Protein AF-A0A5P9PYM4-F1 (afdb_monomer_lite)

Radius of gyration: 35.48 Å; chains: 1; bounding box: 61×79×83 Å

Structure (mmCIF, N/CA/C/O backbone):
data_AF-A0A5P9PYM4-F1
#
_entry.id   AF-A0A5P9PYM4-F1
#
loop_
_atom_site.group_PDB
_atom_site.id
_atom_site.type_symbol
_atom_site.label_atom_id
_atom_site.label_alt_id
_atom_site.label_comp_id
_atom_site.label_asym_id
_atom_site.label_entity_id
_atom_site.label_seq_id
_atom_site.pdbx_PDB_ins_code
_atom_site.Cartn_x
_atom_site.Cartn_y
_atom_site.Cartn_z
_atom_site.occupancy
_atom_site.B_iso_or_equiv
_atom_site.auth_seq_id
_atom_site.auth_comp_id
_atom_site.auth_asym_id
_atom_site.auth_atom_id
_atom_site.pdbx_PDB_model_num
ATOM 1 N N . MET A 1 1 ? 16.014 20.005 2.680 1.00 53.12 1 MET A N 1
ATOM 2 C CA . MET A 1 1 ? 15.404 21.346 2.829 1.00 53.12 1 MET A CA 1
ATOM 3 C C . MET A 1 1 ? 14.861 21.767 1.469 1.00 53.12 1 MET A C 1
ATOM 5 O O . MET A 1 1 ? 15.559 22.440 0.728 1.00 53.12 1 MET A O 1
ATOM 9 N N . GLY A 1 2 ? 13.733 21.177 1.047 1.00 61.56 2 GLY A N 1
ATOM 10 C CA . GLY A 1 2 ? 13.501 20.915 -0.387 1.00 61.56 2 GLY A CA 1
ATOM 11 C C . GLY A 1 2 ? 12.188 21.398 -1.007 1.00 61.56 2 GLY A C 1
ATOM 12 O O . GLY A 1 2 ? 12.152 21.537 -2.220 1.00 61.56 2 GLY A O 1
ATOM 13 N N . SER A 1 3 ? 11.139 21.684 -0.229 1.00 69.69 3 SER A N 1
ATOM 14 C CA . SER A 1 3 ? 9.827 22.086 -0.777 1.00 69.69 3 SER A CA 1
ATOM 15 C C . SER A 1 3 ? 9.152 23.161 0.070 1.00 69.69 3 SER A C 1
ATOM 17 O O . SER A 1 3 ? 8.670 24.153 -0.468 1.00 69.69 3 SER A O 1
ATOM 19 N N . ASP A 1 4 ? 9.176 23.021 1.396 1.00 78.69 4 ASP A N 1
ATOM 20 C CA . ASP A 1 4 ? 8.507 23.970 2.298 1.00 78.69 4 ASP A CA 1
ATOM 21 C C . ASP A 1 4 ? 9.156 25.359 2.262 1.00 78.69 4 ASP A C 1
ATOM 23 O O . ASP A 1 4 ? 8.462 26.367 2.174 1.00 78.69 4 ASP A O 1
ATOM 27 N N . ASP A 1 5 ? 10.488 25.418 2.160 1.00 86.38 5 ASP A N 1
ATOM 28 C CA . ASP A 1 5 ? 11.211 26.684 2.005 1.00 86.38 5 ASP A CA 1
ATOM 29 C C . ASP A 1 5 ? 10.875 27.407 0.693 1.00 86.38 5 ASP A C 1
ATOM 31 O O . ASP A 1 5 ? 11.044 28.621 0.608 1.00 86.38 5 ASP A O 1
ATOM 35 N N . VAL A 1 6 ? 10.477 26.677 -0.356 1.00 88.88 6 VAL A N 1
ATOM 36 C CA . VAL A 1 6 ? 10.094 27.242 -1.662 1.00 88.88 6 VAL A CA 1
ATOM 37 C C . VAL A 1 6 ? 8.647 27.729 -1.612 1.00 88.88 6 VAL A C 1
ATOM 39 O O . VAL A 1 6 ? 8.364 28.842 -2.054 1.00 88.88 6 VAL A O 1
ATOM 42 N N . ARG A 1 7 ? 7.756 26.956 -0.980 1.00 90.88 7 ARG A N 1
ATOM 43 C CA . ARG A 1 7 ? 6.370 27.356 -0.699 1.00 90.88 7 ARG A CA 1
ATOM 44 C C . ARG A 1 7 ? 6.303 28.651 0.110 1.00 90.88 7 ARG A C 1
ATOM 46 O O . ARG A 1 7 ? 5.524 29.537 -0.228 1.00 90.88 7 ARG A O 1
ATOM 53 N N . GLU A 1 8 ? 7.173 28.816 1.104 1.00 91.94 8 GLU A N 1
ATOM 54 C CA . GLU A 1 8 ? 7.271 30.057 1.885 1.00 91.94 8 GLU A CA 1
ATOM 55 C C . GLU A 1 8 ? 7.691 31.275 1.043 1.00 91.94 8 GLU A C 1
ATOM 57 O O . GLU A 1 8 ? 7.260 32.399 1.311 1.00 91.94 8 GLU A O 1
ATOM 62 N N . LEU A 1 9 ? 8.470 31.091 -0.031 1.00 92.50 9 LEU A N 1
ATOM 63 C CA . LEU A 1 9 ? 8.785 32.193 -0.951 1.00 92.50 9 LEU A CA 1
ATOM 64 C C . LEU A 1 9 ? 7.558 32.649 -1.747 1.00 92.50 9 LEU A C 1
ATOM 66 O O . LEU A 1 9 ? 7.424 33.843 -1.997 1.00 92.50 9 LEU A O 1
ATOM 70 N N . ILE A 1 10 ? 6.651 31.734 -2.101 1.00 91.75 10 ILE A N 1
ATOM 71 C CA . ILE A 1 10 ? 5.363 32.085 -2.718 1.00 91.75 10 ILE A CA 1
ATOM 72 C C . ILE A 1 10 ? 4.458 32.786 -1.702 1.00 91.75 10 ILE A C 1
ATOM 74 O O . ILE A 1 10 ? 3.890 33.833 -2.007 1.00 91.75 10 ILE A O 1
ATOM 78 N N . ILE A 1 11 ? 4.369 32.251 -0.479 1.00 91.56 11 ILE A N 1
ATOM 79 C CA . ILE A 1 11 ? 3.531 32.812 0.593 1.00 91.56 11 ILE A CA 1
ATOM 80 C C . ILE A 1 11 ? 3.954 34.242 0.945 1.00 91.56 11 ILE A C 1
ATOM 82 O O . ILE A 1 11 ? 3.105 35.104 1.154 1.00 91.56 11 ILE A O 1
ATOM 86 N N . SER A 1 12 ? 5.259 34.500 0.979 1.00 90.56 12 SER A N 1
ATOM 87 C CA . SER A 1 12 ? 5.824 35.825 1.256 1.00 90.56 12 SER A CA 1
ATOM 88 C C . SER A 1 12 ? 5.925 36.742 0.029 1.00 90.56 12 SER A C 1
ATOM 90 O O . SER A 1 12 ? 6.477 37.832 0.147 1.00 90.56 12 SER A O 1
ATOM 92 N N . GLY A 1 13 ? 5.479 36.302 -1.157 1.00 88.88 13 GLY A N 1
ATOM 93 C CA . GLY A 1 13 ? 5.597 37.072 -2.403 1.00 88.88 13 GLY A CA 1
ATOM 94 C C . GLY A 1 13 ? 7.039 37.326 -2.867 1.00 88.88 13 GLY A C 1
ATOM 95 O O . GLY A 1 13 ? 7.287 38.184 -3.714 1.00 88.88 13 GLY A O 1
ATOM 96 N N . SER A 1 14 ? 8.018 36.589 -2.339 1.00 94.12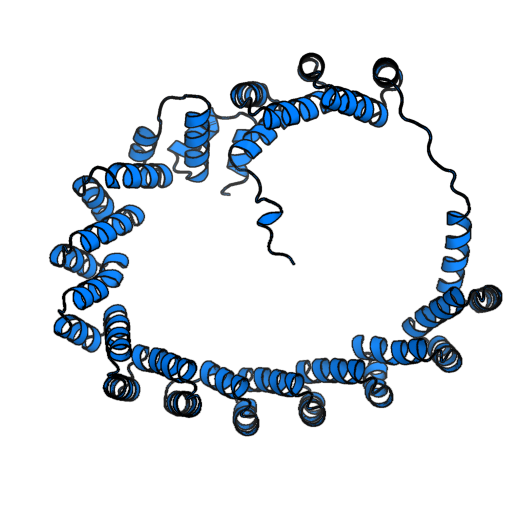 14 SER A N 1
ATOM 97 C CA . SER A 1 14 ? 9.451 36.770 -2.601 1.00 94.12 14 SER A CA 1
ATOM 98 C C . SER A 1 14 ? 9.896 36.144 -3.934 1.00 94.12 14 SER A C 1
ATOM 100 O O . SER A 1 14 ? 10.817 35.325 -3.977 1.00 94.12 14 SER A O 1
ATOM 102 N N . PHE A 1 15 ? 9.273 36.534 -5.051 1.00 92.12 15 PHE A N 1
ATOM 103 C CA . PHE A 1 15 ? 9.521 35.914 -6.365 1.00 92.12 15 PHE A CA 1
ATOM 104 C C . PHE A 1 15 ? 10.947 36.131 -6.898 1.00 92.12 15 PHE A C 1
ATOM 106 O O . PHE A 1 15 ? 11.462 35.292 -7.630 1.00 92.12 15 PHE A O 1
ATOM 113 N N . ALA A 1 16 ? 11.634 37.203 -6.490 1.00 91.31 16 ALA A N 1
ATOM 114 C CA . ALA A 1 16 ? 13.049 37.396 -6.824 1.00 91.31 16 ALA A CA 1
ATOM 115 C C . ALA A 1 16 ? 13.937 36.292 -6.218 1.00 91.31 16 ALA A C 1
ATOM 117 O O . ALA A 1 16 ? 14.751 35.692 -6.913 1.00 91.31 16 ALA A O 1
ATOM 118 N N . ARG A 1 17 ? 13.708 35.943 -4.945 1.00 92.38 17 ARG A N 1
ATOM 119 C CA . ARG A 1 17 ? 14.410 34.833 -4.280 1.00 92.38 17 ARG A CA 1
ATOM 120 C C . ARG A 1 17 ? 14.006 33.471 -4.843 1.00 92.38 17 ARG A C 1
ATOM 122 O O . ARG A 1 17 ? 14.815 32.546 -4.848 1.00 92.38 17 ARG A O 1
ATOM 129 N N . LEU A 1 18 ? 12.763 33.339 -5.316 1.00 92.12 18 LEU A N 1
ATOM 130 C CA . LEU A 1 18 ? 12.307 32.139 -6.022 1.00 92.12 18 LEU A CA 1
ATOM 131 C C . LEU A 1 18 ? 13.119 31.932 -7.307 1.00 92.12 18 LEU A C 1
ATOM 133 O O . LEU A 1 18 ? 13.650 30.842 -7.513 1.00 92.12 18 LEU A O 1
ATOM 137 N N . ARG A 1 19 ? 13.292 32.994 -8.109 1.00 93.25 19 ARG A N 1
ATOM 138 C CA . ARG A 1 19 ? 14.158 32.988 -9.297 1.00 93.25 19 ARG A CA 1
ATOM 139 C C . ARG A 1 19 ? 15.591 32.620 -8.950 1.00 93.25 19 ARG A C 1
ATOM 141 O O . ARG A 1 19 ? 16.116 31.679 -9.526 1.00 93.25 19 ARG A O 1
ATOM 148 N N . GLU A 1 20 ? 16.207 33.292 -7.978 1.00 92.31 20 GLU A N 1
ATOM 149 C CA . GLU A 1 20 ? 17.583 32.988 -7.552 1.00 92.31 20 GLU A CA 1
ATOM 150 C C . GLU A 1 20 ? 17.768 31.501 -7.221 1.00 92.31 20 GLU A C 1
ATOM 152 O O . GLU A 1 20 ? 18.739 30.881 -7.653 1.00 92.31 20 GLU A O 1
ATOM 157 N N . ARG A 1 21 ? 16.807 30.892 -6.516 1.00 91.81 21 ARG A N 1
ATOM 158 C CA . ARG A 1 21 ? 16.843 29.455 -6.216 1.00 91.81 21 ARG A CA 1
ATOM 159 C C . ARG A 1 21 ? 16.656 28.579 -7.448 1.00 91.81 21 ARG A C 1
ATOM 161 O O . ARG A 1 21 ? 17.323 27.549 -7.545 1.00 91.81 21 ARG A O 1
ATOM 168 N N . ALA A 1 22 ? 15.775 28.961 -8.368 1.00 91.62 22 ALA A N 1
ATOM 169 C CA . ALA A 1 22 ? 15.606 28.257 -9.633 1.00 91.62 22 ALA A CA 1
ATOM 170 C C . ALA A 1 22 ? 16.920 28.265 -10.442 1.00 91.62 22 ALA A C 1
ATOM 172 O O . ALA A 1 22 ? 17.386 27.203 -10.856 1.00 91.62 22 ALA A O 1
ATOM 173 N N . TYR A 1 23 ? 17.585 29.418 -10.569 1.00 90.75 23 TYR A N 1
ATOM 174 C CA . TYR A 1 23 ? 18.890 29.534 -11.239 1.00 90.75 23 TYR A CA 1
ATOM 175 C C . TYR A 1 23 ? 20.030 28.837 -10.482 1.00 90.75 23 TYR A C 1
ATOM 177 O O . TYR A 1 23 ? 20.986 28.387 -11.103 1.00 90.75 23 TYR A O 1
ATOM 185 N N . ALA A 1 24 ? 19.913 28.669 -9.162 1.00 88.75 24 ALA A N 1
ATOM 186 C CA . ALA A 1 24 ? 20.828 27.850 -8.364 1.00 88.75 24 ALA A CA 1
ATOM 187 C C . ALA A 1 24 ? 20.576 26.329 -8.488 1.00 88.75 24 ALA A C 1
ATOM 189 O O . ALA A 1 24 ? 21.242 25.542 -7.817 1.00 88.75 24 ALA A O 1
ATOM 190 N N . GLY A 1 25 ? 19.616 25.901 -9.319 1.00 84.38 25 GLY A N 1
ATOM 191 C CA . GLY A 1 25 ? 19.345 24.491 -9.615 1.00 84.38 25 GLY A CA 1
ATOM 192 C C . GLY A 1 25 ? 18.231 23.843 -8.786 1.00 84.38 25 GLY A C 1
ATOM 193 O O . GLY A 1 25 ? 18.051 22.628 -8.862 1.00 84.38 25 GLY A O 1
ATOM 194 N N . ASN A 1 26 ? 17.458 24.607 -8.004 1.00 90.62 26 ASN A N 1
ATOM 195 C CA . ASN A 1 26 ? 16.302 24.059 -7.290 1.00 90.62 26 ASN A CA 1
ATOM 196 C C . ASN A 1 26 ? 15.151 23.770 -8.272 1.00 90.62 26 ASN A C 1
ATOM 198 O O . ASN A 1 26 ? 14.633 24.676 -8.927 1.00 90.62 26 ASN A O 1
ATOM 202 N N . THR A 1 27 ? 14.748 22.504 -8.372 1.00 88.62 27 THR A N 1
ATOM 203 C CA . THR A 1 27 ? 13.741 22.044 -9.341 1.00 88.62 27 THR A CA 1
ATOM 204 C C . THR A 1 27 ? 12.328 22.492 -8.989 1.00 88.62 27 THR A C 1
ATOM 206 O O . THR A 1 27 ? 11.607 22.927 -9.876 1.00 88.62 27 THR A O 1
ATOM 209 N N . VAL A 1 28 ? 11.955 22.457 -7.706 1.00 88.88 28 VAL A N 1
ATOM 210 C CA . VAL A 1 28 ? 10.629 22.893 -7.227 1.00 88.88 28 VAL A CA 1
ATOM 211 C C . VAL A 1 28 ? 10.452 24.398 -7.435 1.00 88.88 28 VAL A C 1
ATOM 213 O O . VAL A 1 28 ? 9.391 24.860 -7.838 1.00 88.88 28 VAL A O 1
ATOM 216 N N . ALA A 1 29 ? 11.512 25.179 -7.206 1.00 91.38 29 ALA A N 1
ATOM 217 C CA . ALA A 1 29 ? 11.491 26.616 -7.461 1.00 91.38 29 ALA A CA 1
ATOM 218 C C . ALA A 1 29 ? 11.343 26.934 -8.956 1.00 91.38 29 ALA A C 1
ATOM 220 O O . ALA A 1 29 ? 10.616 27.859 -9.303 1.00 91.38 29 ALA A O 1
ATOM 221 N N . ALA A 1 30 ? 12.010 26.171 -9.827 1.00 91.12 30 ALA A N 1
ATOM 222 C CA . ALA A 1 30 ? 11.885 26.330 -11.274 1.00 91.12 30 ALA A CA 1
ATOM 223 C C . ALA A 1 30 ? 10.490 25.950 -11.787 1.00 91.12 30 ALA A C 1
ATOM 225 O O . ALA A 1 30 ? 9.955 26.659 -12.629 1.00 91.12 30 ALA A O 1
ATOM 226 N N . GLU A 1 31 ? 9.890 24.892 -11.240 1.00 91.12 31 GLU A N 1
ATOM 227 C CA . GLU A 1 31 ? 8.513 24.490 -11.544 1.00 91.12 31 GLU A CA 1
ATOM 228 C C . GLU A 1 31 ? 7.500 25.570 -11.163 1.00 91.12 31 GLU A C 1
ATOM 230 O O . GLU A 1 31 ? 6.769 26.063 -12.018 1.00 91.12 31 GLU A O 1
ATOM 235 N N . MET A 1 32 ? 7.529 26.026 -9.907 1.00 89.75 32 MET A N 1
ATOM 236 C CA . MET A 1 32 ? 6.623 27.081 -9.446 1.00 89.75 32 MET A CA 1
ATOM 237 C C . MET A 1 32 ? 6.818 28.397 -10.203 1.00 89.75 32 MET A C 1
ATOM 239 O O . MET A 1 32 ? 5.853 29.123 -10.424 1.00 89.75 32 MET A O 1
ATOM 243 N N . LEU A 1 33 ? 8.055 28.726 -10.587 1.00 91.75 33 LEU A N 1
ATOM 244 C CA . LEU A 1 33 ? 8.355 29.927 -11.364 1.00 91.75 33 LEU A CA 1
ATOM 245 C C . LEU A 1 33 ? 7.779 29.851 -12.782 1.00 91.75 33 LEU A C 1
ATOM 247 O O . LEU A 1 33 ? 7.264 30.848 -13.279 1.00 91.75 33 LEU A O 1
ATOM 251 N N . ASP A 1 34 ? 7.861 28.689 -13.418 1.00 91.88 34 ASP A N 1
ATOM 252 C CA . ASP A 1 34 ? 7.328 28.452 -14.756 1.00 91.88 34 ASP A CA 1
ATOM 253 C C . ASP A 1 34 ? 5.794 28.498 -14.768 1.00 91.88 34 ASP A C 1
ATOM 255 O O . ASP A 1 34 ? 5.199 29.214 -15.573 1.00 91.88 34 ASP A O 1
ATOM 259 N N . ASP A 1 35 ? 5.142 27.847 -13.803 1.00 89.75 35 ASP A N 1
ATOM 260 C CA . ASP A 1 35 ? 3.679 27.870 -13.683 1.00 89.75 35 ASP A CA 1
ATOM 261 C C . ASP A 1 35 ? 3.154 29.272 -13.344 1.00 89.75 35 ASP A C 1
ATOM 263 O O . ASP A 1 35 ? 2.167 29.745 -13.916 1.00 89.75 35 ASP A O 1
ATOM 267 N N . LEU A 1 36 ? 3.851 29.986 -12.458 1.00 88.94 36 LEU A N 1
ATOM 268 C CA . LEU A 1 36 ? 3.528 31.370 -12.137 1.00 88.94 36 LEU A CA 1
ATOM 269 C C . LEU A 1 36 ? 3.776 32.295 -13.339 1.00 88.94 36 LEU A C 1
ATOM 271 O O . LEU A 1 36 ? 2.955 33.173 -13.610 1.00 88.94 36 LEU A O 1
ATOM 275 N N . GLY A 1 37 ? 4.845 32.067 -14.104 1.00 88.94 37 GLY A N 1
ATOM 276 C CA . GLY A 1 37 ? 5.116 32.779 -15.349 1.00 88.94 37 GLY A CA 1
ATOM 277 C C . GLY A 1 37 ? 4.030 32.552 -16.402 1.00 88.94 37 GLY A C 1
ATOM 278 O O . GLY A 1 37 ? 3.560 33.516 -17.006 1.00 88.94 37 GLY A O 1
ATOM 279 N N . ALA A 1 38 ? 3.551 31.316 -16.552 1.00 87.69 38 ALA A N 1
ATOM 280 C CA . ALA A 1 38 ? 2.456 30.972 -17.455 1.00 87.69 38 ALA A CA 1
ATOM 281 C C . ALA A 1 38 ? 1.130 31.650 -17.061 1.00 87.69 38 ALA A C 1
ATOM 283 O O . ALA A 1 38 ? 0.410 32.145 -17.928 1.00 87.69 38 ALA A O 1
ATOM 284 N N . LEU A 1 39 ? 0.814 31.718 -15.762 1.00 86.62 39 LEU A N 1
ATOM 285 C CA . LEU A 1 39 ? -0.417 32.345 -15.265 1.00 86.62 39 LEU A CA 1
ATOM 286 C C . LEU A 1 39 ? -0.376 33.878 -15.282 1.00 86.62 39 LEU A C 1
ATOM 288 O O . LEU A 1 39 ? -1.410 34.518 -15.482 1.00 86.62 39 LEU A O 1
ATOM 292 N N . LEU A 1 40 ? 0.794 34.477 -15.052 1.00 87.31 40 LEU A N 1
ATOM 293 C CA . LEU A 1 40 ? 0.964 35.933 -15.006 1.00 87.31 40 LEU A CA 1
ATOM 294 C C . LEU A 1 40 ? 1.388 36.540 -16.351 1.00 87.31 40 LEU A C 1
ATOM 296 O O . LEU A 1 40 ? 1.415 37.767 -16.477 1.00 87.31 40 LEU A O 1
ATOM 300 N N . GLY A 1 41 ? 1.689 35.705 -17.350 1.00 85.00 41 GLY A N 1
ATOM 301 C CA . GLY A 1 41 ? 2.153 36.133 -18.670 1.00 85.00 41 GLY A CA 1
ATOM 302 C C . GLY A 1 41 ? 3.569 36.711 -18.644 1.00 85.00 41 GLY A C 1
ATOM 303 O O . GLY A 1 41 ? 3.840 37.701 -19.322 1.00 85.00 41 GLY A O 1
ATOM 304 N N . TRP A 1 42 ? 4.451 36.150 -17.816 1.00 87.06 42 TRP A N 1
ATOM 305 C CA . TRP A 1 42 ? 5.866 36.525 -17.793 1.00 87.06 42 TRP A CA 1
ATOM 306 C C . TRP A 1 42 ? 6.615 35.942 -18.996 1.00 87.06 42 TRP A C 1
ATOM 308 O O . TRP A 1 42 ? 6.140 35.022 -19.663 1.00 87.06 42 TRP A O 1
ATOM 318 N N . GLU A 1 43 ? 7.796 36.491 -19.280 1.00 86.56 43 GLU A N 1
ATOM 319 C CA . GLU A 1 43 ? 8.689 35.941 -20.300 1.00 86.56 43 GLU A CA 1
ATOM 320 C C . GLU A 1 43 ? 9.116 34.511 -19.932 1.00 86.56 43 GLU A C 1
ATOM 322 O O . GLU A 1 43 ? 9.300 34.189 -18.758 1.00 86.56 43 GLU A O 1
ATOM 327 N N . ASN A 1 44 ? 9.251 33.639 -20.935 1.00 85.25 44 ASN A N 1
ATOM 328 C CA . ASN A 1 44 ? 9.604 32.241 -20.715 1.00 85.25 44 ASN A CA 1
ATOM 329 C C . ASN A 1 44 ? 11.067 32.114 -20.259 1.00 85.25 44 ASN A C 1
ATOM 331 O O . ASN A 1 44 ? 11.989 32.217 -21.067 1.00 85.25 44 ASN A O 1
ATOM 335 N N . GLU A 1 45 ? 11.271 31.844 -18.971 1.00 88.56 45 GLU A N 1
ATOM 336 C CA . GLU A 1 45 ? 12.600 31.712 -18.360 1.00 88.56 45 GLU A CA 1
ATOM 337 C C . GLU A 1 45 ? 13.214 30.306 -18.519 1.00 88.56 45 GLU A C 1
ATOM 339 O O . GLU A 1 45 ? 14.381 30.100 -18.173 1.00 88.56 45 GLU A O 1
ATOM 344 N N . LEU A 1 46 ? 12.481 29.333 -19.082 1.00 88.19 46 LEU A N 1
ATOM 345 C CA . LEU A 1 46 ? 12.964 27.956 -19.253 1.00 88.19 46 LEU A CA 1
ATOM 346 C C . LEU A 1 46 ? 14.302 27.840 -20.007 1.00 88.19 46 LEU A C 1
ATOM 348 O O . LEU A 1 46 ? 15.159 27.101 -19.520 1.00 88.19 46 LEU A O 1
ATOM 352 N N . PRO A 1 47 ? 14.557 28.564 -21.120 1.00 87.62 47 PRO A N 1
ATOM 353 C CA . PRO A 1 47 ? 15.840 28.477 -21.824 1.00 87.62 47 PRO A CA 1
ATOM 354 C C . PRO A 1 47 ? 17.028 28.942 -20.978 1.00 87.62 47 PRO A C 1
ATOM 356 O O . PRO A 1 47 ? 18.105 28.349 -21.027 1.00 87.62 47 PRO A O 1
ATOM 359 N N . ALA A 1 48 ? 16.836 29.990 -20.176 1.00 87.44 48 ALA A N 1
ATOM 360 C CA . ALA A 1 48 ? 17.880 30.512 -19.302 1.00 87.44 48 ALA A CA 1
ATOM 361 C C . ALA A 1 48 ? 18.145 29.562 -18.122 1.00 87.44 48 ALA A C 1
ATOM 363 O O . ALA A 1 48 ? 19.300 29.316 -17.771 1.00 87.44 48 ALA A O 1
ATOM 364 N N . LEU A 1 49 ? 17.090 28.970 -17.552 1.00 88.81 49 LEU A N 1
ATOM 365 C CA . LEU A 1 49 ? 17.201 27.954 -16.502 1.00 88.81 49 LEU A CA 1
ATOM 366 C C . LEU A 1 49 ? 17.849 26.659 -17.010 1.00 88.81 49 LEU A C 1
ATOM 368 O O . LEU A 1 49 ? 18.630 26.039 -16.287 1.00 88.81 49 LEU A O 1
ATOM 372 N N . GLU A 1 50 ? 17.570 26.259 -18.252 1.00 84.75 50 GLU A N 1
ATOM 373 C CA . GLU A 1 50 ? 18.229 25.123 -18.896 1.00 84.75 50 GLU A CA 1
ATOM 374 C C . GLU A 1 50 ? 19.728 25.385 -19.080 1.00 84.75 50 GLU A C 1
ATOM 376 O O . GLU A 1 50 ? 20.548 24.539 -18.718 1.00 84.75 50 GLU A O 1
ATOM 381 N N . ALA A 1 51 ? 20.098 26.569 -19.580 1.00 82.75 51 ALA A N 1
ATOM 382 C CA . ALA A 1 51 ? 21.497 26.971 -19.725 1.00 82.75 51 ALA A CA 1
ATOM 383 C C . ALA A 1 51 ? 22.238 27.016 -18.376 1.00 82.75 51 ALA A C 1
ATOM 385 O O . ALA A 1 51 ? 23.429 26.711 -18.316 1.00 82.75 51 ALA A O 1
ATOM 386 N N . ALA A 1 52 ? 21.527 27.339 -17.292 1.00 82.31 52 ALA A N 1
ATOM 387 C CA . ALA A 1 52 ? 22.037 27.290 -15.923 1.00 82.31 52 ALA A CA 1
ATOM 388 C C . ALA A 1 52 ? 22.115 25.864 -15.333 1.00 82.31 52 ALA A C 1
ATOM 390 O O . ALA A 1 52 ? 22.610 25.686 -14.222 1.00 82.31 52 ALA A O 1
ATOM 391 N N . GLY A 1 53 ? 21.655 24.836 -16.055 1.00 79.38 53 GLY A N 1
ATOM 392 C CA . GLY A 1 53 ? 21.735 23.441 -15.624 1.00 79.38 53 GLY A CA 1
ATOM 393 C C . GLY A 1 53 ? 20.580 22.976 -14.730 1.00 79.38 53 GLY A C 1
ATOM 394 O O . GLY A 1 53 ? 20.704 21.944 -14.068 1.00 79.38 53 GLY A O 1
ATOM 395 N N . ASN A 1 54 ?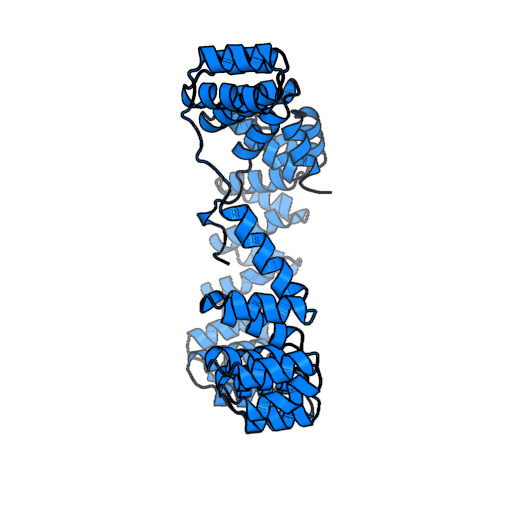 19.458 23.702 -14.675 1.00 87.44 54 ASN A N 1
ATOM 396 C CA . ASN A 1 54 ? 18.325 23.305 -13.841 1.00 87.44 54 ASN A CA 1
ATOM 397 C C . ASN A 1 54 ? 17.621 22.057 -14.411 1.00 87.44 54 ASN A C 1
ATOM 399 O O . ASN A 1 54 ? 17.074 22.084 -15.512 1.00 87.44 54 ASN A O 1
ATOM 403 N N . ALA A 1 55 ? 17.580 20.971 -13.633 1.00 80.44 55 ALA A N 1
ATOM 404 C CA . ALA A 1 55 ? 17.052 19.680 -14.081 1.00 80.44 55 ALA A CA 1
ATOM 405 C C . ALA A 1 55 ? 15.560 19.705 -14.470 1.00 80.44 55 ALA A C 1
ATOM 407 O O . ALA A 1 55 ? 15.155 18.955 -15.361 1.00 80.44 55 ALA A O 1
ATOM 408 N N . TYR A 1 56 ? 14.746 20.560 -13.839 1.00 86.44 56 TYR A N 1
ATOM 409 C CA . TYR A 1 56 ? 13.343 20.740 -14.222 1.00 86.44 56 TYR A CA 1
ATOM 410 C C . TYR A 1 56 ? 13.247 21.383 -15.605 1.00 86.44 56 TYR A C 1
ATOM 412 O O . TYR A 1 56 ? 12.592 20.834 -16.491 1.00 86.44 56 TYR A O 1
ATOM 420 N N . ALA A 1 57 ? 13.956 22.497 -15.807 1.00 87.12 57 ALA A N 1
ATOM 421 C CA . ALA A 1 57 ? 13.940 23.217 -17.074 1.00 87.12 57 ALA A CA 1
ATOM 422 C C . ALA A 1 57 ? 14.493 22.357 -18.213 1.00 87.12 57 ALA A C 1
ATOM 424 O O . ALA A 1 57 ? 13.865 22.263 -19.264 1.00 87.12 57 ALA A O 1
ATOM 425 N N . ILE A 1 58 ? 15.591 21.632 -17.970 1.00 78.94 58 ILE A N 1
ATOM 426 C CA . ILE A 1 58 ? 16.138 20.668 -18.931 1.00 78.94 58 ILE A CA 1
ATOM 427 C C . ILE A 1 58 ? 15.103 19.595 -19.272 1.00 78.94 58 ILE A C 1
ATOM 429 O O . ILE A 1 58 ? 14.903 19.307 -20.447 1.00 78.94 58 ILE A O 1
ATOM 433 N N . ARG A 1 59 ? 14.411 19.003 -18.287 1.00 79.00 59 ARG A N 1
ATOM 434 C CA . ARG A 1 59 ? 13.381 17.985 -18.556 1.00 79.00 59 ARG A CA 1
ATOM 435 C C . ARG A 1 59 ? 12.219 18.567 -19.361 1.00 79.00 59 ARG A C 1
ATOM 437 O O . ARG A 1 59 ? 11.827 17.974 -20.364 1.00 79.00 59 ARG A O 1
ATOM 444 N N . ARG A 1 60 ? 11.678 19.715 -18.949 1.00 83.56 60 ARG A N 1
ATOM 445 C CA . ARG A 1 60 ? 10.542 20.368 -19.619 1.00 83.56 60 ARG A CA 1
ATOM 446 C C . ARG A 1 60 ? 10.903 20.777 -21.050 1.00 83.56 60 ARG A C 1
ATOM 448 O O . ARG A 1 60 ? 10.123 20.531 -21.968 1.00 83.56 60 ARG A O 1
ATOM 455 N N . MET A 1 61 ? 12.120 21.274 -21.270 1.00 83.69 61 MET A N 1
ATOM 456 C CA . MET A 1 61 ? 12.636 21.588 -22.603 1.00 83.69 61 MET A CA 1
ATOM 457 C C . MET A 1 61 ? 12.976 20.351 -23.436 1.00 83.69 61 MET A C 1
ATOM 459 O O . MET A 1 61 ? 12.717 20.341 -24.635 1.00 83.69 61 MET A O 1
ATOM 463 N N . ALA A 1 62 ? 13.500 19.283 -22.836 1.00 72.12 62 ALA A N 1
ATOM 464 C CA . ALA A 1 62 ? 13.728 18.011 -23.518 1.00 72.12 62 ALA A CA 1
ATOM 465 C C . ALA A 1 62 ? 12.408 17.406 -24.013 1.00 72.12 62 ALA A C 1
ATOM 467 O O . ALA A 1 62 ? 12.342 16.937 -25.147 1.00 72.12 62 ALA A O 1
ATOM 468 N N . VAL A 1 63 ? 11.341 17.483 -23.211 1.00 72.81 63 VAL A N 1
ATOM 469 C CA . VAL A 1 63 ? 9.988 17.098 -23.631 1.00 72.81 63 VAL A CA 1
ATOM 470 C C . VAL A 1 63 ? 9.523 17.963 -24.804 1.00 72.81 63 VAL A C 1
ATOM 472 O O . VAL A 1 63 ? 9.111 17.402 -25.817 1.00 72.81 63 VAL A O 1
ATOM 475 N N . GLN A 1 64 ? 9.669 19.292 -24.738 1.00 75.62 64 GLN A N 1
ATOM 476 C CA . GLN A 1 64 ? 9.342 20.188 -25.860 1.00 75.62 64 GLN A CA 1
ATOM 477 C C . GLN A 1 64 ? 10.128 19.843 -27.137 1.00 75.62 64 GLN A C 1
ATOM 479 O O . GLN A 1 64 ? 9.533 19.679 -28.199 1.00 75.62 64 GLN A O 1
ATOM 484 N N . ARG A 1 65 ? 11.449 19.643 -27.041 1.00 73.19 65 ARG A N 1
ATOM 485 C CA . ARG A 1 65 ? 12.298 19.222 -28.172 1.00 73.19 65 ARG A CA 1
ATOM 486 C C . ARG A 1 65 ? 11.925 17.845 -28.704 1.00 73.19 65 ARG A C 1
ATOM 488 O O . ARG A 1 65 ? 12.026 17.609 -29.903 1.00 73.19 65 ARG A O 1
ATOM 495 N N . SER A 1 66 ? 11.453 16.941 -27.844 1.00 64.75 66 SER A N 1
ATOM 496 C CA . SER A 1 66 ? 11.008 15.610 -28.260 1.00 64.75 66 SER A CA 1
ATOM 497 C C . SER A 1 66 ? 9.788 15.655 -29.184 1.00 64.75 66 SER A C 1
ATOM 499 O O . SER A 1 66 ? 9.587 14.707 -29.939 1.00 64.75 66 SER A O 1
ATOM 501 N N . PHE A 1 67 ? 8.995 16.732 -29.158 1.00 63.50 67 PHE A N 1
ATOM 502 C CA . PHE A 1 67 ? 7.915 16.958 -30.123 1.00 63.50 67 PHE A CA 1
ATOM 503 C C . PHE A 1 67 ? 8.422 17.486 -31.476 1.00 63.50 67 PHE A C 1
ATOM 505 O O . PHE A 1 67 ? 7.686 17.416 -32.456 1.00 63.50 67 PHE A O 1
ATOM 512 N N . HIS A 1 68 ? 9.671 17.959 -31.554 1.00 61.28 68 HIS A N 1
ATOM 513 C CA . HIS A 1 68 ? 10.278 18.559 -32.750 1.00 61.28 68 HIS A CA 1
ATOM 514 C C . HIS A 1 68 ? 11.345 17.681 -33.440 1.00 61.28 68 HIS A C 1
ATOM 516 O O . HIS A 1 68 ? 12.054 18.157 -34.317 1.00 61.28 68 HIS A O 1
ATOM 522 N N . ASP A 1 69 ? 11.438 16.392 -33.090 1.00 63.56 69 ASP A N 1
ATOM 523 C CA . ASP A 1 69 ? 12.274 15.368 -33.756 1.00 63.56 69 ASP A CA 1
ATOM 524 C C . ASP A 1 69 ? 13.806 15.642 -33.784 1.00 63.56 69 ASP A C 1
ATOM 526 O O . ASP A 1 69 ? 14.577 14.942 -34.447 1.00 63.56 69 ASP A O 1
ATOM 530 N N . GLU A 1 70 ? 14.292 16.608 -32.997 1.00 68.69 70 GLU A N 1
ATOM 531 C CA . GLU A 1 70 ? 15.716 16.951 -32.871 1.00 68.69 70 GLU A CA 1
ATOM 532 C C . GLU A 1 70 ? 16.445 16.051 -31.855 1.00 68.69 70 GLU A C 1
ATOM 534 O O . GLU A 1 70 ? 16.766 16.442 -30.729 1.00 68.69 70 GLU A O 1
ATOM 539 N N . LEU A 1 71 ? 16.765 14.817 -32.258 1.00 77.44 71 LEU A N 1
ATOM 540 C CA . LEU A 1 71 ? 17.528 13.874 -31.418 1.00 77.44 71 LEU A CA 1
ATOM 541 C C . LEU A 1 71 ? 18.950 14.358 -31.089 1.00 77.44 71 LEU A C 1
ATOM 543 O O . LEU A 1 71 ? 19.526 13.935 -30.090 1.00 77.44 71 LEU A O 1
ATOM 547 N N . SER A 1 72 ? 19.522 15.259 -31.892 1.00 80.25 72 SER A N 1
ATOM 548 C CA . SER A 1 72 ? 20.880 15.788 -31.701 1.00 80.25 72 SER A CA 1
ATOM 549 C C . SER A 1 72 ? 21.062 16.498 -30.356 1.00 80.25 72 SER A C 1
ATOM 551 O O . SER A 1 72 ? 22.090 16.319 -29.705 1.00 80.25 72 SER A O 1
ATOM 553 N N . GLY A 1 73 ? 20.054 17.254 -29.906 1.00 74.56 73 GLY A N 1
ATOM 554 C CA . GLY A 1 73 ? 20.092 17.918 -28.600 1.00 74.56 73 GLY A CA 1
ATOM 555 C C . GLY A 1 73 ? 20.010 16.925 -27.440 1.00 74.56 73 GLY A C 1
ATOM 556 O O . GLY A 1 73 ? 20.725 17.066 -26.449 1.00 74.56 73 GLY A O 1
ATOM 557 N N . LEU A 1 74 ? 19.188 15.880 -27.586 1.00 80.19 74 LEU A N 1
ATOM 558 C CA . LEU A 1 74 ? 19.082 14.812 -26.592 1.00 80.19 74 LEU A CA 1
ATOM 559 C C . LEU A 1 74 ? 20.383 14.011 -26.484 1.00 80.19 74 LEU A C 1
ATOM 561 O O . LEU A 1 74 ? 20.837 13.789 -25.367 1.00 80.19 74 LEU A O 1
ATOM 565 N N . ARG A 1 75 ? 21.023 13.668 -27.613 1.00 87.06 75 ARG A N 1
ATOM 566 C CA . ARG A 1 75 ? 22.339 13.002 -27.645 1.00 87.06 75 ARG A CA 1
ATOM 567 C C . ARG A 1 75 ? 23.388 13.806 -26.893 1.00 87.06 75 ARG A C 1
ATOM 569 O O . ARG A 1 75 ? 23.979 13.300 -25.952 1.00 87.06 75 ARG A O 1
ATOM 576 N N . ALA A 1 76 ? 23.535 15.089 -27.222 1.00 82.12 76 ALA A N 1
ATOM 577 C CA . ALA A 1 76 ? 24.536 15.940 -26.585 1.00 82.12 76 ALA A CA 1
ATOM 578 C C . ALA A 1 76 ? 24.358 16.058 -25.059 1.00 82.12 76 ALA A C 1
ATOM 580 O O . ALA A 1 76 ? 25.344 16.183 -24.336 1.00 82.12 76 ALA A O 1
ATOM 581 N N . LEU A 1 77 ? 23.118 16.038 -24.560 1.00 79.12 77 LEU A N 1
ATOM 582 C CA . LEU A 1 77 ? 22.835 16.044 -23.121 1.00 79.12 77 LEU A CA 1
ATOM 583 C C . LEU A 1 77 ? 23.077 14.672 -22.483 1.00 79.12 77 LEU A C 1
ATOM 585 O O . LEU A 1 77 ? 23.661 14.585 -21.404 1.00 79.12 77 LEU A O 1
ATOM 589 N N . ALA A 1 78 ? 22.641 13.611 -23.153 1.00 85.31 78 ALA A N 1
ATOM 590 C CA . ALA A 1 78 ? 22.806 12.234 -22.720 1.00 85.31 78 ALA A CA 1
ATOM 591 C C . ALA A 1 78 ? 24.294 11.851 -22.602 1.00 85.31 78 ALA A C 1
ATOM 593 O O . ALA A 1 78 ? 24.722 11.338 -21.572 1.00 85.31 78 ALA A O 1
ATOM 594 N N . ASP A 1 79 ? 25.109 12.246 -23.582 1.00 86.25 79 ASP A N 1
ATOM 595 C CA . ASP A 1 79 ? 26.558 12.011 -23.615 1.00 86.25 79 ASP A CA 1
ATOM 596 C C . ASP A 1 79 ? 27.306 12.771 -22.499 1.00 86.25 79 ASP A C 1
ATOM 598 O O . ASP A 1 79 ? 28.412 12.400 -22.111 1.00 86.25 79 ASP A O 1
ATOM 602 N N . ARG A 1 80 ? 26.692 13.817 -21.924 1.00 83.81 80 ARG A N 1
ATOM 603 C CA . ARG A 1 80 ? 27.183 14.512 -20.717 1.00 83.81 80 ARG A CA 1
ATOM 604 C C . ARG A 1 80 ? 26.734 13.843 -19.409 1.00 83.81 80 ARG A C 1
ATOM 606 O O . ARG A 1 80 ? 26.987 14.384 -18.336 1.00 83.81 80 ARG A O 1
ATOM 613 N N . GLY A 1 81 ? 26.056 12.696 -19.480 1.00 81.69 81 GLY A N 1
ATOM 614 C CA . GLY A 1 81 ? 25.567 11.935 -18.328 1.00 81.69 81 GLY A CA 1
ATOM 615 C C . GLY A 1 81 ? 24.195 12.372 -17.804 1.00 81.69 81 GLY A C 1
ATOM 616 O O . GLY A 1 81 ? 23.827 12.027 -16.678 1.00 81.69 81 GLY A O 1
ATOM 617 N N . HIS A 1 82 ? 23.418 13.139 -18.577 1.00 79.25 82 HIS A N 1
ATOM 618 C CA . HIS A 1 82 ? 22.104 13.601 -18.133 1.00 79.25 82 HIS A CA 1
ATOM 619 C C . HIS A 1 82 ? 21.040 12.494 -18.244 1.00 79.25 82 HIS A C 1
ATOM 621 O O . HIS A 1 82 ? 20.431 12.305 -19.299 1.00 79.25 82 HIS A O 1
ATOM 627 N N . ARG A 1 83 ? 20.774 11.794 -17.130 1.00 81.25 83 ARG A N 1
ATOM 628 C CA . ARG A 1 83 ? 19.852 10.636 -17.073 1.00 81.25 83 ARG A CA 1
ATOM 629 C C . ARG A 1 83 ? 18.462 10.872 -17.691 1.00 81.25 83 ARG A C 1
ATOM 631 O O . ARG A 1 83 ? 18.053 10.039 -18.486 1.00 81.25 83 ARG A O 1
ATOM 638 N N . PRO A 1 84 ? 17.735 11.976 -17.419 1.00 78.75 84 PRO A N 1
ATOM 639 C CA . PRO A 1 84 ? 16.427 12.182 -18.051 1.00 78.75 84 PRO A CA 1
ATOM 640 C C . PRO A 1 84 ? 16.498 12.327 -19.578 1.00 78.75 84 PRO A C 1
ATOM 642 O O . PRO A 1 84 ? 15.574 11.927 -20.278 1.00 78.75 84 PRO A O 1
ATOM 645 N N . SER A 1 85 ? 17.584 12.904 -20.107 1.00 82.00 85 SER A N 1
ATOM 646 C CA . SER A 1 85 ? 17.765 13.011 -21.561 1.00 82.00 85 SER A CA 1
ATOM 647 C C . SER A 1 85 ? 18.140 11.667 -22.174 1.00 82.00 85 SER A C 1
ATOM 649 O O . SER A 1 85 ? 17.666 11.371 -23.265 1.00 82.00 85 SER A O 1
ATOM 651 N N . GLU A 1 86 ? 18.945 10.862 -21.471 1.00 88.25 86 GLU A N 1
ATOM 652 C CA . GLU A 1 86 ? 19.242 9.472 -21.843 1.00 88.25 86 GLU A CA 1
ATOM 653 C C . GLU A 1 86 ? 17.952 8.651 -21.956 1.00 88.25 86 GLU A C 1
ATOM 655 O O . GLU A 1 86 ? 17.713 8.044 -22.993 1.00 88.25 86 GLU A O 1
ATOM 660 N N . GLU A 1 87 ? 17.080 8.700 -20.948 1.00 88.44 87 GLU A N 1
ATOM 661 C CA . GLU A 1 87 ? 15.807 7.968 -20.935 1.00 88.44 87 GLU A CA 1
ATOM 662 C C . GLU A 1 87 ? 14.910 8.343 -22.131 1.00 88.44 87 GLU A C 1
ATOM 664 O O . GLU A 1 87 ? 14.424 7.475 -22.864 1.00 88.44 87 GLU A O 1
ATOM 669 N N . ILE A 1 88 ? 14.721 9.647 -22.375 1.00 85.56 88 ILE A N 1
ATOM 670 C CA . ILE A 1 88 ? 13.910 10.140 -23.502 1.00 85.56 88 ILE A CA 1
ATOM 671 C C . ILE A 1 88 ? 14.546 9.736 -24.837 1.00 85.56 88 ILE A C 1
ATOM 673 O O . ILE A 1 88 ? 13.836 9.336 -25.763 1.00 85.56 88 ILE A O 1
ATOM 677 N N . LEU A 1 89 ? 15.872 9.831 -24.949 1.00 89.31 89 LEU A N 1
ATOM 678 C CA . LEU A 1 89 ? 16.597 9.440 -26.150 1.00 89.31 89 LEU A CA 1
ATOM 679 C C . LEU A 1 89 ? 16.443 7.946 -26.429 1.00 89.31 89 LEU A C 1
ATOM 681 O O . LEU A 1 89 ? 16.051 7.593 -27.536 1.00 89.31 89 LEU A O 1
ATOM 685 N N . VAL A 1 90 ? 16.680 7.086 -25.437 1.00 93.38 90 VAL A N 1
ATOM 686 C CA . VAL A 1 90 ? 16.519 5.630 -25.544 1.00 93.38 90 VAL A CA 1
ATOM 687 C C . VAL A 1 90 ? 15.119 5.286 -26.041 1.00 93.38 90 VAL A C 1
ATOM 689 O O . VAL A 1 90 ? 14.988 4.549 -27.017 1.00 93.38 90 VAL A O 1
ATOM 692 N N . ARG A 1 91 ? 14.070 5.891 -25.469 1.00 90.44 91 ARG A N 1
ATOM 693 C CA . ARG A 1 91 ? 12.690 5.677 -25.929 1.00 90.44 91 ARG A CA 1
ATOM 694 C C . ARG A 1 91 ? 12.506 6.030 -27.408 1.00 90.44 91 ARG A C 1
ATOM 696 O O . ARG A 1 91 ? 11.897 5.267 -28.151 1.00 90.44 91 ARG A O 1
ATOM 703 N N . ARG A 1 92 ? 13.070 7.151 -27.867 1.00 89.19 92 ARG A N 1
ATOM 704 C CA . ARG A 1 92 ? 13.010 7.540 -29.286 1.00 89.19 92 ARG A CA 1
ATOM 705 C C . ARG A 1 92 ? 13.829 6.626 -30.190 1.00 89.19 92 ARG A C 1
ATOM 707 O O . ARG A 1 92 ? 13.423 6.381 -31.321 1.00 89.19 92 ARG A O 1
ATOM 714 N N . LEU A 1 93 ? 14.965 6.122 -29.717 1.00 92.38 93 LEU A N 1
ATOM 715 C CA . LEU A 1 93 ? 15.759 5.146 -30.459 1.00 92.38 93 LEU A CA 1
ATOM 716 C C . LEU A 1 93 ? 15.011 3.814 -30.598 1.00 92.38 93 LEU A C 1
ATOM 718 O O . LEU A 1 93 ? 15.080 3.204 -31.660 1.00 92.38 93 LEU A O 1
ATOM 722 N N . VAL A 1 94 ? 14.242 3.403 -29.584 1.00 93.81 94 VAL A N 1
ATOM 723 C CA . VAL A 1 94 ? 13.341 2.239 -29.661 1.00 93.81 94 VAL A CA 1
ATOM 724 C C . VAL A 1 94 ? 12.218 2.470 -30.674 1.00 93.81 94 VAL A C 1
ATOM 726 O O . VAL A 1 94 ? 11.922 1.572 -31.463 1.00 93.81 94 VAL A O 1
ATOM 729 N N . ASP A 1 95 ? 11.615 3.662 -30.692 1.00 90.69 95 ASP A N 1
ATOM 730 C CA . ASP A 1 95 ? 10.579 4.022 -31.673 1.00 90.69 95 ASP A CA 1
ATOM 731 C C . ASP A 1 95 ? 11.126 4.010 -33.112 1.00 90.69 95 ASP A C 1
ATOM 733 O O . ASP A 1 95 ? 10.431 3.591 -34.035 1.00 90.69 95 ASP A O 1
ATOM 737 N N . LYS A 1 96 ? 12.378 4.450 -33.306 1.00 90.94 96 LYS A N 1
ATOM 738 C CA . LYS A 1 96 ? 13.068 4.461 -34.610 1.00 90.94 96 LYS A CA 1
ATOM 739 C C . LYS A 1 96 ? 13.791 3.152 -34.944 1.00 90.94 96 LYS A C 1
ATOM 741 O O . LYS A 1 96 ? 14.459 3.090 -35.971 1.00 90.94 96 LYS A O 1
ATOM 746 N N . GLU A 1 97 ? 13.695 2.140 -34.082 1.00 94.38 97 GLU A N 1
ATOM 747 C CA . GLU A 1 97 ? 14.370 0.841 -34.225 1.00 94.38 97 GLU A CA 1
ATOM 748 C C . GLU A 1 97 ? 15.891 0.956 -34.451 1.00 94.38 97 GLU A C 1
ATOM 750 O O . GLU A 1 97 ? 16.515 0.144 -35.135 1.00 94.38 97 GLU A O 1
ATOM 755 N N . ALA A 1 98 ? 16.514 1.971 -33.846 1.00 94.19 98 ALA A N 1
ATOM 756 C CA . ALA A 1 98 ? 17.938 2.273 -33.968 1.00 94.19 98 ALA A CA 1
ATOM 757 C C . ALA A 1 98 ? 18.787 1.351 -33.071 1.00 94.19 98 ALA A C 1
ATOM 759 O O . ALA A 1 98 ? 19.398 1.787 -32.092 1.00 94.19 98 ALA A O 1
ATOM 760 N N . VAL A 1 99 ? 18.812 0.057 -33.409 1.00 95.75 99 VAL A N 1
ATOM 761 C CA . VAL A 1 99 ? 19.457 -1.008 -32.618 1.00 95.75 99 VAL A CA 1
ATOM 762 C C . VAL A 1 99 ? 20.935 -0.728 -32.357 1.00 95.75 99 VAL A C 1
ATOM 764 O O . VAL A 1 99 ? 21.399 -0.920 -31.238 1.00 95.75 99 VAL A O 1
ATOM 767 N N . ASP A 1 100 ? 21.679 -0.265 -33.361 1.00 95.62 100 ASP A N 1
ATOM 768 C CA . ASP A 1 100 ? 23.128 -0.087 -33.223 1.00 95.62 100 ASP A CA 1
ATOM 769 C C . ASP A 1 100 ? 23.483 1.066 -32.276 1.00 95.62 100 ASP A C 1
ATOM 771 O O . ASP A 1 100 ? 24.427 0.952 -31.495 1.00 95.62 100 ASP A O 1
ATOM 775 N N . GLU A 1 101 ? 22.691 2.146 -32.274 1.00 94.62 101 GLU A N 1
ATOM 776 C CA . GLU A 1 101 ? 22.875 3.251 -31.326 1.00 94.62 101 GLU A CA 1
ATOM 777 C C . GLU A 1 101 ? 22.483 2.828 -29.902 1.00 94.62 101 GLU A C 1
ATOM 779 O O . GLU A 1 101 ? 23.198 3.144 -28.951 1.00 94.62 101 GLU A O 1
ATOM 784 N N . LEU A 1 102 ? 21.397 2.062 -29.743 1.00 95.31 102 LEU A N 1
ATOM 785 C CA . LEU A 1 102 ? 21.015 1.487 -28.448 1.00 95.31 102 LEU A CA 1
ATOM 786 C C . LEU A 1 102 ? 22.082 0.533 -27.907 1.00 95.31 102 LEU A C 1
ATOM 788 O O . LEU A 1 102 ? 22.402 0.596 -26.723 1.00 95.31 102 LEU A O 1
ATOM 792 N N . ARG A 1 103 ? 22.670 -0.307 -28.766 1.00 95.19 103 ARG A N 1
ATOM 793 C CA . ARG A 1 103 ? 23.761 -1.216 -28.393 1.00 95.19 103 ARG A CA 1
ATOM 794 C C . ARG A 1 103 ? 24.989 -0.445 -27.930 1.00 95.19 103 ARG A C 1
ATOM 796 O O . ARG A 1 103 ? 25.454 -0.680 -26.823 1.00 95.19 103 ARG A O 1
ATOM 803 N N . ALA A 1 104 ? 25.440 0.537 -28.709 1.00 94.69 104 ALA A N 1
ATOM 804 C CA . ALA A 1 104 ? 26.578 1.369 -28.325 1.00 94.69 104 ALA A CA 1
ATOM 805 C C . ALA A 1 104 ? 26.357 2.075 -26.974 1.00 94.69 104 ALA A C 1
ATOM 807 O O . ALA A 1 104 ? 27.277 2.170 -26.163 1.00 94.69 104 ALA A O 1
ATOM 808 N N . ARG A 1 105 ? 25.129 2.538 -26.704 1.00 94.62 105 ARG A N 1
ATOM 809 C CA . ARG A 1 105 ? 24.769 3.153 -25.417 1.00 94.62 105 ARG A CA 1
ATOM 810 C C . ARG A 1 105 ? 24.736 2.145 -24.269 1.00 94.62 105 ARG A C 1
ATOM 812 O O . ARG A 1 105 ? 25.230 2.459 -23.187 1.00 94.62 105 ARG A O 1
ATOM 819 N N . ALA A 1 106 ? 24.192 0.949 -24.485 1.00 93.81 106 ALA A N 1
ATOM 820 C CA . ALA A 1 106 ? 24.188 -0.123 -23.489 1.00 93.81 106 ALA A CA 1
ATOM 821 C C . ALA A 1 106 ? 25.620 -0.556 -23.129 1.00 93.81 106 ALA A C 1
ATOM 823 O O . ALA A 1 106 ? 25.958 -0.624 -21.948 1.00 93.81 106 ALA A O 1
ATOM 824 N N . ASP A 1 107 ? 26.482 -0.731 -24.135 1.00 92.19 107 ASP A N 1
ATOM 825 C CA . ASP A 1 107 ? 27.901 -1.069 -23.966 1.00 92.19 107 ASP A CA 1
ATOM 826 C C . ASP A 1 107 ? 28.677 0.046 -23.240 1.00 92.19 107 ASP A C 1
ATOM 828 O O . ASP A 1 107 ? 29.608 -0.223 -22.482 1.00 92.19 107 ASP A O 1
ATOM 832 N N . ALA A 1 108 ? 28.260 1.306 -23.412 1.00 91.25 108 ALA A N 1
ATOM 833 C CA . ALA A 1 108 ? 28.778 2.454 -22.666 1.00 91.25 108 ALA A CA 1
ATOM 834 C C . ALA A 1 108 ? 28.234 2.562 -21.222 1.00 91.25 108 ALA A C 1
ATOM 836 O O . ALA A 1 108 ? 28.610 3.481 -20.492 1.00 91.25 108 ALA A O 1
ATOM 837 N N . GLY A 1 109 ? 27.370 1.636 -20.788 1.00 90.38 109 GLY A N 1
ATOM 838 C CA . GLY A 1 109 ? 26.837 1.561 -19.425 1.00 90.38 109 GLY A CA 1
ATOM 839 C C . GLY A 1 109 ? 25.487 2.253 -19.209 1.00 90.38 109 GLY A C 1
ATOM 840 O O . GLY A 1 109 ? 25.089 2.455 -18.059 1.00 90.38 109 GLY A O 1
ATOM 841 N N . SER A 1 110 ? 24.764 2.621 -20.272 1.00 92.50 110 SER A N 1
ATOM 842 C CA . SER A 1 110 ? 23.397 3.144 -20.148 1.00 92.50 110 SER A CA 1
ATOM 843 C C . SER A 1 110 ? 22.449 2.056 -19.641 1.00 92.50 110 SER A C 1
ATOM 845 O O . SER A 1 110 ? 22.162 1.077 -20.332 1.00 92.50 110 SER A O 1
ATOM 847 N N . HIS A 1 111 ? 21.940 2.239 -18.419 1.00 90.94 111 HIS A N 1
ATOM 848 C CA . HIS A 1 111 ? 20.994 1.309 -17.804 1.00 90.94 111 HIS A CA 1
ATOM 849 C C . HIS A 1 111 ? 19.684 1.211 -18.596 1.00 90.94 111 HIS A C 1
ATOM 851 O O . HIS A 1 111 ? 19.162 0.113 -18.775 1.00 90.94 111 HIS A O 1
ATOM 857 N N . ASP A 1 112 ? 19.173 2.341 -19.093 1.00 92.00 112 ASP A N 1
ATOM 858 C CA . ASP A 1 112 ? 17.942 2.369 -19.883 1.00 92.00 112 ASP A CA 1
ATOM 859 C C . ASP A 1 112 ? 18.146 1.690 -21.241 1.00 92.00 112 ASP A C 1
ATOM 861 O O . ASP A 1 112 ? 17.326 0.864 -21.633 1.00 92.00 112 ASP A O 1
ATOM 865 N N . ALA A 1 113 ? 19.266 1.943 -21.930 1.00 94.81 113 ALA A N 1
ATOM 866 C CA . ALA A 1 113 ? 19.548 1.270 -23.197 1.00 94.81 113 ALA A CA 1
ATOM 867 C C . ALA A 1 113 ? 19.728 -0.246 -23.013 1.00 94.81 113 ALA A C 1
ATOM 869 O O . ALA A 1 113 ? 19.170 -1.025 -23.785 1.00 94.81 113 ALA A O 1
ATOM 870 N N . GLY A 1 114 ? 20.443 -0.672 -21.964 1.00 94.31 114 GLY A N 1
ATOM 871 C CA . GLY A 1 114 ? 20.603 -2.089 -21.625 1.00 94.31 114 GLY A CA 1
ATOM 872 C C . GLY A 1 114 ? 19.284 -2.773 -21.254 1.00 94.31 114 GLY A C 1
ATOM 873 O O . GLY A 1 114 ? 19.094 -3.945 -21.566 1.00 94.31 114 GLY A O 1
ATOM 874 N N . ARG A 1 115 ? 18.342 -2.041 -20.644 1.00 94.38 115 ARG A N 1
ATOM 875 C CA . ARG A 1 115 ? 16.995 -2.545 -20.353 1.00 94.38 115 ARG A CA 1
ATOM 876 C C . ARG A 1 115 ? 16.150 -2.693 -21.618 1.00 94.38 115 ARG A C 1
ATOM 878 O O . ARG A 1 115 ? 15.486 -3.712 -21.762 1.00 94.38 115 ARG A O 1
ATOM 885 N N . GLU A 1 116 ? 16.140 -1.698 -22.505 1.00 95.19 116 GLU A N 1
ATOM 886 C CA . GLU A 1 116 ? 15.232 -1.655 -23.664 1.00 95.19 116 GLU A CA 1
ATOM 887 C C . GLU A 1 116 ? 15.724 -2.466 -24.876 1.00 95.19 116 GLU A C 1
ATOM 889 O O . GLU A 1 116 ? 14.913 -2.994 -25.642 1.00 95.19 116 GLU A O 1
ATOM 894 N N . LEU A 1 117 ? 17.043 -2.597 -25.063 1.00 96.31 117 LEU A N 1
ATOM 895 C CA . LEU A 1 117 ? 17.624 -3.281 -26.222 1.00 96.31 117 LEU A CA 1
ATOM 896 C C . LEU A 1 117 ? 17.141 -4.739 -26.378 1.00 96.31 117 LEU A C 1
ATOM 898 O O . LEU A 1 117 ? 16.710 -5.080 -27.484 1.00 96.31 117 LEU A O 1
ATOM 902 N N . PRO A 1 118 ? 17.133 -5.598 -25.336 1.00 96.44 118 PRO A N 1
ATOM 903 C CA . PRO A 1 118 ? 16.645 -6.973 -25.470 1.00 96.44 118 PRO A CA 1
ATOM 904 C C . PRO A 1 118 ? 15.185 -7.050 -25.936 1.00 96.44 118 PRO A C 1
ATOM 906 O O . PRO A 1 118 ? 14.856 -7.856 -26.807 1.00 96.44 118 PRO A O 1
ATOM 909 N N . TRP A 1 119 ? 14.317 -6.166 -25.430 1.00 94.94 119 TRP A N 1
ATOM 910 C CA . TRP A 1 119 ? 12.906 -6.108 -25.832 1.00 94.94 119 TRP A CA 1
ATOM 911 C C . TRP A 1 119 ? 12.736 -5.718 -27.296 1.00 94.94 119 TRP A C 1
ATOM 913 O O . TRP A 1 119 ? 11.928 -6.323 -28.007 1.00 94.94 119 TRP A O 1
ATOM 923 N N . LEU A 1 120 ? 13.514 -4.738 -27.764 1.00 96.06 120 LEU A N 1
ATOM 924 C CA . LEU A 1 120 ? 13.523 -4.353 -29.171 1.00 96.06 120 LEU A CA 1
ATOM 925 C C . LEU A 1 120 ? 14.003 -5.509 -30.058 1.00 96.06 120 LEU A C 1
ATOM 927 O O . LEU A 1 120 ? 13.382 -5.786 -31.081 1.00 96.06 120 LEU A O 1
ATOM 931 N N . LEU A 1 121 ? 15.066 -6.217 -29.663 1.00 96.25 121 LEU A N 1
ATOM 932 C CA . LEU A 1 121 ? 15.584 -7.362 -30.417 1.00 96.25 121 LEU A CA 1
ATOM 933 C C . LEU A 1 121 ? 14.545 -8.485 -30.544 1.00 96.25 121 LEU A C 1
ATOM 935 O O . LEU A 1 121 ? 14.368 -9.015 -31.641 1.00 96.25 121 LEU A O 1
ATOM 939 N N . VAL A 1 122 ? 13.800 -8.796 -29.475 1.00 95.12 122 VAL A N 1
ATOM 940 C CA . VAL A 1 122 ? 12.672 -9.744 -29.543 1.00 95.12 122 VAL A CA 1
ATOM 941 C C . VAL A 1 122 ? 11.595 -9.255 -30.512 1.00 95.12 122 VAL A C 1
ATOM 943 O O . VAL A 1 122 ? 11.130 -10.036 -31.342 1.00 95.12 122 VAL A O 1
ATOM 946 N N . ARG A 1 123 ? 11.221 -7.968 -30.461 1.00 93.81 123 ARG A N 1
ATOM 947 C CA . ARG A 1 123 ? 10.222 -7.384 -31.377 1.00 93.81 123 ARG A CA 1
ATOM 948 C C . ARG A 1 123 ? 10.645 -7.488 -32.845 1.00 93.81 123 ARG A C 1
ATOM 950 O O . ARG A 1 123 ? 9.799 -7.706 -33.704 1.00 93.81 123 ARG A O 1
ATOM 957 N N . LEU A 1 124 ? 11.944 -7.372 -33.115 1.00 94.88 124 LEU A N 1
ATOM 958 C CA . LEU A 1 124 ? 12.537 -7.508 -34.447 1.00 94.88 124 LEU A CA 1
ATOM 959 C C . LEU A 1 124 ? 12.790 -8.969 -34.868 1.00 94.88 124 LEU A C 1
ATOM 961 O O . LEU A 1 124 ? 13.339 -9.202 -35.943 1.00 94.88 124 LEU A O 1
ATOM 965 N N . GLY A 1 125 ? 12.439 -9.956 -34.037 1.00 93.12 125 GLY A N 1
ATOM 966 C CA . GLY A 1 125 ? 12.662 -11.378 -34.321 1.00 93.12 125 GLY A CA 1
ATOM 967 C C . GLY A 1 125 ? 14.122 -11.833 -34.198 1.00 93.12 125 GLY A C 1
ATOM 968 O O . GLY A 1 125 ? 14.461 -12.932 -34.628 1.00 93.12 125 GLY A O 1
ATOM 969 N N . ARG A 1 126 ? 15.001 -11.023 -33.598 1.00 95.50 126 ARG A N 1
ATOM 970 C CA . ARG A 1 126 ? 16.436 -11.310 -33.408 1.00 95.50 126 ARG A CA 1
ATOM 971 C C . ARG A 1 126 ? 16.675 -12.092 -32.111 1.00 95.50 126 ARG A C 1
ATOM 973 O O . ARG A 1 126 ? 17.470 -11.688 -31.264 1.00 95.50 126 ARG A O 1
ATOM 980 N N . LEU A 1 127 ? 15.950 -13.198 -31.933 1.00 94.12 127 LEU A N 1
ATOM 981 C CA . LEU A 1 127 ? 15.923 -13.950 -30.674 1.00 94.12 127 LEU A CA 1
ATOM 982 C C . LEU A 1 127 ? 17.270 -14.612 -30.341 1.00 94.12 127 LEU A C 1
ATOM 984 O O . LEU A 1 127 ? 17.639 -14.669 -29.171 1.00 94.12 127 LEU A O 1
ATOM 988 N N . ASP A 1 128 ? 18.027 -15.042 -31.353 1.00 94.12 128 ASP A N 1
ATOM 989 C CA . ASP A 1 128 ? 19.346 -15.663 -31.164 1.00 94.12 128 ASP A CA 1
ATOM 990 C C . ASP A 1 128 ? 20.340 -14.724 -30.466 1.00 94.12 128 ASP A C 1
ATOM 992 O O . ASP A 1 128 ? 21.134 -15.163 -29.635 1.00 94.12 128 ASP A O 1
ATOM 996 N N . GLU A 1 129 ? 20.264 -13.417 -30.740 1.00 93.81 129 GLU A N 1
ATOM 997 C CA . GLU A 1 129 ? 21.103 -12.415 -30.072 1.00 93.81 129 GLU A CA 1
ATOM 998 C C . GLU A 1 129 ? 20.716 -12.240 -28.603 1.00 93.81 129 GLU A C 1
ATOM 1000 O O . GLU A 1 129 ? 21.587 -12.163 -27.735 1.00 93.81 129 GLU A O 1
ATOM 1005 N N . VAL A 1 130 ? 19.413 -12.224 -28.313 1.00 95.12 130 VAL A N 1
ATOM 1006 C CA . VAL A 1 130 ? 18.903 -12.129 -26.938 1.00 95.12 130 VAL A CA 1
ATOM 1007 C C . VAL A 1 130 ? 19.281 -13.380 -26.151 1.00 95.12 130 VAL A C 1
ATOM 1009 O O . VAL A 1 130 ? 19.745 -13.273 -25.019 1.00 95.12 130 VAL A O 1
ATOM 1012 N N . ARG A 1 131 ? 19.163 -14.564 -26.763 1.00 93.75 131 ARG A N 1
ATOM 1013 C CA . ARG A 1 131 ? 19.593 -15.832 -26.167 1.00 93.75 131 ARG A CA 1
ATOM 1014 C C . ARG A 1 131 ? 21.089 -15.826 -25.862 1.00 93.75 131 ARG A C 1
ATOM 1016 O O . ARG A 1 131 ? 21.471 -16.127 -24.737 1.00 93.75 131 ARG A O 1
ATOM 1023 N N . ALA A 1 132 ? 21.928 -15.452 -26.828 1.00 94.06 132 ALA A N 1
ATOM 1024 C CA . ALA A 1 132 ? 23.374 -15.398 -26.627 1.00 94.06 132 ALA A CA 1
ATOM 1025 C C . ALA A 1 132 ? 23.757 -14.432 -25.492 1.00 94.06 132 ALA A C 1
ATOM 1027 O O . ALA A 1 132 ? 24.609 -14.755 -24.666 1.00 94.06 132 ALA A O 1
ATOM 1028 N N . SER A 1 133 ? 23.093 -13.275 -25.410 1.00 92.44 133 SER A N 1
ATOM 1029 C CA . SER A 1 133 ? 23.304 -12.308 -24.327 1.00 92.44 133 SER A CA 1
ATOM 1030 C C . SER A 1 133 ? 22.829 -12.837 -22.962 1.00 92.44 133 SER A C 1
ATOM 1032 O O . SER A 1 133 ? 23.535 -12.715 -21.958 1.00 92.44 133 SER A O 1
ATOM 1034 N N . ALA A 1 134 ? 21.678 -13.514 -22.922 1.00 92.81 134 ALA A N 1
ATOM 1035 C CA . ALA A 1 134 ? 21.155 -14.164 -21.721 1.00 92.81 134 ALA A CA 1
ATOM 1036 C C . ALA A 1 134 ? 22.092 -15.271 -21.201 1.00 92.81 134 ALA A C 1
ATOM 1038 O O . ALA A 1 134 ? 22.355 -15.362 -19.997 1.00 92.81 134 ALA A O 1
ATOM 1039 N N . ASP A 1 135 ? 22.624 -16.089 -22.112 1.00 90.88 135 ASP A N 1
ATOM 1040 C CA . ASP A 1 135 ? 23.587 -17.151 -21.814 1.00 90.88 135 ASP A CA 1
ATOM 1041 C C . ASP A 1 135 ? 24.929 -16.573 -21.332 1.00 90.88 135 ASP A C 1
ATOM 1043 O O . ASP A 1 135 ? 25.578 -17.153 -20.461 1.00 90.88 135 ASP A O 1
ATOM 1047 N N . ALA A 1 136 ? 25.309 -15.388 -21.821 1.00 90.94 136 ALA A N 1
ATOM 1048 C CA . ALA A 1 136 ? 26.516 -14.679 -21.401 1.00 90.94 136 ALA A CA 1
ATOM 1049 C C . ALA A 1 136 ? 26.417 -14.021 -20.015 1.00 90.94 136 ALA A C 1
ATOM 1051 O O . ALA A 1 136 ? 27.448 -13.644 -19.456 1.00 90.94 136 ALA A O 1
ATOM 1052 N N . GLY A 1 137 ? 25.221 -13.871 -19.437 1.00 88.62 137 GLY A N 1
ATOM 1053 C CA . GLY A 1 137 ? 25.085 -13.248 -18.119 1.00 88.62 137 GLY A CA 1
ATOM 1054 C C . GLY A 1 137 ? 24.096 -12.104 -18.011 1.00 88.62 137 GLY A C 1
ATOM 1055 O O . GLY A 1 137 ? 23.799 -11.699 -16.885 1.00 88.62 137 GLY A O 1
ATOM 1056 N N . ASP A 1 138 ? 23.607 -11.569 -19.128 1.00 90.56 138 ASP A N 1
ATOM 1057 C CA . ASP A 1 138 ? 22.846 -10.327 -19.104 1.00 90.56 138 ASP A CA 1
ATOM 1058 C C . ASP A 1 138 ? 21.464 -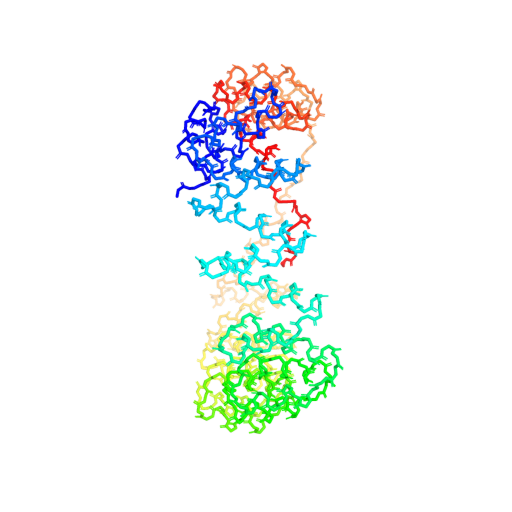10.523 -18.466 1.00 90.56 138 ASP A C 1
ATOM 1060 O O . ASP A 1 138 ? 20.638 -11.318 -18.920 1.00 90.56 138 ASP A O 1
ATOM 1064 N N . HIS A 1 139 ? 21.214 -9.791 -17.378 1.00 90.19 139 HIS A N 1
ATOM 1065 C CA . HIS A 1 139 ? 19.992 -9.919 -16.584 1.00 90.19 139 HIS A CA 1
ATOM 1066 C C . HIS A 1 139 ? 18.741 -9.574 -17.402 1.00 90.19 139 HIS A C 1
ATOM 1068 O O . HIS A 1 139 ? 17.745 -10.300 -17.349 1.00 90.19 139 HIS A O 1
ATOM 1074 N N . TRP A 1 140 ? 18.787 -8.480 -18.168 1.00 92.44 140 TRP A N 1
ATOM 1075 C CA . TRP A 1 140 ? 17.638 -8.014 -18.944 1.00 92.44 140 TRP A CA 1
ATOM 1076 C C . TRP A 1 140 ? 17.322 -8.954 -20.105 1.00 92.44 140 TRP A C 1
ATOM 1078 O O . TRP A 1 140 ? 16.153 -9.260 -20.343 1.00 92.44 140 TRP A O 1
ATOM 1088 N N . SER A 1 141 ? 18.348 -9.494 -20.760 1.00 94.44 141 SER A N 1
ATOM 1089 C CA . SER A 1 141 ? 18.202 -10.500 -21.809 1.00 94.44 141 SER A CA 1
ATOM 1090 C C . SER A 1 141 ? 17.658 -11.816 -21.270 1.00 94.44 141 SER A C 1
ATOM 1092 O O . SER A 1 141 ? 16.751 -12.369 -21.886 1.00 94.44 141 SER A O 1
ATOM 1094 N N . ARG A 1 142 ? 18.109 -12.293 -20.098 1.00 94.06 142 ARG A N 1
ATOM 1095 C CA . ARG A 1 142 ? 17.505 -13.474 -19.446 1.00 94.06 142 ARG A CA 1
ATOM 1096 C C . ARG A 1 142 ? 16.022 -13.273 -19.185 1.00 94.06 142 ARG A C 1
ATOM 1098 O O . ARG A 1 142 ? 15.212 -14.124 -19.545 1.00 94.06 142 ARG A O 1
ATOM 1105 N N . GLN A 1 143 ? 15.662 -12.132 -18.598 1.00 92.44 143 GLN A N 1
ATOM 1106 C CA . GLN A 1 143 ? 14.271 -11.811 -18.304 1.00 92.44 143 GLN A CA 1
ATOM 1107 C C . GLN A 1 143 ? 13.421 -11.756 -19.582 1.00 92.44 143 GLN A C 1
ATOM 1109 O O . GLN A 1 143 ? 12.354 -12.367 -19.634 1.00 92.44 143 GLN A O 1
ATOM 1114 N N . CYS A 1 144 ? 13.901 -11.059 -20.612 1.00 92.62 144 CYS A N 1
ATOM 1115 C CA . CYS A 1 144 ? 13.196 -10.904 -21.880 1.00 92.62 144 CYS A CA 1
ATOM 1116 C C . CYS A 1 144 ? 13.042 -12.241 -22.625 1.00 92.62 144 CYS A C 1
ATOM 1118 O O . CYS A 1 144 ? 11.952 -12.565 -23.097 1.00 92.62 144 CYS A O 1
ATOM 1120 N N . TYR A 1 145 ? 14.109 -13.045 -22.672 1.00 94.69 145 TYR A N 1
ATOM 1121 C CA . TYR A 1 145 ? 14.120 -14.352 -23.325 1.00 94.69 145 TYR A CA 1
ATOM 1122 C C . TYR A 1 145 ? 13.136 -15.324 -22.668 1.00 94.69 145 TYR A C 1
ATOM 1124 O O . TYR A 1 145 ? 12.289 -15.900 -23.346 1.00 94.69 145 TYR A O 1
ATOM 1132 N N . VAL A 1 146 ? 13.179 -15.452 -21.338 1.00 95.06 146 VAL A N 1
ATOM 1133 C CA . VAL A 1 146 ? 12.249 -16.307 -20.584 1.00 95.06 146 VAL A CA 1
ATOM 1134 C C . VAL A 1 146 ? 10.799 -15.865 -20.783 1.00 95.06 146 VAL A C 1
ATOM 1136 O O . VAL A 1 146 ? 9.914 -16.699 -20.971 1.00 95.06 146 VAL A O 1
ATOM 1139 N N . GLU A 1 147 ? 10.534 -14.558 -20.763 1.00 93.00 147 GLU A N 1
ATOM 1140 C CA . GLU A 1 147 ? 9.183 -14.045 -20.979 1.00 93.00 147 GLU A CA 1
ATOM 1141 C C . GLU A 1 147 ? 8.675 -14.324 -22.400 1.00 93.00 147 GLU A C 1
ATOM 1143 O O . GLU A 1 147 ? 7.507 -14.680 -22.571 1.00 93.00 147 GLU A O 1
ATOM 1148 N N . HIS A 1 148 ? 9.543 -14.226 -23.410 1.00 93.94 148 HIS A N 1
ATOM 1149 C CA . HIS A 1 148 ? 9.216 -14.617 -24.779 1.00 93.94 148 HIS A CA 1
ATOM 1150 C C . HIS A 1 148 ? 8.861 -16.109 -24.878 1.00 93.94 148 HIS A C 1
ATOM 1152 O O . HIS A 1 148 ? 7.798 -16.442 -25.401 1.00 93.94 148 HIS A O 1
ATOM 1158 N N . LEU A 1 149 ? 9.690 -16.991 -24.307 1.00 94.44 149 LEU A N 1
ATOM 1159 C CA . LEU A 1 149 ? 9.451 -18.439 -24.305 1.00 94.44 149 LEU A CA 1
ATOM 1160 C C . LEU A 1 149 ? 8.106 -18.799 -23.659 1.00 94.44 149 LEU A C 1
ATOM 1162 O O . LEU A 1 149 ? 7.321 -19.554 -24.231 1.00 94.44 149 LEU A O 1
ATOM 1166 N N . LEU A 1 150 ? 7.791 -18.214 -22.497 1.00 93.06 150 LEU A N 1
ATOM 1167 C CA . LEU A 1 150 ? 6.511 -18.455 -21.820 1.00 93.06 150 LEU A CA 1
ATOM 1168 C C . LEU A 1 150 ? 5.314 -17.974 -22.648 1.00 93.06 150 LEU A C 1
ATOM 1170 O O . LEU A 1 150 ? 4.291 -18.655 -22.686 1.00 93.06 150 LEU A O 1
ATOM 1174 N N . ARG A 1 151 ? 5.426 -16.822 -23.323 1.00 91.31 151 ARG A N 1
ATOM 1175 C CA . ARG A 1 151 ? 4.360 -16.298 -24.195 1.00 91.31 151 ARG A CA 1
ATOM 1176 C C . ARG A 1 151 ? 4.106 -17.192 -25.412 1.00 91.31 151 ARG A C 1
ATOM 1178 O O . ARG A 1 151 ? 2.962 -17.273 -25.851 1.00 91.31 151 ARG A O 1
ATOM 1185 N N . ASN A 1 152 ? 5.131 -17.881 -25.912 1.00 91.81 152 ASN A N 1
ATOM 1186 C CA . ASN A 1 152 ? 5.012 -18.825 -27.028 1.00 91.81 152 ASN A CA 1
ATOM 1187 C C . ASN A 1 152 ? 4.660 -20.260 -26.596 1.00 91.81 152 ASN A C 1
ATOM 1189 O O . ASN A 1 152 ? 4.486 -21.127 -27.450 1.00 91.81 152 ASN A O 1
ATOM 1193 N N . GLY A 1 153 ? 4.545 -20.531 -25.291 1.00 90.94 153 GLY A N 1
ATOM 1194 C CA . GLY A 1 153 ? 4.245 -21.867 -24.766 1.00 90.94 153 GLY A CA 1
ATOM 1195 C C . GLY A 1 153 ? 5.449 -22.813 -24.698 1.00 90.94 153 GLY A C 1
ATOM 1196 O O . GLY A 1 153 ? 5.276 -24.009 -24.473 1.00 90.94 153 GLY A O 1
ATOM 1197 N N . GLU A 1 154 ? 6.674 -22.303 -24.830 1.00 94.06 154 GLU A N 1
ATOM 1198 C CA . GLU A 1 154 ? 7.924 -23.072 -24.754 1.00 94.06 154 GLU A CA 1
ATOM 1199 C C . GLU A 1 154 ? 8.351 -23.322 -23.292 1.00 94.06 154 GLU A C 1
ATOM 1201 O O . GLU A 1 154 ? 9.490 -23.086 -22.889 1.00 94.06 154 GLU A O 1
ATOM 1206 N N . VAL A 1 155 ? 7.414 -23.802 -22.466 1.00 93.31 155 VAL A N 1
ATOM 1207 C CA . VAL A 1 155 ? 7.598 -23.971 -21.012 1.00 93.31 155 VAL A CA 1
ATOM 1208 C C . VAL A 1 155 ? 8.729 -24.952 -20.690 1.00 93.31 155 VAL A C 1
ATOM 1210 O O . VAL A 1 155 ? 9.489 -24.709 -19.758 1.00 93.31 155 VAL A O 1
ATOM 1213 N N . ALA A 1 156 ? 8.905 -26.003 -21.497 1.00 92.69 156 ALA A N 1
ATOM 1214 C CA . ALA A 1 156 ? 9.951 -27.010 -21.298 1.00 92.69 156 ALA A CA 1
ATOM 1215 C C . ALA A 1 156 ? 11.376 -26.427 -21.366 1.00 92.69 156 ALA A C 1
ATOM 1217 O O . ALA A 1 156 ? 12.270 -26.861 -20.640 1.00 92.69 156 ALA A O 1
ATOM 1218 N N . GLU A 1 157 ? 11.598 -25.417 -22.212 1.00 91.50 157 GLU A N 1
ATOM 1219 C CA . GLU A 1 157 ? 12.891 -24.731 -22.281 1.00 91.50 157 GLU A CA 1
ATOM 1220 C C . GLU A 1 157 ? 13.114 -23.861 -21.037 1.00 91.50 157 GLU A C 1
ATOM 1222 O O . GLU A 1 157 ? 14.210 -23.835 -20.478 1.00 91.50 157 GLU A O 1
ATOM 1227 N N . VAL A 1 158 ? 12.064 -23.195 -20.550 1.00 94.19 158 VAL A N 1
ATOM 1228 C CA . VAL A 1 158 ? 12.128 -22.407 -19.311 1.00 94.19 158 VAL A CA 1
ATOM 1229 C C . VAL A 1 158 ? 12.380 -23.309 -18.102 1.00 94.19 158 VAL A C 1
ATOM 1231 O O . VAL A 1 158 ? 13.205 -22.970 -17.255 1.00 94.19 158 VAL A O 1
ATOM 1234 N N . GLU A 1 159 ? 11.735 -24.478 -18.041 1.00 91.94 159 GLU A N 1
ATOM 1235 C CA . GLU A 1 159 ? 12.024 -25.514 -17.048 1.00 91.94 159 GLU A CA 1
ATOM 1236 C C . GLU A 1 159 ? 13.495 -25.906 -17.090 1.00 91.94 159 GLU A C 1
ATOM 1238 O O . GLU A 1 159 ? 14.165 -25.842 -16.060 1.00 91.94 159 GLU A O 1
ATOM 1243 N N . ARG A 1 160 ? 14.025 -26.270 -18.262 1.00 91.31 160 ARG A N 1
ATOM 1244 C CA . ARG A 1 160 ? 15.433 -26.654 -18.411 1.00 91.31 160 ARG A CA 1
ATOM 1245 C C . ARG A 1 160 ? 16.370 -25.574 -17.869 1.00 91.31 160 ARG A C 1
ATOM 1247 O O . ARG A 1 160 ? 17.233 -25.878 -17.050 1.00 91.31 160 ARG A O 1
ATOM 1254 N N . ARG A 1 161 ? 16.155 -24.311 -18.249 1.00 91.12 161 ARG A N 1
ATOM 1255 C CA . ARG A 1 161 ? 16.974 -23.183 -17.776 1.00 91.12 161 ARG A CA 1
ATOM 1256 C C . ARG A 1 161 ? 16.882 -22.968 -16.267 1.00 91.12 161 ARG A C 1
ATOM 1258 O O . ARG A 1 161 ? 17.900 -22.718 -15.628 1.00 91.12 161 ARG A O 1
ATOM 1265 N N . ALA A 1 162 ? 15.691 -23.097 -15.682 1.00 90.81 162 ALA A N 1
ATOM 1266 C CA . ALA A 1 162 ? 15.524 -22.999 -14.234 1.00 90.81 162 ALA A CA 1
ATOM 1267 C C . ALA A 1 162 ? 16.316 -24.100 -13.503 1.00 90.81 162 ALA A C 1
ATOM 1269 O O . ALA A 1 162 ? 16.993 -23.816 -12.516 1.00 90.81 162 ALA A O 1
ATOM 1270 N N . HIS A 1 163 ? 16.313 -25.334 -14.024 1.00 87.12 163 HIS A N 1
ATOM 1271 C CA . HIS A 1 163 ? 17.118 -26.437 -13.482 1.00 87.12 163 HIS A CA 1
ATOM 1272 C C . HIS A 1 163 ? 18.632 -26.226 -13.660 1.00 87.12 163 HIS A C 1
ATOM 1274 O O . HIS A 1 163 ? 19.417 -26.721 -12.854 1.00 87.12 163 HIS A O 1
ATOM 1280 N N . GLU A 1 164 ? 19.048 -25.475 -14.681 1.00 87.62 164 GLU A N 1
ATOM 1281 C CA . GLU A 1 164 ? 20.442 -25.068 -14.911 1.00 87.62 164 GLU A CA 1
ATOM 1282 C C . GLU A 1 164 ? 20.885 -23.890 -14.014 1.00 87.62 164 GLU A C 1
ATOM 1284 O O . GLU A 1 164 ? 22.053 -23.502 -14.042 1.00 87.62 164 GLU A O 1
ATOM 1289 N N . GLY A 1 165 ? 19.987 -23.343 -13.182 1.00 85.38 165 GLY A N 1
ATOM 1290 C CA . GLY A 1 165 ? 20.283 -22.271 -12.225 1.00 85.38 165 GLY A CA 1
ATOM 1291 C C . GLY A 1 165 ? 20.001 -20.854 -12.735 1.00 85.38 165 GLY A C 1
ATOM 1292 O O . GLY A 1 165 ? 20.448 -19.882 -12.123 1.00 85.38 165 GLY A O 1
ATOM 1293 N N . ASP A 1 166 ? 19.265 -20.704 -13.841 1.00 88.06 166 ASP A N 1
ATOM 1294 C CA . ASP A 1 166 ? 18.790 -19.400 -14.308 1.00 88.06 166 ASP A CA 1
ATOM 1295 C C . ASP A 1 166 ? 17.681 -18.876 -13.372 1.00 88.06 166 ASP A C 1
ATOM 1297 O O . ASP A 1 166 ? 16.526 -19.306 -13.421 1.00 88.06 166 ASP A O 1
ATOM 1301 N N . SER A 1 167 ? 18.032 -17.929 -12.499 1.00 86.88 167 SER A N 1
ATOM 1302 C CA . SER A 1 167 ? 17.117 -17.369 -11.494 1.00 86.88 167 SER A CA 1
ATOM 1303 C C . SER A 1 167 ? 15.949 -16.582 -12.098 1.00 86.88 167 SER A C 1
ATOM 1305 O O . SER A 1 167 ? 14.873 -16.501 -11.490 1.00 86.88 167 SER A O 1
ATOM 1307 N N . ALA A 1 168 ? 16.123 -16.019 -13.300 1.00 88.44 168 ALA A N 1
ATOM 1308 C CA . ALA A 1 168 ? 15.037 -15.366 -14.022 1.00 88.44 168 ALA A CA 1
ATOM 1309 C C . ALA A 1 168 ? 14.030 -16.413 -14.519 1.00 88.44 168 ALA A C 1
ATOM 1311 O O . ALA A 1 168 ? 12.820 -16.209 -14.376 1.00 88.44 168 ALA A O 1
ATOM 1312 N N . ALA A 1 169 ? 14.525 -17.551 -15.020 1.00 92.25 169 ALA A N 1
ATOM 1313 C CA . ALA A 1 169 ? 13.696 -18.691 -15.399 1.00 92.25 169 ALA A CA 1
ATOM 1314 C C . ALA A 1 169 ? 12.936 -19.265 -14.194 1.00 92.25 169 ALA A C 1
ATOM 1316 O O . ALA A 1 169 ? 11.714 -19.375 -14.265 1.00 92.25 169 ALA A O 1
ATOM 1317 N N . GLU A 1 170 ? 13.612 -19.524 -13.066 1.00 91.44 170 GLU A N 1
ATOM 1318 C CA . GLU A 1 170 ? 12.972 -19.993 -11.823 1.00 91.44 170 GLU A CA 1
ATOM 1319 C C . GLU A 1 170 ? 11.845 -19.035 -11.394 1.00 91.44 170 GLU A C 1
ATOM 1321 O O . GLU A 1 170 ? 10.692 -19.437 -11.226 1.00 91.44 170 GLU A O 1
ATOM 1326 N N . THR A 1 171 ? 12.143 -17.735 -11.306 1.00 89.69 171 THR A N 1
ATOM 1327 C CA . THR A 1 171 ? 11.190 -16.712 -10.847 1.00 89.69 171 THR A CA 1
ATOM 1328 C C . THR A 1 171 ? 9.940 -16.627 -11.721 1.00 89.69 171 THR A C 1
ATOM 1330 O O . THR A 1 171 ? 8.828 -16.503 -11.187 1.00 89.69 171 THR A O 1
ATOM 1333 N N . GLN A 1 172 ? 10.106 -16.640 -13.046 1.00 91.00 172 GLN A N 1
ATOM 1334 C CA . GLN A 1 172 ? 8.995 -16.517 -13.991 1.00 91.00 172 GLN A CA 1
ATOM 1335 C C . GLN A 1 172 ? 8.207 -17.817 -14.126 1.00 91.00 172 GLN A C 1
ATOM 1337 O O . GLN A 1 172 ? 6.984 -17.765 -14.258 1.00 91.00 172 GLN A O 1
ATOM 1342 N N . LEU A 1 173 ? 8.871 -18.969 -14.026 1.00 92.75 173 LEU A N 1
ATOM 1343 C CA . LEU A 1 173 ? 8.219 -20.270 -14.070 1.00 92.75 173 LEU A CA 1
ATOM 1344 C C . LEU A 1 173 ? 7.324 -20.492 -12.844 1.00 92.75 173 LEU A C 1
ATOM 1346 O O . LEU A 1 173 ? 6.187 -20.931 -12.998 1.00 92.75 173 LEU A O 1
ATOM 1350 N N . VAL A 1 174 ? 7.753 -20.060 -11.651 1.00 92.00 174 VAL A N 1
ATOM 1351 C CA . VAL A 1 174 ? 6.875 -20.020 -10.466 1.00 92.00 174 VAL A CA 1
ATOM 1352 C C . VAL A 1 174 ? 5.624 -19.178 -10.745 1.00 92.00 174 VAL A C 1
ATOM 1354 O O . VAL A 1 174 ? 4.510 -19.652 -10.542 1.00 92.00 174 VAL A O 1
ATOM 1357 N N . ARG A 1 175 ? 5.777 -17.961 -11.296 1.00 91.12 175 ARG A N 1
ATOM 1358 C CA . ARG A 1 175 ? 4.627 -17.093 -11.641 1.00 91.12 175 ARG A CA 1
ATOM 1359 C C . ARG A 1 175 ? 3.726 -17.694 -12.718 1.00 91.12 175 ARG A C 1
ATOM 1361 O O . ARG A 1 175 ? 2.547 -17.348 -12.790 1.00 91.12 175 ARG A O 1
ATOM 1368 N N . HIS A 1 176 ? 4.287 -18.489 -13.624 1.00 92.94 176 HIS A N 1
ATOM 1369 C CA . HIS A 1 176 ? 3.529 -19.200 -14.644 1.00 92.94 176 HIS A CA 1
ATOM 1370 C C . HIS A 1 176 ? 2.663 -20.278 -13.985 1.00 92.94 176 HIS A C 1
ATOM 1372 O O . HIS A 1 176 ? 1.444 -20.250 -14.137 1.00 92.94 176 HIS A O 1
ATOM 1378 N N . TYR A 1 177 ? 3.254 -21.134 -13.151 1.00 93.25 177 TYR A N 1
ATOM 1379 C CA . TYR A 1 177 ? 2.525 -22.167 -12.416 1.00 93.25 177 TYR A CA 1
ATOM 1380 C C . TYR A 1 177 ? 1.445 -21.614 -11.482 1.00 93.25 177 TYR A C 1
ATOM 1382 O O . TYR A 1 177 ? 0.332 -22.136 -11.474 1.00 93.25 177 TYR A O 1
ATOM 1390 N N . GLU A 1 178 ? 1.711 -20.516 -10.770 1.00 89.81 178 GLU A N 1
ATOM 1391 C CA . GLU A 1 178 ? 0.700 -19.831 -9.951 1.00 89.81 178 GLU A CA 1
ATOM 1392 C C . GLU A 1 178 ? -0.507 -19.377 -10.792 1.00 89.81 178 GLU A C 1
ATOM 1394 O O . GLU A 1 178 ? -1.656 -19.624 -10.424 1.00 89.81 178 GLU A O 1
ATOM 1399 N N . ARG A 1 179 ? -0.261 -18.756 -11.956 1.00 91.00 179 ARG A N 1
ATOM 1400 C CA . ARG A 1 179 ? -1.322 -18.257 -12.852 1.00 91.00 179 ARG A CA 1
ATOM 1401 C C . ARG A 1 179 ? -2.139 -19.367 -13.507 1.00 91.00 179 ARG A C 1
ATOM 1403 O O . ARG A 1 179 ? -3.317 -19.157 -13.782 1.00 91.00 179 ARG A O 1
ATOM 1410 N N . HIS A 1 180 ? -1.530 -20.522 -13.750 1.00 90.31 180 HIS A N 1
ATOM 1411 C CA . HIS A 1 180 ? -2.193 -21.675 -14.357 1.00 90.31 180 HIS A CA 1
ATOM 1412 C C . HIS A 1 180 ? -2.782 -22.657 -13.332 1.00 90.31 180 HIS A C 1
ATOM 1414 O O . HIS A 1 180 ? -3.349 -23.672 -13.723 1.00 90.31 180 HIS A O 1
ATOM 1420 N N . GLY A 1 181 ? -2.711 -22.345 -12.032 1.00 90.69 181 GLY A N 1
ATOM 1421 C CA . GLY A 1 181 ? -3.285 -23.191 -10.986 1.00 90.69 181 GLY A CA 1
ATOM 1422 C C . GLY A 1 181 ? -2.522 -24.501 -10.776 1.00 90.69 181 GLY A C 1
ATOM 1423 O O . GLY A 1 181 ? -3.119 -25.492 -10.364 1.00 90.69 181 GLY A O 1
ATOM 1424 N N . GLU A 1 182 ? -1.210 -24.502 -11.021 1.00 92.75 182 GLU A N 1
ATOM 1425 C CA . GLU A 1 182 ? -0.309 -25.651 -10.851 1.00 92.75 182 GLU A CA 1
ATOM 1426 C C . GLU A 1 182 ? 0.667 -25.454 -9.668 1.00 92.75 182 GLU A C 1
ATOM 1428 O O . GLU A 1 182 ? 1.888 -25.530 -9.834 1.00 92.75 182 GLU A O 1
ATOM 1433 N N . PRO A 1 183 ? 0.178 -25.191 -8.442 1.00 90.56 183 PRO A N 1
ATOM 1434 C CA . PRO A 1 183 ? 1.033 -24.800 -7.323 1.00 90.56 183 PRO A CA 1
ATOM 1435 C C . PRO A 1 183 ? 2.001 -25.893 -6.878 1.00 90.56 183 PRO A C 1
ATOM 1437 O O . PRO A 1 183 ? 3.074 -25.581 -6.373 1.00 90.56 183 PRO A O 1
ATOM 1440 N N . ASP A 1 184 ? 1.662 -27.165 -7.094 1.00 91.94 184 ASP A N 1
ATOM 1441 C CA . ASP A 1 184 ? 2.536 -28.279 -6.728 1.00 91.94 184 ASP A CA 1
ATOM 1442 C C . ASP A 1 184 ? 3.846 -28.246 -7.530 1.00 91.94 184 ASP A C 1
ATOM 1444 O O . ASP A 1 184 ? 4.911 -28.462 -6.954 1.00 91.94 184 ASP A O 1
ATOM 1448 N N . LYS A 1 185 ? 3.803 -27.860 -8.815 1.00 91.19 185 LYS A N 1
ATOM 1449 C CA . LYS A 1 185 ? 5.016 -27.683 -9.630 1.00 91.19 185 LYS A CA 1
ATOM 1450 C C . LYS A 1 185 ? 5.847 -26.487 -9.168 1.00 91.19 185 LYS A C 1
ATOM 1452 O O . LYS A 1 185 ? 7.071 -26.575 -9.109 1.00 91.19 185 LYS A O 1
ATOM 1457 N N . ALA A 1 186 ? 5.197 -25.380 -8.802 1.00 92.00 186 ALA A N 1
ATOM 1458 C CA . ALA A 1 186 ? 5.875 -24.206 -8.248 1.00 92.00 186 ALA A CA 1
ATOM 1459 C C . ALA A 1 186 ? 6.592 -24.528 -6.928 1.00 92.00 186 ALA A C 1
ATOM 1461 O O . ALA A 1 186 ? 7.748 -24.156 -6.733 1.00 92.00 186 ALA A O 1
ATOM 1462 N N . ILE A 1 187 ? 5.913 -25.257 -6.043 1.00 91.75 187 ILE A N 1
ATOM 1463 C CA . ILE A 1 187 ? 6.452 -25.728 -4.767 1.00 91.75 187 ILE A CA 1
ATOM 1464 C C . ILE A 1 187 ? 7.640 -26.665 -5.006 1.00 91.75 187 ILE A C 1
ATOM 1466 O O . ILE A 1 187 ? 8.690 -26.498 -4.390 1.00 91.75 187 ILE A O 1
ATOM 1470 N N . GLU A 1 188 ? 7.503 -27.636 -5.909 1.00 90.38 188 GLU A N 1
ATOM 1471 C CA . GLU A 1 188 ? 8.562 -28.597 -6.220 1.00 90.38 188 GLU A CA 1
ATOM 1472 C C . GLU A 1 188 ? 9.816 -27.917 -6.786 1.00 90.38 188 GLU A C 1
ATOM 1474 O O . GLU A 1 188 ? 10.934 -28.247 -6.383 1.00 90.38 188 GLU A O 1
ATOM 1479 N N . LEU A 1 189 ? 9.628 -26.929 -7.664 1.00 89.69 189 LEU A N 1
ATOM 1480 C CA . LEU A 1 189 ? 10.704 -26.111 -8.214 1.00 89.69 189 LEU A CA 1
ATOM 1481 C C . LEU A 1 189 ? 11.449 -25.351 -7.107 1.00 89.69 189 LEU A C 1
ATOM 1483 O O . LEU A 1 189 ? 12.666 -25.479 -6.978 1.00 89.69 189 LEU A O 1
ATOM 1487 N N . LEU A 1 190 ? 10.716 -24.628 -6.257 1.00 89.69 190 LEU A N 1
ATOM 1488 C CA . LEU A 1 190 ? 11.299 -23.838 -5.170 1.00 89.69 190 LEU A CA 1
ATOM 1489 C C . LEU A 1 190 ? 12.005 -24.700 -4.116 1.00 89.69 190 LEU A C 1
ATOM 1491 O O . LEU A 1 190 ? 13.032 -24.283 -3.586 1.00 89.69 190 LEU A O 1
ATOM 1495 N N . ARG A 1 191 ? 11.507 -25.913 -3.837 1.00 87.19 191 ARG A N 1
ATOM 1496 C CA . ARG A 1 191 ? 12.173 -26.860 -2.922 1.00 87.19 191 ARG A CA 1
ATOM 1497 C C . ARG A 1 191 ? 13.563 -27.282 -3.405 1.00 87.19 191 ARG A C 1
ATOM 1499 O O . ARG A 1 191 ? 14.409 -27.604 -2.576 1.00 87.19 191 ARG A O 1
ATOM 1506 N N . ARG A 1 192 ? 13.782 -27.351 -4.722 1.00 82.31 192 ARG A N 1
ATOM 1507 C CA . ARG A 1 192 ? 15.072 -27.746 -5.319 1.00 82.31 192 ARG A CA 1
ATOM 1508 C C . ARG A 1 192 ? 16.035 -26.577 -5.485 1.00 82.31 192 ARG A C 1
ATOM 1510 O O . ARG A 1 192 ? 17.242 -26.798 -5.519 1.00 82.31 192 ARG A O 1
ATOM 1517 N N . GLY A 1 193 ? 15.489 -25.377 -5.650 1.00 75.94 193 GLY A N 1
ATOM 1518 C CA . GLY A 1 193 ? 16.235 -24.159 -5.925 1.00 75.94 193 GLY A CA 1
ATOM 1519 C C . GLY A 1 193 ? 16.469 -23.298 -4.689 1.00 75.94 193 GLY A C 1
ATOM 1520 O O . GLY A 1 193 ? 16.814 -23.770 -3.606 1.00 75.94 193 GLY A O 1
ATOM 1521 N N . SER A 1 194 ? 16.288 -21.994 -4.874 1.00 66.81 194 SER A N 1
ATOM 1522 C CA . SER A 1 194 ? 16.579 -20.954 -3.880 1.00 66.81 194 SER A CA 1
ATOM 1523 C C . SER A 1 194 ? 15.367 -20.597 -3.006 1.00 66.81 194 SER A C 1
ATOM 1525 O O . SER A 1 194 ? 15.331 -19.536 -2.376 1.00 66.81 194 SER A O 1
ATOM 1527 N N . GLY A 1 195 ? 14.358 -21.475 -2.972 1.00 65.56 195 GLY A N 1
ATOM 1528 C CA . GLY A 1 195 ? 13.016 -21.223 -2.455 1.00 65.56 195 GLY A CA 1
ATOM 1529 C C . GLY A 1 195 ? 12.911 -21.076 -0.943 1.00 65.56 195 GLY A C 1
ATOM 1530 O O . GLY A 1 195 ? 12.309 -21.914 -0.286 1.00 65.56 195 GLY A O 1
ATOM 1531 N N . GLY A 1 196 ? 13.454 -19.986 -0.400 1.00 79.75 196 GLY A N 1
ATOM 1532 C CA . GLY A 1 196 ? 13.244 -19.547 0.979 1.00 79.75 196 GLY A CA 1
ATOM 1533 C C . GLY A 1 196 ? 11.805 -19.071 1.210 1.00 79.75 196 GLY A C 1
ATOM 1534 O O . GLY A 1 196 ? 10.853 -19.836 1.093 1.00 79.75 196 GLY A O 1
ATOM 1535 N N . HIS A 1 197 ? 11.613 -17.782 1.497 1.00 85.25 197 HIS A N 1
ATOM 1536 C CA . HIS A 1 197 ? 10.294 -17.247 1.880 1.00 85.25 197 HIS A CA 1
ATOM 1537 C C . HIS A 1 197 ? 9.195 -17.463 0.839 1.00 85.25 197 HIS A C 1
ATOM 1539 O O . HIS A 1 197 ? 8.052 -17.708 1.199 1.00 85.25 197 HIS A O 1
ATOM 1545 N N . ARG A 1 198 ? 9.541 -17.481 -0.451 1.00 87.62 198 ARG A N 1
ATOM 1546 C CA . ARG A 1 198 ? 8.547 -17.708 -1.504 1.00 87.62 198 ARG A CA 1
ATOM 1547 C C . ARG A 1 198 ? 7.925 -19.108 -1.458 1.00 87.62 198 ARG A C 1
ATOM 1549 O O . ARG A 1 198 ? 6.759 -19.261 -1.807 1.00 87.62 198 ARG A O 1
ATOM 1556 N N . LEU A 1 199 ? 8.679 -20.122 -1.025 1.00 92.25 199 LEU A N 1
ATOM 1557 C CA . LEU A 1 199 ? 8.129 -21.459 -0.799 1.00 92.25 199 LEU A CA 1
ATOM 1558 C C . LEU A 1 199 ? 7.139 -21.425 0.366 1.00 92.25 199 LEU A C 1
ATOM 1560 O O . LEU A 1 199 ? 6.042 -21.959 0.253 1.00 92.25 199 LEU A O 1
ATOM 1564 N N . GLU A 1 200 ? 7.513 -20.767 1.463 1.00 94.00 200 GLU A N 1
ATOM 1565 C CA . GLU A 1 200 ? 6.684 -20.625 2.666 1.00 94.00 200 GLU A CA 1
ATOM 1566 C C . GLU A 1 200 ? 5.354 -19.926 2.343 1.00 94.00 200 GLU A C 1
ATOM 1568 O O . GLU A 1 200 ? 4.294 -20.418 2.733 1.00 94.00 200 GLU A O 1
ATOM 1573 N N . ASP A 1 201 ? 5.403 -18.853 1.547 1.00 91.50 201 ASP A N 1
ATOM 1574 C CA . ASP A 1 201 ? 4.228 -18.114 1.077 1.00 91.50 201 ASP A CA 1
ATOM 1575 C C . ASP A 1 201 ? 3.295 -19.001 0.234 1.00 91.50 201 ASP A C 1
ATOM 1577 O O . ASP A 1 201 ? 2.079 -19.010 0.449 1.00 91.50 201 ASP A O 1
ATOM 1581 N N . LEU A 1 202 ? 3.845 -19.796 -0.694 1.00 91.56 202 LEU A N 1
ATOM 1582 C CA . LEU A 1 202 ? 3.053 -20.723 -1.512 1.00 91.56 202 LEU A CA 1
ATOM 1583 C C . LEU A 1 202 ? 2.427 -21.842 -0.682 1.00 91.56 202 LEU A C 1
ATOM 1585 O O . LEU A 1 202 ? 1.250 -22.166 -0.861 1.00 91.56 202 LEU A O 1
ATOM 1589 N N . LEU A 1 203 ? 3.182 -22.427 0.248 1.00 93.50 203 LEU A N 1
ATOM 1590 C CA . LEU A 1 203 ? 2.658 -23.450 1.150 1.00 93.50 203 LEU A CA 1
ATOM 1591 C C . LEU A 1 203 ? 1.505 -22.895 1.992 1.00 93.50 203 LEU A C 1
ATOM 1593 O O . LEU A 1 203 ? 0.488 -23.574 2.160 1.00 93.50 203 LEU A O 1
ATOM 1597 N N . ALA A 1 204 ? 1.624 -21.652 2.462 1.00 93.31 204 ALA A N 1
ATOM 1598 C CA . ALA A 1 204 ? 0.568 -20.970 3.196 1.00 93.31 204 ALA A CA 1
ATOM 1599 C C . ALA A 1 204 ? -0.665 -20.699 2.318 1.00 93.31 204 ALA A C 1
ATOM 1601 O O . ALA A 1 204 ? -1.783 -21.055 2.700 1.00 93.31 204 ALA A O 1
ATOM 1602 N N . ALA A 1 205 ? -0.472 -20.137 1.120 1.00 92.12 205 ALA A N 1
ATOM 1603 C CA . ALA A 1 205 ? -1.545 -19.826 0.175 1.00 92.12 205 ALA A CA 1
ATOM 1604 C C . ALA A 1 205 ? -2.336 -21.073 -0.257 1.00 92.12 205 ALA A C 1
ATOM 1606 O O . ALA A 1 205 ? -3.562 -21.026 -0.369 1.00 92.12 205 ALA A O 1
ATOM 1607 N N . HIS A 1 206 ? -1.653 -22.208 -0.424 1.00 91.44 206 HIS A N 1
ATOM 1608 C CA . HIS A 1 206 ? -2.261 -23.487 -0.806 1.00 91.44 206 HIS A CA 1
ATOM 1609 C C . HIS A 1 206 ? -2.575 -24.403 0.382 1.00 91.44 206 HIS A C 1
ATOM 1611 O O . HIS A 1 206 ? -2.970 -25.562 0.203 1.00 91.44 206 HIS A O 1
ATOM 1617 N N . GLY A 1 207 ? -2.443 -23.891 1.607 1.00 91.25 207 GLY A N 1
ATOM 1618 C CA . GLY A 1 207 ? -2.924 -24.558 2.804 1.00 91.25 207 GLY A CA 1
ATOM 1619 C C . GLY A 1 207 ? -2.203 -25.864 3.156 1.00 91.25 207 GLY A C 1
ATOM 1620 O O . GLY A 1 207 ? -2.821 -26.751 3.758 1.00 91.25 207 GLY A O 1
ATOM 1621 N N . ARG A 1 208 ? -0.929 -25.989 2.769 1.00 92.94 208 ARG A N 1
ATOM 1622 C CA . ARG A 1 208 ? -0.040 -27.135 3.017 1.00 92.94 208 ARG A CA 1
ATOM 1623 C C . ARG A 1 208 ? 0.526 -27.075 4.443 1.00 92.94 208 ARG A C 1
ATOM 1625 O O . ARG A 1 208 ? 1.709 -26.827 4.657 1.00 92.94 208 ARG A O 1
ATOM 1632 N N . VAL A 1 209 ? -0.355 -27.266 5.429 1.00 92.56 209 VAL A N 1
ATOM 1633 C CA . VAL A 1 209 ? -0.050 -27.092 6.864 1.00 92.56 209 VAL A CA 1
ATOM 1634 C C . VAL A 1 209 ? 1.095 -27.982 7.333 1.00 92.56 209 VAL A C 1
ATOM 1636 O O . VAL A 1 209 ? 1.989 -27.479 8.001 1.00 92.56 209 VAL A O 1
ATOM 1639 N N . ASP A 1 210 ? 1.095 -29.269 6.985 1.00 92.06 210 ASP A N 1
ATOM 1640 C CA . ASP A 1 210 ? 2.098 -30.214 7.497 1.00 92.06 210 ASP A CA 1
ATOM 1641 C C . ASP A 1 210 ? 3.510 -29.879 7.008 1.00 92.06 210 ASP A C 1
ATOM 1643 O O . ASP A 1 210 ? 4.479 -29.937 7.765 1.00 92.06 210 ASP A O 1
ATOM 1647 N N . GLU A 1 211 ? 3.622 -29.450 5.755 1.00 91.94 211 GLU A N 1
ATOM 1648 C CA . GLU A 1 211 ? 4.893 -29.028 5.176 1.00 91.94 211 GLU A CA 1
ATOM 1649 C C . GLU A 1 211 ? 5.384 -27.710 5.772 1.00 91.94 211 GLU A C 1
ATOM 1651 O O . GLU A 1 211 ? 6.551 -27.578 6.139 1.00 91.94 211 GLU A O 1
ATOM 1656 N N . LEU A 1 212 ? 4.480 -26.739 5.922 1.00 93.25 212 LEU A N 1
ATOM 1657 C CA . LEU A 1 212 ? 4.803 -25.461 6.544 1.00 93.25 212 LEU A CA 1
ATOM 1658 C C . LEU A 1 212 ? 5.169 -25.642 8.026 1.00 93.25 212 LEU A C 1
ATOM 1660 O O . LEU A 1 212 ? 6.060 -24.961 8.527 1.00 93.25 212 LEU A O 1
ATOM 1664 N N . ARG A 1 213 ? 4.548 -26.613 8.710 1.00 93.06 213 ARG A N 1
ATOM 1665 C CA . ARG A 1 213 ? 4.888 -27.026 10.080 1.00 93.06 213 ARG A CA 1
ATOM 1666 C C . ARG A 1 213 ? 6.282 -27.629 10.162 1.00 93.06 213 ARG A C 1
ATOM 1668 O O . ARG A 1 213 ? 7.013 -27.287 11.087 1.00 93.06 213 ARG A O 1
ATOM 1675 N N . ALA A 1 214 ? 6.686 -28.451 9.195 1.00 92.00 214 ALA A N 1
ATOM 1676 C CA . ALA A 1 214 ? 8.058 -28.947 9.141 1.00 92.00 214 ALA A CA 1
ATOM 1677 C C . ALA A 1 214 ? 9.068 -27.788 9.009 1.00 92.00 214 ALA A C 1
ATOM 1679 O O . ALA A 1 214 ? 10.039 -27.732 9.766 1.00 92.00 214 ALA A O 1
ATOM 1680 N N . LEU A 1 215 ? 8.802 -26.818 8.125 1.00 91.38 215 LEU A N 1
ATOM 1681 C CA . LEU A 1 215 ? 9.672 -25.650 7.919 1.00 91.38 215 LEU A CA 1
ATOM 1682 C C . LEU A 1 215 ? 9.681 -24.672 9.103 1.00 91.38 215 LEU A C 1
ATOM 1684 O O . LEU A 1 215 ? 10.704 -24.039 9.369 1.00 91.38 215 LEU A O 1
ATOM 1688 N N . ALA A 1 216 ? 8.576 -24.564 9.846 1.00 91.88 216 ALA A N 1
ATOM 1689 C CA . ALA A 1 216 ? 8.460 -23.695 11.018 1.00 91.88 216 ALA A CA 1
ATOM 1690 C C . ALA A 1 216 ? 9.460 -24.043 12.13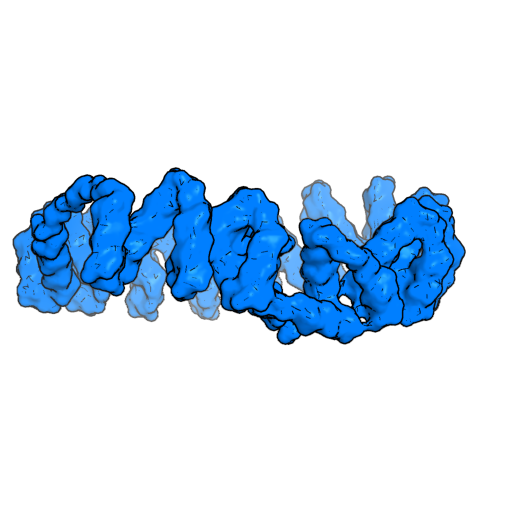4 1.00 91.88 216 ALA A C 1
ATOM 1692 O O . ALA A 1 216 ? 9.788 -23.184 12.948 1.00 91.88 216 ALA A O 1
ATOM 1693 N N . THR A 1 217 ? 9.994 -25.270 12.151 1.00 90.12 217 THR A N 1
ATOM 1694 C CA . THR A 1 217 ? 11.030 -25.680 13.114 1.00 90.12 217 THR A CA 1
ATOM 1695 C C . THR A 1 217 ? 12.376 -24.982 12.887 1.00 90.12 217 THR A C 1
ATOM 1697 O O . THR A 1 217 ? 13.145 -24.802 13.830 1.00 90.12 217 THR A O 1
ATOM 1700 N N . THR A 1 218 ? 12.658 -24.560 11.650 1.00 90.00 218 THR A N 1
ATOM 1701 C CA . THR A 1 218 ? 13.930 -23.934 11.254 1.00 90.00 218 THR A CA 1
ATOM 1702 C C . THR A 1 218 ? 13.777 -22.496 10.767 1.00 90.00 218 THR A C 1
ATOM 1704 O O . THR A 1 218 ? 14.754 -21.748 10.763 1.00 90.00 218 THR A O 1
ATOM 1707 N N . SER A 1 219 ? 12.572 -22.084 10.358 1.00 91.19 219 SER A N 1
ATOM 1708 C CA . SER A 1 219 ? 12.301 -20.762 9.792 1.00 91.19 219 SER A CA 1
ATOM 1709 C C . SER A 1 219 ? 11.233 -20.003 10.574 1.00 91.19 219 SER A C 1
ATOM 1711 O O . SER A 1 219 ? 10.074 -20.410 10.662 1.00 91.19 219 SER A O 1
ATOM 1713 N N . ARG A 1 220 ? 11.609 -18.813 11.063 1.00 90.81 220 ARG A N 1
ATOM 1714 C CA . ARG A 1 220 ? 10.670 -17.877 11.706 1.00 90.81 220 ARG A CA 1
ATOM 1715 C C . ARG A 1 220 ? 9.589 -17.382 10.747 1.00 90.81 220 ARG A C 1
ATOM 1717 O O . ARG A 1 220 ? 8.496 -17.046 11.193 1.00 90.81 220 ARG A O 1
ATOM 1724 N N . ASN A 1 221 ? 9.883 -17.314 9.449 1.00 90.69 221 ASN A N 1
ATOM 1725 C CA . ASN A 1 221 ? 8.898 -16.884 8.464 1.00 90.69 221 ASN A CA 1
ATOM 1726 C C . ASN A 1 221 ? 7.880 -17.992 8.190 1.00 90.69 221 ASN A C 1
ATOM 1728 O O . ASN A 1 221 ? 6.686 -17.708 8.253 1.00 90.69 221 ASN A O 1
ATOM 1732 N N . ALA A 1 222 ? 8.313 -19.249 8.065 1.00 93.00 222 ALA A N 1
ATOM 1733 C CA . ALA A 1 222 ? 7.397 -20.388 8.013 1.00 93.00 222 ALA A CA 1
ATOM 1734 C C . ALA A 1 222 ? 6.505 -20.473 9.264 1.00 93.00 222 ALA A C 1
ATOM 1736 O O . ALA A 1 222 ? 5.297 -20.660 9.144 1.00 93.00 222 ALA A O 1
ATOM 1737 N N . GLN A 1 223 ? 7.067 -20.255 10.459 1.00 94.06 223 GLN A N 1
ATOM 1738 C CA . GLN A 1 223 ? 6.293 -20.178 11.705 1.00 94.06 223 GLN A CA 1
ATOM 1739 C C . GLN A 1 223 ? 5.243 -19.058 11.655 1.00 94.06 223 GLN A C 1
ATOM 1741 O O . GLN A 1 223 ? 4.073 -19.281 11.965 1.00 94.06 223 GLN A O 1
ATOM 1746 N N . ARG A 1 224 ? 5.640 -17.855 11.220 1.00 93.88 224 ARG A N 1
ATOM 1747 C CA . ARG A 1 224 ? 4.744 -16.698 11.089 1.00 93.88 224 ARG A CA 1
ATOM 1748 C C . ARG A 1 224 ? 3.588 -16.977 10.128 1.00 93.88 224 ARG A C 1
ATOM 1750 O O . ARG A 1 224 ? 2.454 -16.630 10.459 1.00 93.88 224 ARG A O 1
ATOM 1757 N N . GLU A 1 225 ? 3.873 -17.563 8.969 1.00 94.50 225 GLU A N 1
ATOM 1758 C CA . GLU A 1 225 ? 2.860 -17.903 7.966 1.00 94.50 225 GLU A CA 1
ATOM 1759 C C . GLU A 1 225 ? 1.956 -19.051 8.434 1.00 94.50 225 GLU A C 1
ATOM 1761 O O . GLU A 1 225 ? 0.744 -19.010 8.218 1.00 94.50 225 GLU A O 1
ATOM 1766 N N . LEU A 1 226 ? 2.498 -20.032 9.162 1.00 96.06 226 LEU A N 1
ATOM 1767 C CA . LEU A 1 226 ? 1.710 -21.115 9.743 1.00 96.06 226 LEU A CA 1
ATOM 1768 C C . LEU A 1 226 ? 0.705 -20.594 10.769 1.00 96.06 226 LEU A C 1
ATOM 1770 O O . LEU A 1 226 ? -0.469 -20.942 10.694 1.00 96.06 226 LEU A O 1
ATOM 1774 N N . VAL A 1 227 ? 1.127 -19.721 11.686 1.00 96.50 227 VAL A N 1
ATOM 1775 C CA . VAL A 1 227 ? 0.225 -19.103 12.672 1.00 96.50 227 VAL A CA 1
ATOM 1776 C C . VAL A 1 227 ? -0.904 -18.329 11.985 1.00 96.50 227 VAL A C 1
ATOM 1778 O O . VAL A 1 227 ? -2.061 -18.423 12.395 1.00 96.50 227 VAL A O 1
ATOM 1781 N N . GLU A 1 228 ? -0.599 -17.593 10.914 1.00 95.31 228 GLU A N 1
ATOM 1782 C CA . GLU A 1 228 ? -1.620 -16.885 10.132 1.00 95.31 228 GLU A CA 1
ATOM 1783 C C . GLU A 1 228 ? -2.575 -17.844 9.415 1.00 95.31 228 GLU A C 1
ATOM 1785 O O . GLU A 1 228 ? -3.789 -17.626 9.417 1.00 95.31 228 GLU A O 1
ATOM 1790 N N . LEU A 1 229 ? -2.060 -18.927 8.833 1.00 95.50 229 LEU A N 1
ATOM 1791 C CA . LEU A 1 229 ? -2.876 -19.945 8.179 1.00 95.50 229 LEU A CA 1
ATOM 1792 C C . LEU A 1 229 ? -3.801 -20.663 9.174 1.00 95.50 229 LEU A C 1
ATOM 1794 O O . LEU A 1 229 ? -4.985 -20.841 8.883 1.00 95.50 229 LEU A O 1
ATOM 1798 N N . LEU A 1 230 ? -3.290 -21.036 10.351 1.00 96.19 230 LEU A N 1
ATOM 1799 C CA . LEU A 1 230 ? -4.076 -21.644 11.429 1.00 96.19 230 LEU A CA 1
ATOM 1800 C C . LEU A 1 230 ? -5.175 -20.688 11.909 1.00 96.19 230 LEU A C 1
ATOM 1802 O O . LEU A 1 230 ? -6.323 -21.102 12.061 1.00 96.19 230 LEU A O 1
ATOM 1806 N N . ALA A 1 231 ? -4.864 -19.395 12.051 1.00 94.75 231 ALA A N 1
ATOM 1807 C CA . ALA A 1 231 ? -5.852 -18.380 12.406 1.00 94.75 231 ALA A CA 1
ATOM 1808 C C . ALA A 1 231 ? -6.944 -18.217 11.339 1.00 94.75 231 ALA A C 1
ATOM 1810 O O . ALA A 1 231 ? -8.124 -18.168 11.680 1.00 94.75 231 ALA A O 1
ATOM 1811 N N . LYS A 1 232 ? -6.576 -18.190 10.051 1.00 94.25 232 LYS A N 1
ATOM 1812 C CA . LYS A 1 232 ? -7.536 -18.134 8.933 1.00 94.25 232 LYS A CA 1
ATOM 1813 C C . LYS A 1 232 ? -8.440 -19.366 8.872 1.00 94.25 232 LYS A C 1
ATOM 1815 O O . LYS A 1 232 ? -9.603 -19.243 8.503 1.00 94.25 232 LYS A O 1
ATOM 1820 N N . ARG A 1 233 ? -7.917 -20.543 9.228 1.00 94.38 233 ARG A N 1
ATOM 1821 C CA . ARG A 1 233 ? -8.678 -21.802 9.312 1.00 94.38 233 ARG A CA 1
ATOM 1822 C C . ARG A 1 233 ? -9.448 -21.968 10.624 1.00 94.38 233 ARG A C 1
ATOM 1824 O O . ARG A 1 233 ? -10.152 -22.960 10.779 1.00 94.38 233 ARG A O 1
ATOM 1831 N N . GLU A 1 234 ? -9.318 -21.015 11.545 1.00 93.94 234 GLU A N 1
ATOM 1832 C CA . GLU A 1 234 ? -9.867 -21.076 12.901 1.00 93.94 234 GLU A CA 1
ATOM 1833 C C . GLU A 1 234 ? -9.459 -22.357 13.661 1.00 93.94 234 GLU A C 1
ATOM 1835 O O . GLU A 1 234 ? -10.225 -22.896 14.465 1.00 93.94 234 GLU A O 1
ATOM 1840 N N . ASP A 1 235 ? -8.238 -22.844 13.412 1.00 95.12 235 ASP A N 1
ATOM 1841 C CA . ASP A 1 235 ? -7.660 -23.998 14.099 1.00 95.12 235 ASP A CA 1
ATOM 1842 C C . ASP A 1 235 ? -7.143 -23.586 15.484 1.00 95.12 235 ASP A C 1
ATOM 1844 O O . ASP A 1 235 ? -5.982 -23.216 15.680 1.00 95.12 235 ASP A O 1
ATOM 1848 N N . LEU A 1 236 ? -8.047 -23.640 16.465 1.00 94.69 236 LEU A N 1
ATOM 1849 C CA . LEU A 1 236 ? -7.739 -23.340 17.862 1.00 94.69 236 LEU A CA 1
ATOM 1850 C C . LEU A 1 236 ? -6.702 -24.307 18.448 1.00 94.69 236 LEU A C 1
ATOM 1852 O O . LEU A 1 236 ? -5.903 -23.889 19.277 1.00 94.69 236 LEU A O 1
ATOM 1856 N N . ALA A 1 237 ? -6.706 -25.582 18.046 1.00 94.62 237 ALA A N 1
ATOM 1857 C CA . ALA A 1 237 ? -5.788 -26.577 18.598 1.00 94.62 237 ALA A CA 1
ATOM 1858 C C . ALA A 1 237 ? -4.349 -26.296 18.154 1.00 94.62 237 ALA A C 1
ATOM 1860 O O . ALA A 1 237 ? -3.453 -26.241 18.996 1.00 94.62 237 ALA A O 1
ATOM 1861 N N . GLY A 1 238 ? -4.149 -26.023 16.862 1.00 93.38 238 GLY A N 1
ATOM 1862 C CA . GLY A 1 238 ? -2.846 -25.624 16.338 1.00 93.38 238 GLY A CA 1
ATOM 1863 C C . GLY A 1 238 ? -2.350 -24.308 16.943 1.00 93.38 238 GLY A C 1
ATOM 1864 O O . GLY A 1 238 ? -1.182 -24.196 17.302 1.00 93.38 238 GLY A O 1
ATOM 1865 N N . LEU A 1 239 ? -3.225 -23.311 17.114 1.00 95.88 239 LEU A N 1
ATOM 1866 C CA . LEU A 1 239 ? -2.836 -22.050 17.757 1.00 95.88 239 LEU A CA 1
ATOM 1867 C C . LEU A 1 239 ? -2.487 -22.216 19.243 1.00 95.88 239 LEU A C 1
ATOM 1869 O O . LEU A 1 239 ? -1.576 -21.533 19.712 1.00 95.88 239 LEU A O 1
ATOM 1873 N N . ARG A 1 240 ? -3.172 -23.112 19.970 1.00 95.00 240 ARG A N 1
ATOM 1874 C CA . ARG A 1 240 ? -2.834 -23.454 21.364 1.00 95.00 240 ARG A CA 1
ATOM 1875 C C . ARG A 1 240 ? -1.434 -24.045 21.462 1.00 95.00 240 ARG A C 1
ATOM 1877 O O . ARG A 1 240 ? -0.651 -23.554 22.259 1.00 95.00 240 ARG A O 1
ATOM 1884 N N . GLU A 1 241 ? -1.088 -24.998 20.598 1.00 93.81 241 GLU A N 1
ATOM 1885 C CA . GLU A 1 241 ? 0.251 -25.603 20.574 1.00 93.81 241 GLU A CA 1
ATOM 1886 C C . GLU A 1 241 ? 1.361 -24.541 20.459 1.00 93.81 241 GLU A C 1
ATOM 1888 O O . GLU A 1 241 ? 2.309 -24.535 21.244 1.00 93.81 241 GLU A O 1
ATOM 1893 N N . PHE A 1 242 ? 1.214 -23.586 19.533 1.00 93.88 242 PHE A N 1
ATOM 1894 C CA . PHE A 1 242 ? 2.181 -22.496 19.378 1.00 93.88 242 PHE A CA 1
ATOM 1895 C C . PHE A 1 242 ? 2.161 -21.504 20.550 1.00 93.88 242 PHE A C 1
ATOM 1897 O O . PHE A 1 242 ? 3.222 -21.054 20.986 1.00 93.88 242 PHE A O 1
ATOM 1904 N N . ALA A 1 243 ? 0.984 -21.164 21.079 1.00 93.94 243 ALA A N 1
ATOM 1905 C CA . ALA A 1 243 ? 0.859 -20.274 22.231 1.00 93.94 243 ALA A CA 1
ATOM 1906 C C . ALA A 1 243 ? 1.513 -20.871 23.492 1.00 93.94 243 ALA A C 1
ATOM 1908 O O . ALA A 1 243 ? 2.224 -20.159 24.204 1.00 93.94 243 ALA A O 1
ATOM 1909 N N . ASP A 1 244 ? 1.324 -22.172 23.725 1.00 92.44 244 ASP A N 1
ATOM 1910 C CA . ASP A 1 244 ? 1.897 -22.924 24.846 1.00 92.44 244 ASP A CA 1
ATOM 1911 C C . ASP A 1 244 ? 3.419 -23.078 24.703 1.00 92.44 244 ASP A C 1
ATOM 1913 O O . ASP A 1 244 ? 4.150 -23.042 25.693 1.00 92.44 244 ASP A O 1
ATOM 1917 N N . ALA A 1 245 ? 3.918 -23.148 23.465 1.00 90.94 245 ALA A N 1
ATOM 1918 C CA . ALA A 1 245 ? 5.345 -23.068 23.151 1.00 90.94 245 ALA A CA 1
ATOM 1919 C C . ALA A 1 245 ? 5.940 -21.647 23.303 1.00 90.94 245 ALA A C 1
ATOM 1921 O O . ALA A 1 245 ? 7.145 -21.461 23.126 1.00 90.94 245 ALA A O 1
ATOM 1922 N N . GLY A 1 246 ? 5.125 -20.641 23.643 1.00 90.50 246 GLY A N 1
ATOM 1923 C CA . GLY A 1 246 ? 5.560 -19.266 23.904 1.00 90.50 246 GLY A CA 1
ATOM 1924 C C . GLY A 1 246 ? 5.463 -18.308 22.713 1.00 90.50 246 GLY A C 1
ATOM 1925 O O . GLY A 1 246 ? 5.946 -17.176 22.809 1.00 90.50 246 GLY A O 1
ATOM 1926 N N . ASP A 1 247 ? 4.835 -18.705 21.602 1.00 93.31 247 ASP A N 1
ATOM 1927 C CA . ASP A 1 247 ? 4.604 -17.815 20.462 1.00 93.31 247 ASP A CA 1
ATOM 1928 C C . ASP A 1 247 ? 3.543 -16.755 20.807 1.00 93.31 247 ASP A C 1
ATOM 1930 O O . ASP A 1 247 ? 2.342 -17.025 20.923 1.00 93.31 247 ASP A O 1
ATOM 1934 N N . LEU A 1 248 ? 4.003 -15.511 20.963 1.00 92.38 248 LEU A N 1
ATOM 1935 C CA . LEU A 1 248 ? 3.156 -14.374 21.330 1.00 92.38 248 LEU A CA 1
ATOM 1936 C C . LEU A 1 248 ? 2.079 -14.100 20.272 1.00 92.38 248 LEU A C 1
ATOM 1938 O O . LEU A 1 248 ? 0.947 -13.767 20.617 1.00 92.38 248 LEU A O 1
ATOM 1942 N N . LYS A 1 249 ? 2.414 -14.267 18.989 1.00 92.88 249 LYS A N 1
ATOM 1943 C CA . LYS A 1 249 ? 1.505 -13.990 17.878 1.00 92.88 249 LYS A CA 1
ATOM 1944 C C . LYS A 1 249 ? 0.412 -15.051 17.801 1.00 92.88 249 LYS A C 1
ATOM 1946 O O . LYS A 1 249 ? -0.752 -14.711 17.595 1.00 92.88 249 LYS A O 1
ATOM 1951 N N . ALA A 1 250 ? 0.768 -16.320 17.996 1.00 96.00 250 ALA A N 1
ATOM 1952 C CA . ALA A 1 250 ? -0.203 -17.405 18.071 1.00 96.00 250 ALA A CA 1
ATOM 1953 C C . ALA A 1 250 ? -1.166 -17.212 19.242 1.00 96.00 250 ALA A C 1
ATOM 1955 O O . ALA A 1 250 ? -2.376 -17.344 19.063 1.00 96.00 250 ALA A O 1
ATOM 1956 N N . ARG A 1 251 ? -0.649 -16.803 20.407 1.00 95.44 251 ARG A N 1
ATOM 1957 C CA . ARG A 1 251 ? -1.471 -16.483 21.577 1.00 95.44 251 ARG A CA 1
ATOM 1958 C C . ARG A 1 251 ? -2.444 -15.336 21.309 1.00 95.44 251 ARG A C 1
ATOM 1960 O O . ARG A 1 251 ? -3.620 -15.458 21.639 1.00 95.44 251 ARG A O 1
ATOM 1967 N N . ASP A 1 252 ? -1.998 -14.253 20.679 1.00 94.19 252 ASP A N 1
ATOM 1968 C CA . ASP A 1 252 ? -2.877 -13.124 20.352 1.00 94.19 252 ASP A CA 1
ATOM 1969 C C . ASP A 1 252 ? -3.979 -13.533 19.360 1.00 94.19 252 ASP A C 1
ATOM 1971 O O . ASP A 1 252 ? -5.152 -13.191 19.544 1.00 94.19 252 ASP A O 1
ATOM 1975 N N . ARG A 1 253 ? -3.631 -14.328 18.336 1.00 95.06 253 ARG A N 1
ATOM 1976 C CA . ARG A 1 253 ? -4.608 -14.896 17.391 1.00 95.06 253 ARG A CA 1
ATOM 1977 C C . ARG A 1 253 ? -5.597 -15.832 18.083 1.00 95.06 253 ARG A C 1
ATOM 1979 O O . ARG A 1 253 ? -6.791 -15.758 17.793 1.00 95.06 253 ARG A O 1
ATOM 1986 N N . LEU A 1 254 ? -5.123 -16.660 19.012 1.00 96.19 254 LEU A N 1
ATOM 1987 C CA . LEU A 1 254 ? -5.956 -17.547 19.816 1.00 96.19 254 LEU A CA 1
ATOM 1988 C C . LEU A 1 254 ? -6.948 -16.749 20.670 1.00 96.19 254 LEU A C 1
ATOM 1990 O O . LEU A 1 254 ? -8.149 -16.965 20.543 1.00 96.19 254 LEU A O 1
ATOM 1994 N N . ILE A 1 255 ? -6.479 -15.781 21.466 1.00 95.06 255 ILE A N 1
ATOM 1995 C CA . ILE A 1 255 ? -7.332 -14.921 22.309 1.00 95.06 255 ILE A CA 1
ATOM 1996 C C . ILE A 1 255 ? -8.407 -14.226 21.466 1.00 95.06 255 ILE A C 1
ATOM 1998 O O . ILE A 1 255 ? -9.576 -14.186 21.855 1.00 95.06 255 ILE A O 1
ATOM 2002 N N . HIS A 1 256 ? -8.035 -13.714 20.292 1.00 92.62 256 HIS A N 1
ATOM 2003 C CA . HIS A 1 256 ? -8.982 -13.075 19.385 1.00 92.62 256 HIS A CA 1
ATOM 2004 C C . HIS A 1 256 ? -10.078 -14.042 18.901 1.00 92.62 256 HIS A C 1
ATOM 2006 O O . HIS A 1 256 ? -11.262 -13.695 18.914 1.00 92.62 256 HIS A O 1
ATOM 2012 N N . LEU A 1 257 ? -9.714 -15.266 18.502 1.00 93.88 257 LEU A N 1
ATOM 2013 C CA . LEU A 1 257 ? -10.679 -16.275 18.051 1.00 93.88 257 LEU A CA 1
ATOM 2014 C C . LEU A 1 257 ? -11.568 -16.792 19.189 1.00 93.88 257 LEU A C 1
ATOM 2016 O O . LEU A 1 257 ? -12.777 -16.929 18.991 1.00 93.88 257 LEU A O 1
ATOM 2020 N N . LEU A 1 258 ? -11.003 -17.016 20.379 1.00 94.38 258 LEU A N 1
ATOM 2021 C CA . LEU A 1 258 ? -11.761 -17.377 21.581 1.00 94.38 258 LEU A CA 1
ATOM 2022 C C . LEU A 1 258 ? -12.802 -16.295 21.916 1.00 94.38 258 LEU A C 1
ATOM 2024 O O . LEU A 1 258 ? -13.964 -16.612 22.168 1.00 94.38 258 LEU A O 1
ATOM 2028 N N . GLY A 1 259 ? -12.414 -15.017 21.824 1.00 89.88 259 GLY A N 1
ATOM 2029 C CA . GLY A 1 259 ? -13.305 -13.864 21.976 1.00 89.88 259 GLY A CA 1
ATOM 2030 C C . GLY A 1 259 ? -14.446 -13.842 20.964 1.00 89.88 259 GLY A C 1
ATOM 2031 O O . GLY A 1 259 ? -15.608 -13.702 21.348 1.00 89.88 259 GLY A O 1
ATOM 2032 N N . ARG A 1 260 ? -14.142 -14.025 19.673 1.00 89.81 260 ARG A N 1
ATOM 2033 C CA . ARG A 1 260 ? -15.157 -14.047 18.605 1.00 89.81 260 ARG A CA 1
ATOM 2034 C C . ARG A 1 260 ? -16.144 -15.206 18.740 1.00 89.81 260 ARG A C 1
ATOM 2036 O O . ARG A 1 260 ? -17.324 -15.015 18.458 1.00 89.81 260 ARG A O 1
ATOM 2043 N N . ARG A 1 261 ? -15.682 -16.382 19.175 1.00 90.12 261 ARG A N 1
ATOM 2044 C CA . ARG A 1 261 ? -16.530 -17.565 19.400 1.00 90.12 261 ARG A CA 1
ATOM 2045 C C . ARG A 1 261 ? -17.210 -17.586 20.773 1.00 90.12 261 ARG A C 1
ATOM 2047 O O . ARG A 1 261 ? -17.934 -18.533 21.056 1.00 90.12 261 ARG A O 1
ATOM 2054 N N . GLN A 1 262 ? -17.003 -16.555 21.599 1.00 87.81 262 GLN A N 1
ATOM 2055 C CA . GLN A 1 262 ? -17.555 -16.450 22.955 1.00 87.81 262 GLN A CA 1
ATOM 2056 C C . GLN A 1 262 ? -17.192 -17.653 23.843 1.00 87.81 262 GLN A C 1
ATOM 2058 O O . GLN A 1 262 ? -17.979 -18.091 24.680 1.00 87.81 262 GLN A O 1
ATOM 2063 N N . LEU A 1 263 ? -15.980 -18.189 23.670 1.00 91.25 263 LEU A N 1
ATOM 2064 C CA . LEU A 1 263 ? -15.438 -19.267 24.500 1.00 91.25 263 LEU A CA 1
ATOM 2065 C C . LEU A 1 263 ? -14.897 -18.677 25.811 1.00 91.25 263 LEU A C 1
ATOM 2067 O O . LEU A 1 263 ? -13.693 -18.625 26.055 1.00 91.25 263 LEU A O 1
ATOM 2071 N N . THR A 1 264 ? -15.815 -18.172 26.636 1.00 86.88 264 THR A N 1
ATOM 2072 C CA . THR A 1 264 ? -15.545 -17.403 27.861 1.00 86.88 264 THR A CA 1
ATOM 2073 C C . THR A 1 264 ? -14.703 -18.183 28.873 1.00 86.88 264 THR A C 1
ATOM 2075 O O . THR A 1 264 ? -13.792 -17.612 29.469 1.00 86.88 264 THR A O 1
ATOM 2078 N N . ASP A 1 265 ? -14.940 -19.488 29.022 1.00 89.62 265 ASP A N 1
ATOM 2079 C CA . ASP A 1 265 ? -14.186 -20.337 29.956 1.00 89.62 265 ASP A CA 1
ATOM 2080 C C . ASP A 1 265 ? -12.703 -20.439 29.579 1.00 89.62 265 ASP A C 1
ATOM 2082 O O . ASP A 1 265 ? -11.833 -20.439 30.449 1.00 89.62 265 ASP A O 1
ATOM 2086 N N . GLU A 1 266 ? -12.403 -20.450 28.280 1.00 92.19 266 GLU A N 1
ATOM 2087 C CA . GLU A 1 266 ? -11.033 -20.521 27.772 1.00 92.19 266 GLU A CA 1
ATOM 2088 C C . GLU A 1 266 ? -10.305 -19.171 27.802 1.00 92.19 266 GLU A C 1
ATOM 2090 O O . GLU A 1 266 ? -9.078 -19.133 27.839 1.00 92.19 266 GLU A O 1
ATOM 2095 N N . LEU A 1 267 ? -11.032 -18.049 27.816 1.00 92.94 267 LEU A N 1
ATOM 2096 C CA . LEU A 1 267 ? -10.440 -16.710 27.936 1.00 92.94 267 LEU A CA 1
ATOM 2097 C C . LEU A 1 267 ? -9.982 -16.385 29.358 1.00 92.94 267 LEU A C 1
ATOM 2099 O O . LEU A 1 267 ? -9.080 -15.564 29.535 1.00 92.94 267 LEU A O 1
ATOM 2103 N N . ARG A 1 268 ? -10.599 -17.016 30.360 1.00 91.75 268 ARG A N 1
ATOM 2104 C CA . ARG A 1 268 ? -10.328 -16.784 31.779 1.00 91.75 268 ARG A CA 1
ATOM 2105 C C . ARG A 1 268 ? -8.837 -16.862 32.149 1.00 91.75 268 ARG A C 1
ATOM 2107 O O . ARG A 1 268 ? -8.348 -15.873 32.692 1.00 91.75 268 ARG A O 1
ATOM 2114 N N . PRO A 1 269 ? -8.091 -17.947 31.856 1.00 92.81 269 PRO A N 1
ATOM 2115 C CA . PRO A 1 269 ? -6.678 -18.028 32.233 1.00 92.81 269 PRO A CA 1
ATOM 2116 C C . PRO A 1 269 ? -5.837 -16.912 31.597 1.00 92.81 269 PRO A C 1
ATOM 2118 O O . PRO A 1 269 ? -4.924 -16.388 32.230 1.00 92.81 269 PRO A O 1
ATOM 2121 N N . TYR A 1 270 ? -6.171 -16.484 30.374 1.00 93.00 270 TYR A N 1
ATOM 2122 C CA . TYR A 1 270 ? -5.473 -15.378 29.719 1.00 93.00 270 TYR A CA 1
ATOM 2123 C C . TYR A 1 270 ? -5.806 -14.020 30.352 1.00 93.00 270 TYR A C 1
ATOM 2125 O O . TYR A 1 270 ? -4.926 -13.167 30.471 1.00 93.00 270 TYR A O 1
ATOM 2133 N N . ALA A 1 271 ? -7.056 -13.810 30.771 1.00 91.94 271 ALA A N 1
ATOM 2134 C CA . ALA A 1 271 ? -7.455 -12.605 31.490 1.00 91.94 271 ALA A CA 1
ATOM 2135 C C . ALA A 1 271 ? -6.757 -12.524 32.857 1.00 91.94 271 ALA A C 1
ATOM 2137 O O . ALA A 1 271 ? -6.184 -11.486 33.182 1.00 91.94 271 ALA A O 1
ATOM 2138 N N . GLU A 1 272 ? -6.738 -13.626 33.616 1.00 91.12 272 GLU A N 1
ATOM 2139 C CA . GLU A 1 272 ? -6.045 -13.751 34.911 1.00 91.12 272 GLU A CA 1
ATOM 2140 C C . GLU A 1 272 ? -4.526 -13.546 34.783 1.00 91.12 272 GLU A C 1
ATOM 2142 O O . GLU A 1 272 ? -3.910 -12.949 35.663 1.00 91.12 272 GLU A O 1
ATOM 2147 N N . ALA A 1 273 ? -3.930 -13.936 33.652 1.00 90.94 273 ALA A N 1
ATOM 2148 C CA . ALA A 1 273 ? -2.538 -13.627 33.314 1.00 90.94 273 ALA A CA 1
ATOM 2149 C C . ALA A 1 273 ? -2.295 -12.152 32.912 1.00 90.94 273 ALA A C 1
ATOM 2151 O O . ALA A 1 273 ? -1.162 -11.770 32.618 1.00 90.94 273 ALA A O 1
ATOM 2152 N N . GLY A 1 274 ? -3.336 -11.312 32.885 1.00 89.00 274 GLY A N 1
ATOM 2153 C CA . GLY A 1 274 ? -3.246 -9.880 32.597 1.00 89.00 274 GLY A CA 1
ATOM 2154 C C . GLY A 1 274 ? -3.323 -9.509 31.113 1.00 89.00 274 GLY A C 1
ATOM 2155 O O . GLY A 1 274 ? -3.023 -8.369 30.752 1.00 89.00 274 GLY A O 1
ATOM 2156 N N . HIS A 1 275 ? -3.726 -10.422 30.222 1.00 90.50 275 HIS A N 1
ATOM 2157 C CA . HIS A 1 275 ? -3.844 -10.104 28.798 1.00 90.50 275 HIS A CA 1
ATOM 2158 C C . HIS A 1 275 ? -5.060 -9.214 28.517 1.00 90.50 275 HIS A C 1
ATOM 2160 O O . HIS A 1 275 ? -6.209 -9.648 28.595 1.00 90.50 275 HIS A O 1
ATOM 2166 N N . THR A 1 276 ? -4.807 -7.969 28.104 1.00 90.25 276 THR A N 1
ATOM 2167 C CA . THR A 1 276 ? -5.831 -6.926 27.918 1.00 90.25 276 THR A CA 1
ATOM 2168 C C . THR A 1 276 ? -6.992 -7.360 27.022 1.00 90.25 276 THR A C 1
ATOM 2170 O O . THR A 1 276 ? -8.151 -7.162 27.382 1.00 90.25 276 THR A O 1
ATOM 2173 N N . TRP A 1 277 ? -6.707 -7.981 25.873 1.00 88.88 277 TRP A N 1
ATOM 2174 C CA . TRP A 1 277 ? -7.747 -8.440 24.947 1.00 88.88 277 TRP A CA 1
ATOM 2175 C C . TRP A 1 277 ? -8.590 -9.578 25.520 1.00 88.88 277 TRP A C 1
ATOM 2177 O O . TRP A 1 277 ? -9.811 -9.564 25.359 1.00 88.88 277 TRP A O 1
ATOM 2187 N N . ALA A 1 278 ? -7.969 -10.518 26.237 1.00 93.62 278 ALA A N 1
ATOM 2188 C CA . ALA A 1 278 ? -8.696 -11.588 26.906 1.00 93.62 278 ALA A CA 1
ATOM 2189 C C . ALA A 1 278 ? -9.628 -11.012 27.975 1.00 93.62 278 ALA A C 1
ATOM 2191 O O . ALA A 1 278 ? -10.812 -11.328 27.975 1.00 93.62 278 ALA A O 1
ATOM 2192 N N . THR A 1 279 ? -9.137 -10.079 28.796 1.00 93.56 279 THR A N 1
ATOM 2193 C CA . THR A 1 279 ? -9.937 -9.363 29.799 1.00 93.56 279 THR A CA 1
ATOM 2194 C C . THR A 1 279 ? -11.113 -8.614 29.173 1.00 93.56 279 THR A C 1
ATOM 2196 O O . THR A 1 279 ? -12.229 -8.679 29.687 1.00 93.56 279 THR A O 1
ATOM 2199 N N . ILE A 1 280 ? -10.899 -7.929 28.043 1.00 90.62 280 ILE A N 1
ATOM 2200 C CA . ILE A 1 280 ? -11.972 -7.231 27.322 1.00 90.62 280 ILE A CA 1
ATOM 2201 C C . ILE A 1 280 ? -13.041 -8.220 26.865 1.00 90.62 280 ILE A C 1
ATOM 2203 O O . ILE A 1 280 ? -14.214 -7.997 27.160 1.00 90.62 280 ILE A O 1
ATOM 2207 N N . HIS A 1 281 ? -12.664 -9.285 26.156 1.00 90.88 281 HIS A N 1
ATOM 2208 C CA . HIS A 1 281 ? -13.631 -10.235 25.606 1.00 90.88 281 HIS A CA 1
ATOM 2209 C C . HIS A 1 281 ? -14.341 -11.041 26.698 1.00 90.88 281 HIS A C 1
ATOM 2211 O O . HIS A 1 281 ? -15.562 -11.168 26.650 1.00 90.88 281 HIS A O 1
ATOM 2217 N N . TRP A 1 282 ? -13.604 -11.499 27.711 1.00 94.44 282 TRP A N 1
ATOM 2218 C CA . TRP A 1 282 ? -14.131 -12.261 28.840 1.00 94.44 282 TRP A CA 1
ATOM 2219 C C . TRP A 1 282 ? -15.171 -11.462 29.635 1.00 94.44 282 TRP A C 1
ATOM 2221 O O . TRP A 1 282 ? -16.300 -11.911 29.806 1.00 94.44 282 TRP A O 1
ATOM 2231 N N . ILE A 1 283 ? -14.843 -10.228 30.038 1.00 93.62 283 ILE A N 1
ATOM 2232 C CA . ILE A 1 283 ? -15.762 -9.381 30.816 1.00 93.62 283 ILE A CA 1
ATOM 2233 C C . ILE A 1 283 ? -16.935 -8.886 29.962 1.00 93.62 283 ILE A C 1
ATOM 2235 O O . ILE A 1 283 ? -18.066 -8.802 30.445 1.00 93.62 283 ILE A O 1
ATOM 2239 N N . SER A 1 284 ? -16.694 -8.571 28.684 1.00 90.81 284 SER A N 1
ATOM 2240 C CA . SER A 1 284 ? -17.769 -8.120 27.791 1.00 90.81 284 SER A CA 1
ATOM 2241 C C . SER A 1 284 ? -18.804 -9.218 27.546 1.00 90.81 284 SER A C 1
ATOM 2243 O O . SER A 1 284 ? -19.972 -8.887 27.362 1.00 90.81 284 SER A O 1
ATOM 2245 N N . ALA A 1 285 ? -18.420 -10.499 27.583 1.00 90.75 285 ALA A N 1
ATOM 2246 C CA . ALA A 1 285 ? -19.363 -11.608 27.454 1.00 90.75 285 ALA A CA 1
ATOM 2247 C C . ALA A 1 285 ? -20.421 -11.596 28.574 1.00 90.75 285 ALA A C 1
ATOM 2249 O O . ALA A 1 285 ? -21.610 -11.693 28.280 1.00 90.75 285 ALA A O 1
ATOM 2250 N N . PHE A 1 286 ? -20.021 -11.366 29.832 1.00 91.94 286 PHE A N 1
ATOM 2251 C CA . PHE A 1 286 ? -20.961 -11.260 30.960 1.00 91.94 286 PHE A CA 1
ATOM 2252 C C . PHE A 1 286 ? -21.895 -10.052 30.837 1.00 91.94 286 PHE A C 1
ATOM 2254 O O . PHE A 1 286 ? -23.085 -10.154 31.122 1.00 91.94 286 PHE A O 1
ATOM 2261 N N . TYR A 1 287 ? -21.384 -8.917 30.352 1.00 91.69 287 TYR A N 1
ATOM 2262 C CA . TYR A 1 287 ? -22.209 -7.739 30.070 1.00 91.69 287 TYR A CA 1
ATOM 2263 C C . TYR A 1 287 ? -23.258 -8.005 28.983 1.00 91.69 287 TYR A C 1
ATOM 2265 O O . TYR A 1 287 ? -24.421 -7.662 29.175 1.00 91.69 287 TYR A O 1
ATOM 2273 N N . GLN A 1 288 ? -22.880 -8.663 27.883 1.00 89.50 288 GLN A N 1
ATOM 2274 C CA . GLN A 1 288 ? -23.817 -9.021 26.809 1.00 89.50 288 GLN A CA 1
ATOM 2275 C C . GLN A 1 288 ? -24.878 -10.031 27.266 1.00 89.50 288 GLN A C 1
ATOM 2277 O O . GLN A 1 288 ? -26.015 -9.981 26.808 1.00 89.50 288 GLN A O 1
ATOM 2282 N N . GLN A 1 289 ? -24.524 -10.926 28.190 1.00 89.25 289 GLN A N 1
ATOM 2283 C CA . GLN A 1 289 ? -25.460 -11.870 28.809 1.00 89.25 289 GLN A CA 1
ATOM 2284 C C . GLN A 1 289 ? -26.349 -11.224 29.886 1.00 89.25 289 GLN A C 1
ATOM 2286 O O . GLN A 1 289 ? -27.301 -11.852 30.343 1.00 89.25 289 GLN A O 1
ATOM 2291 N N . GLY A 1 290 ? -26.057 -9.986 30.301 1.00 88.62 290 GLY A N 1
ATOM 2292 C CA . GLY A 1 290 ? -26.749 -9.324 31.407 1.00 88.62 290 GLY A CA 1
ATOM 2293 C C . GLY A 1 290 ? -26.442 -9.935 32.778 1.00 88.62 290 GLY A C 1
ATOM 2294 O O . GLY A 1 290 ? -27.218 -9.740 33.713 1.00 88.62 290 GLY A O 1
ATOM 2295 N N . ASP A 1 291 ? -25.327 -10.662 32.918 1.00 92.31 291 ASP A N 1
ATOM 2296 C CA . ASP A 1 291 ? -24.902 -11.279 34.177 1.00 92.31 291 ASP A CA 1
ATOM 2297 C C . ASP A 1 291 ? -24.298 -10.228 35.124 1.00 92.31 291 ASP A C 1
ATOM 2299 O O . ASP A 1 291 ? -23.084 -10.098 35.320 1.00 92.31 291 ASP A O 1
ATOM 2303 N N . GLU A 1 292 ? -25.191 -9.434 35.711 1.00 91.88 292 GLU A N 1
ATOM 2304 C CA . GLU A 1 292 ? -24.859 -8.406 36.691 1.00 91.88 292 GLU A CA 1
ATOM 2305 C C . GLU A 1 292 ? -24.156 -8.995 37.922 1.00 91.88 292 GLU A C 1
ATOM 2307 O O . GLU A 1 292 ? -23.262 -8.356 38.480 1.00 91.88 292 GLU A O 1
ATOM 2312 N N . GLN A 1 293 ? -24.534 -10.203 38.355 1.00 93.12 293 GLN A N 1
ATOM 2313 C CA . GLN A 1 293 ? -23.987 -10.817 39.565 1.00 93.12 293 GLN A CA 1
ATOM 2314 C C . GLN A 1 293 ? -22.502 -11.139 39.388 1.00 93.12 293 GLN A C 1
ATOM 2316 O O . GLN A 1 293 ? -21.692 -10.812 40.264 1.00 93.12 293 GLN A O 1
ATOM 2321 N N . THR A 1 294 ? -22.128 -11.704 38.239 1.00 92.62 294 THR A N 1
ATOM 2322 C CA . THR A 1 294 ? -20.723 -11.952 37.910 1.00 92.62 294 THR A CA 1
ATOM 2323 C C . THR A 1 294 ? -19.955 -10.645 37.731 1.00 92.62 294 THR A C 1
ATOM 2325 O O . THR A 1 294 ? -18.862 -10.517 38.285 1.00 92.62 294 THR A O 1
ATOM 2328 N N . LEU A 1 295 ? -20.525 -9.636 37.058 1.00 93.25 295 LEU A N 1
ATOM 2329 C CA . LEU A 1 295 ? -19.884 -8.319 36.921 1.00 93.25 295 LEU A CA 1
ATOM 2330 C C . LEU A 1 295 ? -19.639 -7.636 38.274 1.00 93.25 295 LEU A C 1
ATOM 2332 O O . LEU A 1 295 ? -18.571 -7.064 38.479 1.00 93.25 295 LEU A O 1
ATOM 2336 N N . ARG A 1 296 ? -20.585 -7.728 39.220 1.00 92.25 296 ARG A N 1
ATOM 2337 C CA . ARG A 1 296 ? -20.422 -7.213 40.591 1.00 92.25 296 ARG A CA 1
ATOM 2338 C C . ARG A 1 296 ? -19.299 -7.915 41.336 1.00 92.25 296 ARG A C 1
ATOM 2340 O O . ARG A 1 296 ? -18.490 -7.241 41.968 1.00 92.25 296 ARG A O 1
ATOM 2347 N N . ARG A 1 297 ? -19.239 -9.247 41.253 1.00 93.62 297 ARG A N 1
ATOM 2348 C CA . ARG A 1 297 ? -18.170 -10.028 41.885 1.00 93.62 297 ARG A CA 1
ATOM 2349 C C . ARG A 1 297 ? -16.804 -9.641 41.316 1.00 93.62 297 ARG A C 1
ATOM 2351 O O . ARG A 1 297 ? -15.910 -9.315 42.084 1.00 93.62 297 ARG A O 1
ATOM 2358 N N . LEU A 1 298 ? -16.669 -9.600 39.990 1.00 92.88 298 LEU A N 1
ATOM 2359 C CA . LEU A 1 298 ? -15.414 -9.226 39.331 1.00 92.88 298 LEU A CA 1
ATOM 2360 C C . LEU A 1 298 ? -15.014 -7.776 39.646 1.00 92.88 298 LEU A C 1
ATOM 2362 O O . LEU A 1 298 ? -13.850 -7.495 39.906 1.00 92.88 298 LEU A O 1
ATOM 2366 N N . ALA A 1 299 ? -15.961 -6.841 39.695 1.00 91.94 299 ALA A N 1
ATOM 2367 C CA . ALA A 1 299 ? -15.651 -5.473 40.099 1.00 91.94 299 ALA A CA 1
ATOM 2368 C C . ALA A 1 299 ? -15.154 -5.396 41.557 1.00 91.94 299 ALA A C 1
ATOM 2370 O O . ALA A 1 299 ? -14.215 -4.660 41.842 1.00 91.94 299 ALA A O 1
ATOM 2371 N N . ALA A 1 300 ? -15.733 -6.187 42.468 1.00 90.19 300 ALA A N 1
ATOM 2372 C CA . ALA A 1 300 ? -15.285 -6.273 43.862 1.00 90.19 300 ALA A CA 1
ATOM 2373 C C . ALA A 1 300 ? -13.902 -6.934 44.014 1.00 90.19 300 ALA A C 1
ATOM 2375 O O . ALA A 1 300 ? -13.158 -6.598 44.930 1.00 90.19 300 ALA A O 1
ATOM 2376 N N . GLU A 1 301 ? -13.540 -7.836 43.100 1.00 90.12 301 GLU A N 1
ATOM 2377 C CA . GLU A 1 301 ? -12.196 -8.420 42.989 1.00 90.12 301 GLU A CA 1
ATOM 2378 C C . GLU A 1 301 ? -11.160 -7.440 42.392 1.00 90.12 301 GLU A C 1
ATOM 2380 O O . GLU A 1 301 ? -9.979 -7.772 42.320 1.00 90.12 301 GLU A O 1
ATOM 2385 N N . GLY A 1 302 ? -11.572 -6.228 41.993 1.00 89.12 302 GLY A N 1
ATOM 2386 C CA . GLY A 1 302 ? -10.682 -5.172 41.495 1.00 89.12 302 GLY A CA 1
ATOM 2387 C C . GLY A 1 302 ? -10.538 -5.113 39.973 1.00 89.12 302 GLY A C 1
ATOM 2388 O O . GLY A 1 302 ? -9.645 -4.439 39.462 1.00 89.12 302 GLY A O 1
ATOM 2389 N N . TRP A 1 303 ? -11.399 -5.795 39.213 1.00 91.38 303 TRP A N 1
ATOM 2390 C CA . TRP A 1 303 ? -11.370 -5.724 37.753 1.00 91.38 303 TRP A CA 1
ATOM 2391 C C . TRP A 1 303 ? -12.025 -4.425 37.246 1.00 91.38 303 TRP A C 1
ATOM 2393 O O . TRP A 1 303 ? -13.235 -4.376 37.020 1.00 91.38 303 TRP A O 1
ATOM 2403 N N . ASP A 1 304 ? -11.226 -3.388 36.974 1.00 89.62 304 ASP A N 1
ATOM 2404 C CA . ASP A 1 304 ? -11.676 -2.060 36.491 1.00 89.62 304 ASP A CA 1
ATOM 2405 C C . ASP A 1 304 ? -12.652 -2.107 35.304 1.00 89.62 304 ASP A C 1
ATOM 2407 O O . ASP A 1 304 ? -13.580 -1.300 35.157 1.00 89.62 304 ASP A O 1
ATOM 2411 N N . ARG A 1 305 ? -12.427 -3.059 34.396 1.00 91.00 305 ARG A N 1
ATOM 2412 C CA . ARG A 1 305 ? -13.273 -3.248 33.218 1.00 91.00 305 ARG A CA 1
ATOM 2413 C C . ARG A 1 305 ? -14.656 -3.777 33.608 1.00 91.00 305 ARG A C 1
ATOM 2415 O O . ARG A 1 305 ? -15.634 -3.357 32.994 1.00 91.00 305 ARG A O 1
ATOM 2422 N N . ALA A 1 306 ? -14.745 -4.647 34.615 1.00 93.75 306 ALA A N 1
ATOM 2423 C CA . ALA A 1 306 ? -16.014 -5.162 35.125 1.00 93.75 306 ALA A CA 1
ATOM 2424 C C . ALA A 1 306 ? -16.813 -4.058 35.824 1.00 93.75 306 ALA A C 1
ATOM 2426 O O . ALA A 1 306 ? -18.004 -3.926 35.550 1.00 93.75 306 ALA A O 1
ATOM 2427 N N . GLU A 1 307 ? -16.154 -3.198 36.611 1.00 93.25 307 GLU A N 1
ATOM 2428 C CA . GLU A 1 307 ? -16.779 -1.991 37.178 1.00 93.25 307 GLU A CA 1
ATOM 2429 C C . GLU A 1 307 ? -17.366 -1.111 36.063 1.00 93.25 307 GLU A C 1
ATOM 2431 O O . GLU A 1 307 ? -18.535 -0.726 36.104 1.00 93.25 307 GLU A O 1
ATOM 2436 N N . SER A 1 308 ? -16.577 -0.844 35.018 1.00 92.06 308 SER A N 1
ATOM 2437 C CA . SER A 1 308 ? -17.014 -0.025 33.882 1.00 92.06 308 SER A CA 1
ATOM 2438 C C . SER A 1 308 ? -18.236 -0.618 33.166 1.00 92.06 308 SER A C 1
ATOM 2440 O O . SER A 1 308 ? -19.160 0.114 32.808 1.00 92.06 308 SER A O 1
ATOM 2442 N N . MET A 1 309 ? -18.250 -1.938 32.941 1.00 93.44 309 MET A N 1
ATOM 2443 C CA . MET A 1 309 ? -19.382 -2.620 32.306 1.00 93.44 309 MET A CA 1
ATOM 2444 C C . MET A 1 309 ? -20.618 -2.654 33.212 1.00 93.44 309 MET A C 1
ATOM 2446 O O . MET A 1 309 ? -21.728 -2.475 32.718 1.00 93.44 309 MET A O 1
ATOM 2450 N N . LEU A 1 310 ? -20.442 -2.810 34.527 1.00 94.12 310 LEU A N 1
ATOM 2451 C CA . LEU A 1 310 ? -21.533 -2.776 35.500 1.00 94.12 310 LEU A CA 1
ATOM 2452 C C . LEU A 1 310 ? -22.205 -1.397 35.559 1.00 94.12 310 LEU A C 1
ATOM 2454 O O . LEU A 1 310 ? -23.426 -1.315 35.452 1.00 94.12 310 LEU A O 1
ATOM 2458 N N . VAL A 1 311 ? -21.430 -0.309 35.673 1.00 93.25 311 VAL A N 1
ATOM 2459 C CA . VAL A 1 311 ? -21.974 1.066 35.671 1.00 93.25 311 VAL A CA 1
ATOM 2460 C C . VAL A 1 311 ? -22.754 1.328 34.384 1.00 93.25 311 VAL A C 1
ATOM 2462 O O . VAL A 1 311 ? -23.866 1.859 34.418 1.00 93.25 311 VAL A O 1
ATOM 2465 N N . ARG A 1 312 ? -22.202 0.904 33.243 1.00 92.94 312 ARG A N 1
ATOM 2466 C CA . ARG A 1 312 ? -22.861 1.037 31.944 1.00 92.94 312 ARG A CA 1
ATOM 2467 C C . ARG A 1 312 ? -24.178 0.254 31.875 1.00 92.94 312 ARG A C 1
ATOM 2469 O O . ARG A 1 312 ? -25.167 0.818 31.413 1.00 92.94 312 ARG A O 1
ATOM 2476 N N . LEU A 1 313 ? -24.202 -0.991 32.357 1.00 93.25 313 LEU A N 1
ATOM 2477 C CA . LEU A 1 313 ? -25.401 -1.834 32.393 1.00 93.25 313 LEU A CA 1
ATOM 2478 C C . LEU A 1 313 ? -26.507 -1.206 33.250 1.00 93.25 313 LEU A C 1
ATOM 2480 O O . LEU A 1 313 ? -27.642 -1.072 32.798 1.00 93.25 313 LEU A O 1
ATOM 2484 N N . LEU A 1 314 ? -26.170 -0.763 34.465 1.00 91.94 314 LEU A N 1
ATOM 2485 C CA . LEU A 1 314 ? -27.128 -0.133 35.377 1.00 91.94 314 LEU A CA 1
ATOM 2486 C C . LEU A 1 314 ? -27.699 1.166 34.794 1.00 91.94 314 LEU A C 1
ATOM 2488 O O . LEU A 1 314 ? -28.898 1.421 34.908 1.00 91.94 314 LEU A O 1
ATOM 2492 N N . ARG A 1 315 ? -26.859 1.960 34.120 1.00 89.69 315 ARG A N 1
ATOM 2493 C CA . ARG A 1 315 ? -27.285 3.176 33.420 1.00 89.69 315 ARG A CA 1
ATOM 2494 C C . ARG A 1 315 ? -28.262 2.877 32.292 1.00 89.69 315 ARG A C 1
ATOM 2496 O O . ARG A 1 315 ? -29.290 3.538 32.193 1.00 89.69 315 ARG A O 1
ATOM 2503 N N . GLU A 1 316 ? -27.930 1.928 31.424 1.00 89.31 316 GLU A N 1
ATOM 2504 C CA . GLU A 1 316 ? -28.775 1.565 30.279 1.00 89.31 316 GLU A CA 1
ATOM 2505 C C . GLU A 1 316 ? -30.135 1.013 30.727 1.00 89.31 316 GLU A C 1
ATOM 2507 O O . GLU A 1 316 ? -31.138 1.234 30.055 1.00 89.31 316 GLU A O 1
ATOM 2512 N N . GLN A 1 317 ? -30.188 0.384 31.903 1.00 90.12 317 GLN A N 1
ATOM 2513 C CA . GLN A 1 317 ? -31.426 -0.069 32.541 1.00 90.12 317 GLN A CA 1
ATOM 2514 C C . GLN A 1 317 ? -32.157 1.028 33.342 1.00 90.12 317 GLN A C 1
ATOM 2516 O O . GLN A 1 317 ? -33.215 0.760 33.907 1.00 90.12 317 GLN A O 1
ATOM 2521 N N . GLY A 1 318 ? -31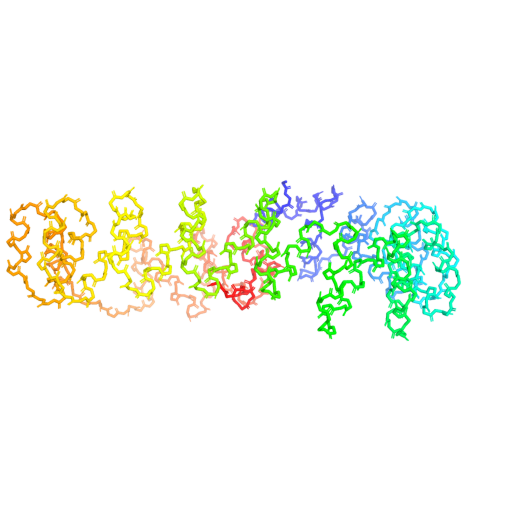.617 2.250 33.431 1.00 87.12 318 GLY A N 1
ATOM 2522 C CA . GLY A 1 318 ? -32.209 3.352 34.202 1.00 87.12 318 GLY A CA 1
ATOM 2523 C C . GLY A 1 318 ? -32.223 3.127 35.719 1.00 87.12 318 GLY A C 1
ATOM 2524 O O . GLY A 1 318 ? -33.031 3.727 36.428 1.00 87.12 318 GLY A O 1
ATOM 2525 N N . ARG A 1 319 ? -31.350 2.257 36.238 1.00 88.81 319 ARG A N 1
ATOM 2526 C CA . ARG A 1 319 ? -31.300 1.868 37.656 1.00 88.81 319 ARG A CA 1
ATOM 2527 C C . ARG A 1 319 ? -30.472 2.854 38.474 1.00 88.81 319 ARG A C 1
ATOM 2529 O O . ARG A 1 319 ? -29.433 2.522 39.044 1.00 88.81 319 ARG A O 1
ATOM 2536 N N . ASP A 1 320 ? -30.960 4.089 38.537 1.00 85.88 320 ASP A N 1
ATOM 2537 C CA . ASP A 1 320 ? -30.268 5.210 39.182 1.00 85.88 320 ASP A CA 1
ATOM 2538 C C . ASP A 1 320 ? -30.073 4.998 40.697 1.00 85.88 320 ASP A C 1
ATOM 2540 O O . ASP A 1 320 ? -29.089 5.470 41.262 1.00 85.88 320 ASP A O 1
ATOM 2544 N N . GLU A 1 321 ? -30.971 4.266 41.367 1.00 87.25 321 GLU A N 1
ATOM 2545 C CA . GLU A 1 321 ? -30.808 3.909 42.786 1.00 87.25 321 GLU A CA 1
ATOM 2546 C C . GLU A 1 321 ? -29.642 2.945 43.014 1.00 87.25 321 GLU A C 1
ATOM 2548 O O . GLU A 1 321 ? -28.867 3.123 43.955 1.00 87.25 321 GLU A O 1
ATOM 2553 N N . ASP A 1 322 ? -29.470 1.963 42.131 1.00 87.88 322 ASP A N 1
ATOM 2554 C CA . ASP A 1 322 ? -28.362 1.016 42.221 1.00 87.88 322 ASP A CA 1
ATOM 2555 C C . ASP A 1 322 ? -27.034 1.672 41.848 1.00 87.88 322 ASP A C 1
ATOM 2557 O O . ASP A 1 322 ? -26.018 1.379 42.477 1.00 87.88 322 ASP A O 1
ATOM 2561 N N . LEU A 1 323 ? -27.041 2.612 40.894 1.00 88.69 323 LEU A N 1
ATOM 2562 C CA . LEU A 1 323 ? -25.888 3.469 40.607 1.00 88.69 323 LEU A CA 1
ATOM 2563 C C . LEU A 1 323 ? -25.503 4.333 41.813 1.00 88.69 323 LEU A C 1
ATOM 2565 O O . LEU A 1 323 ? -24.317 4.431 42.118 1.00 88.69 323 LEU A O 1
ATOM 2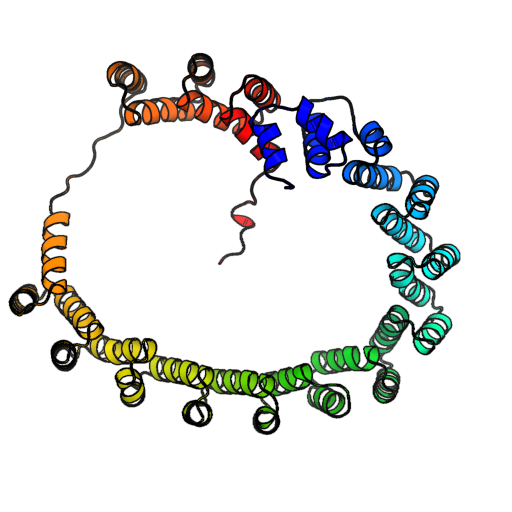569 N N . ARG A 1 324 ? -26.476 4.915 42.530 1.00 88.06 324 ARG A N 1
ATOM 2570 C CA . ARG A 1 324 ? -26.214 5.681 43.764 1.00 88.06 324 ARG A CA 1
ATOM 2571 C C . ARG A 1 324 ? -25.625 4.807 44.860 1.00 88.06 324 ARG A C 1
ATOM 2573 O O . ARG A 1 324 ? -24.580 5.155 45.396 1.00 88.06 324 ARG A O 1
ATOM 2580 N N . ARG A 1 325 ? -26.217 3.642 45.135 1.00 88.50 325 ARG A N 1
ATOM 2581 C CA . ARG A 1 325 ? -25.665 2.687 46.114 1.00 88.50 325 ARG A CA 1
ATOM 2582 C C . ARG A 1 325 ? -24.248 2.256 45.743 1.00 88.50 325 ARG A C 1
ATOM 2584 O O . ARG A 1 325 ? -23.384 2.130 46.607 1.00 88.50 325 ARG A O 1
ATOM 2591 N N . TYR A 1 326 ? -23.987 2.063 44.453 1.00 87.75 326 TYR A N 1
ATOM 2592 C CA . TYR A 1 326 ? -22.661 1.691 43.976 1.00 87.75 326 TYR A CA 1
ATOM 2593 C C . TYR A 1 326 ? -21.645 2.843 44.106 1.00 87.75 326 TYR A C 1
ATOM 2595 O O . TYR A 1 326 ? -20.525 2.637 44.577 1.00 87.75 326 TYR A O 1
ATOM 2603 N N . ALA A 1 327 ? -22.057 4.076 43.811 1.00 87.81 327 ALA A N 1
ATOM 2604 C CA . ALA A 1 327 ? -21.289 5.292 44.077 1.00 87.81 327 ALA A CA 1
ATOM 2605 C C . ALA A 1 327 ? -21.008 5.512 45.579 1.00 87.81 327 ALA A C 1
ATOM 2607 O O . ALA A 1 327 ? -19.919 5.956 45.956 1.00 87.81 327 ALA A O 1
ATOM 2608 N N . GLU A 1 328 ? -21.964 5.192 46.451 1.00 88.81 328 GLU A N 1
ATOM 2609 C CA . GLU A 1 328 ? -21.820 5.247 47.911 1.00 88.81 328 GLU A CA 1
ATOM 2610 C C . GLU A 1 328 ? -20.833 4.192 48.420 1.00 88.81 328 GLU A C 1
ATOM 2612 O O . GLU A 1 328 ? -20.023 4.494 49.293 1.00 88.81 328 GLU A O 1
ATOM 2617 N N . SER A 1 329 ? -20.812 3.003 47.806 1.00 83.75 329 SER A N 1
ATOM 2618 C CA . SER A 1 329 ? -19.833 1.948 48.111 1.00 83.75 329 SER A CA 1
ATOM 2619 C C . SER A 1 329 ? -18.395 2.253 47.663 1.00 83.75 329 SER A C 1
ATOM 2621 O O . SER A 1 329 ? -17.495 1.473 47.956 1.00 83.75 329 SER A O 1
ATOM 2623 N N . GLY A 1 330 ? -18.166 3.391 46.995 1.00 82.81 330 GLY A N 1
ATOM 2624 C CA . GLY A 1 330 ? -16.829 3.890 46.658 1.00 82.81 330 GLY A CA 1
ATOM 2625 C C . GLY A 1 330 ? -16.490 3.939 45.167 1.00 82.81 330 GLY A C 1
ATOM 2626 O O . GLY A 1 330 ? -15.380 4.340 44.839 1.00 82.81 330 GLY A O 1
ATOM 2627 N N . SER A 1 331 ? -17.412 3.596 44.256 1.00 86.62 331 SER A N 1
ATOM 2628 C CA . SER A 1 331 ? -17.155 3.691 42.808 1.00 86.62 331 SER A CA 1
ATOM 2629 C C . SER A 1 331 ? -17.110 5.150 42.329 1.00 86.62 331 SER A C 1
ATOM 2631 O O . SER A 1 331 ? -18.134 5.840 42.275 1.00 86.62 331 SER A O 1
ATOM 2633 N N . GLU A 1 332 ? -15.930 5.629 41.926 1.00 86.00 332 GLU A N 1
ATOM 2634 C CA . GLU A 1 332 ? -15.754 6.967 41.335 1.00 86.00 332 GLU A CA 1
ATOM 2635 C C . GLU A 1 332 ? -16.437 7.094 39.967 1.00 86.00 332 GLU A C 1
ATOM 2637 O O . GLU A 1 332 ? -16.990 8.149 39.630 1.00 86.00 332 GLU A O 1
ATOM 2642 N N . ARG A 1 333 ? -16.454 6.004 39.189 1.00 87.19 333 ARG A N 1
ATOM 2643 C CA . ARG A 1 333 ? -17.121 5.958 37.881 1.00 87.19 333 ARG A CA 1
ATOM 2644 C C . ARG A 1 333 ? -18.627 6.152 38.010 1.00 87.19 333 ARG A C 1
ATOM 2646 O O . ARG A 1 333 ? -19.199 6.941 37.260 1.00 87.19 333 ARG A O 1
ATOM 2653 N N . ALA A 1 334 ? -19.264 5.489 38.976 1.00 87.56 334 ALA A N 1
ATOM 2654 C CA . ALA A 1 334 ? -20.697 5.648 39.215 1.00 87.56 334 ALA A CA 1
ATOM 2655 C C . ALA A 1 334 ? -21.065 7.086 39.628 1.00 87.56 334 ALA A C 1
ATOM 2657 O O . ALA A 1 334 ? -22.079 7.613 39.170 1.00 87.56 334 ALA A O 1
ATOM 2658 N N . ARG A 1 335 ? -20.220 7.751 40.433 1.00 87.69 335 ARG A N 1
ATOM 2659 C CA . ARG A 1 335 ? -20.399 9.170 40.803 1.00 87.69 335 ARG A CA 1
ATOM 2660 C C . ARG A 1 335 ? -20.325 10.089 39.586 1.00 87.69 335 ARG A C 1
ATOM 2662 O O . ARG A 1 335 ? -21.224 10.896 39.373 1.00 87.69 335 ARG A O 1
ATOM 2669 N N . SER A 1 336 ? -19.289 9.922 38.764 1.00 86.62 336 SER A N 1
ATOM 2670 C CA . SER A 1 336 ? -19.083 10.749 37.568 1.00 86.62 336 SER A CA 1
ATOM 2671 C C . SER A 1 336 ? -20.240 10.646 36.567 1.00 86.62 336 SER A C 1
ATOM 2673 O O . SER A 1 336 ? -20.627 11.651 35.969 1.00 86.62 336 SER A O 1
ATOM 2675 N N . GLU A 1 337 ? -20.828 9.457 36.401 1.00 86.25 337 GLU A N 1
ATOM 2676 C CA . GLU A 1 337 ? -21.974 9.267 35.501 1.00 86.25 337 GLU A CA 1
ATOM 2677 C C . GLU A 1 337 ? -23.231 10.009 35.997 1.00 86.25 337 GLU A C 1
ATOM 2679 O O . GLU A 1 337 ? -23.943 10.631 35.202 1.00 86.25 337 GLU A O 1
ATOM 2684 N N . LEU A 1 338 ? -23.487 9.997 37.312 1.00 85.06 338 LEU A N 1
ATOM 2685 C CA . LEU A 1 338 ? -24.603 10.731 37.923 1.00 85.06 338 LEU A CA 1
ATOM 2686 C C . LEU A 1 338 ? -24.439 12.255 37.755 1.00 85.06 338 LEU A C 1
ATOM 2688 O O . LEU A 1 338 ? -25.399 12.938 37.387 1.00 85.06 338 LEU A O 1
ATOM 2692 N N . ASP A 1 339 ? -23.221 12.779 37.928 1.00 84.50 339 ASP A N 1
ATOM 2693 C CA . ASP A 1 339 ? -22.912 14.207 37.763 1.00 84.50 339 ASP A CA 1
ATOM 2694 C C . ASP A 1 339 ? -23.042 14.685 36.306 1.00 84.50 339 ASP A C 1
ATOM 2696 O O . ASP A 1 339 ? -23.528 15.791 36.036 1.00 84.50 339 ASP A O 1
ATOM 2700 N N . GLY A 1 340 ? -22.634 13.855 35.339 1.00 79.50 340 GLY A N 1
ATOM 2701 C CA . GLY A 1 340 ? -22.730 14.166 33.911 1.00 79.50 340 GLY A CA 1
ATOM 2702 C C . GLY A 1 340 ? -24.172 14.387 33.441 1.00 79.50 340 GLY A C 1
ATOM 2703 O O . GLY A 1 340 ? -24.444 15.327 32.684 1.00 79.50 340 GLY A O 1
ATOM 2704 N N . ARG A 1 341 ? -25.122 13.582 33.939 1.00 72.94 341 ARG A N 1
ATOM 2705 C CA . ARG A 1 341 ? -26.552 13.721 33.600 1.00 72.94 341 ARG A CA 1
ATOM 2706 C C . ARG A 1 341 ? -27.147 15.029 34.118 1.00 72.94 341 ARG A C 1
ATOM 2708 O O . ARG A 1 341 ? -27.903 15.673 33.390 1.00 72.94 341 ARG A O 1
ATOM 2715 N N . ALA A 1 342 ? -26.768 15.462 35.321 1.00 70.38 342 ALA A N 1
ATOM 2716 C CA . ALA A 1 342 ? -27.256 16.713 35.903 1.00 70.38 342 ALA A CA 1
ATOM 2717 C C . ALA A 1 342 ? -26.875 17.944 35.056 1.00 70.38 342 ALA A C 1
ATOM 2719 O O . ALA A 1 342 ? -27.656 18.886 34.934 1.00 70.38 342 ALA A O 1
ATOM 2720 N N . ARG A 1 343 ? -25.699 17.921 34.413 1.00 71.12 343 ARG A N 1
ATOM 2721 C CA . ARG A 1 343 ? -25.214 19.026 33.566 1.00 71.12 343 ARG A CA 1
ATOM 2722 C C . ARG A 1 343 ? -25.932 19.120 32.220 1.00 71.12 343 ARG A C 1
ATOM 2724 O O . ARG A 1 343 ? -26.208 20.222 31.752 1.00 71.12 343 ARG A O 1
ATOM 2731 N N . LEU A 1 344 ? -26.234 17.985 31.588 1.00 65.81 344 LEU A N 1
ATOM 2732 C CA . LEU A 1 344 ? -26.879 17.952 30.267 1.00 65.81 344 LEU A CA 1
ATOM 2733 C C . LEU A 1 344 ? -28.339 18.421 30.303 1.00 65.81 344 LEU A C 1
ATOM 2735 O O . LEU A 1 344 ? -28.808 19.019 29.338 1.00 65.81 344 LEU A O 1
ATOM 2739 N N . ALA A 1 345 ? -29.036 18.226 31.423 1.00 64.75 345 ALA A N 1
ATOM 2740 C CA . ALA A 1 345 ? -30.413 18.684 31.600 1.00 64.75 345 ALA A CA 1
ATOM 2741 C C . ALA A 1 345 ? -30.563 20.223 31.683 1.00 64.75 345 ALA A C 1
ATOM 2743 O O . ALA A 1 345 ? -31.681 20.726 31.628 1.00 64.75 345 ALA A O 1
ATOM 2744 N N . ALA A 1 346 ? -29.464 20.983 31.797 1.00 68.50 346 ALA A N 1
ATOM 2745 C CA . ALA A 1 346 ? -29.485 22.409 32.140 1.00 68.50 346 ALA A CA 1
ATOM 2746 C C . ALA A 1 346 ? -29.255 23.404 30.970 1.00 68.50 346 ALA A C 1
ATOM 2748 O O . ALA A 1 346 ? -29.113 24.599 31.228 1.00 68.50 346 ALA A O 1
ATOM 2749 N N . LYS A 1 347 ? -29.188 22.982 29.693 1.00 57.47 347 LYS A N 1
ATOM 2750 C CA . LYS A 1 347 ? -28.769 23.865 28.570 1.00 57.47 347 LYS A CA 1
ATOM 2751 C C . LYS A 1 347 ? -29.933 24.335 27.652 1.00 57.47 347 LYS A C 1
ATOM 2753 O O . LYS A 1 347 ? -30.581 23.477 27.058 1.00 57.47 347 LYS A O 1
ATOM 2758 N N . PRO A 1 348 ? -30.178 25.657 27.462 1.00 53.91 348 PRO A N 1
ATOM 2759 C CA . PRO A 1 348 ? -31.230 26.193 26.568 1.00 53.91 348 PRO A CA 1
ATOM 2760 C C . PRO A 1 348 ? -30.807 26.357 25.077 1.00 53.91 348 PRO A C 1
ATOM 2762 O O . PRO A 1 348 ? -29.605 26.354 24.788 1.00 53.91 348 PRO A O 1
ATOM 2765 N N . PRO A 1 349 ? -31.762 26.514 24.122 1.00 49.09 349 PRO A N 1
ATOM 2766 C CA . PRO A 1 349 ? -31.502 26.611 22.670 1.00 49.09 349 PRO A CA 1
ATOM 2767 C C . PRO A 1 349 ? -31.064 28.018 22.168 1.00 49.09 349 PRO A C 1
ATOM 2769 O O . PRO A 1 349 ? -31.359 29.014 22.829 1.00 49.09 349 PRO A O 1
ATOM 2772 N N . PRO A 1 350 ? -30.374 28.130 21.003 1.00 51.09 350 PRO A N 1
ATOM 2773 C CA . PRO A 1 350 ? -29.780 29.390 20.512 1.00 51.09 350 PRO A CA 1
ATOM 2774 C C . PRO A 1 350 ? -30.730 30.311 19.684 1.00 51.09 350 PRO A C 1
ATOM 2776 O O . PRO A 1 350 ? -31.636 29.802 19.025 1.00 51.09 350 PRO A O 1
ATOM 2779 N N . PRO A 1 351 ? -30.510 31.652 19.664 1.00 51.66 351 PRO A N 1
ATOM 2780 C CA . PRO A 1 351 ? -31.332 32.655 18.942 1.00 51.66 351 PRO A CA 1
ATOM 2781 C C . PRO A 1 351 ? -30.981 32.866 17.435 1.00 51.66 351 PRO A C 1
ATOM 2783 O O . PRO A 1 351 ? -29.922 32.413 16.995 1.00 51.66 351 PRO A O 1
ATOM 2786 N N . PRO A 1 352 ? -31.832 33.573 16.636 1.00 56.47 352 PRO A N 1
ATOM 2787 C CA . PRO A 1 352 ? -31.640 33.813 15.186 1.00 56.47 352 PRO A CA 1
ATOM 2788 C C . PRO A 1 352 ? -30.514 34.814 14.818 1.00 56.47 352 PRO A C 1
ATOM 2790 O O . PRO A 1 352 ? -30.131 35.659 15.628 1.00 56.47 352 PRO A O 1
ATOM 2793 N N . LYS A 1 353 ? -29.983 34.727 13.578 1.00 63.28 353 LYS A N 1
ATOM 2794 C CA . LYS A 1 353 ? -28.824 35.514 13.081 1.00 63.28 353 LYS A CA 1
ATOM 2795 C C . LYS A 1 353 ? -29.178 36.992 12.742 1.00 63.28 353 LYS A C 1
ATOM 2797 O O . LYS A 1 353 ? -30.214 37.216 12.124 1.00 63.28 353 LYS A O 1
ATOM 2802 N N . PRO A 1 354 ? -28.328 37.982 13.096 1.00 72.50 354 PRO A N 1
ATOM 2803 C CA . PRO A 1 354 ? -28.531 39.425 12.833 1.00 72.50 354 PRO A CA 1
ATOM 2804 C C . PRO A 1 354 ? -28.120 39.899 11.414 1.00 72.50 354 PRO A C 1
ATOM 2806 O O . PRO A 1 354 ? -27.371 39.201 10.734 1.00 72.50 354 PRO A O 1
ATOM 2809 N N . ASP A 1 355 ? -28.579 41.094 10.994 1.00 81.56 355 ASP A N 1
ATOM 2810 C CA . ASP A 1 355 ? -28.281 41.738 9.690 1.00 81.56 355 ASP A CA 1
ATOM 2811 C C . ASP A 1 355 ? -26.863 42.359 9.579 1.00 81.56 355 ASP A C 1
ATOM 2813 O O . ASP A 1 355 ? -26.135 42.457 10.569 1.00 81.56 355 ASP A O 1
ATOM 2817 N N . LEU A 1 356 ? -26.447 42.762 8.364 1.00 80.75 356 LEU A N 1
ATOM 2818 C CA . LEU A 1 356 ? -25.082 43.246 8.085 1.00 80.75 356 LEU A CA 1
ATOM 2819 C C . LEU A 1 356 ? -24.721 44.552 8.797 1.00 80.75 356 LEU A C 1
ATOM 2821 O O . LEU A 1 356 ? -23.597 44.670 9.281 1.00 80.75 356 LEU A O 1
ATOM 2825 N N . ASP A 1 357 ? -25.637 45.517 8.869 1.00 82.31 357 ASP A N 1
ATOM 2826 C CA . ASP A 1 357 ? -25.372 46.803 9.523 1.00 82.31 357 ASP A CA 1
ATOM 2827 C C . ASP A 1 357 ? -25.255 46.620 11.038 1.00 82.31 357 ASP A C 1
ATOM 2829 O O . ASP A 1 357 ? -24.361 47.183 11.674 1.00 82.31 357 ASP A O 1
ATOM 2833 N N . THR A 1 358 ? -26.074 45.732 11.606 1.00 82.44 358 THR A N 1
ATOM 2834 C CA . THR A 1 358 ? -25.980 45.305 13.002 1.00 82.44 358 THR A CA 1
ATOM 2835 C C . THR A 1 358 ? -24.676 44.552 13.261 1.00 82.44 358 THR A C 1
ATOM 2837 O O . THR A 1 358 ? -24.036 44.769 14.289 1.00 82.44 358 THR A O 1
ATOM 2840 N N . LEU A 1 359 ? -24.244 43.679 12.346 1.00 83.25 359 LEU A N 1
ATOM 2841 C CA . LEU A 1 359 ? -22.961 42.978 12.447 1.00 83.25 359 LEU A CA 1
ATOM 2842 C C . LEU A 1 359 ? -21.772 43.939 12.336 1.00 83.25 359 LEU A C 1
ATOM 2844 O O . LEU A 1 359 ? -20.830 43.808 13.116 1.00 83.25 359 LEU A O 1
ATOM 2848 N N . ARG A 1 360 ? -21.835 44.930 11.438 1.00 83.62 360 ARG A N 1
ATOM 2849 C CA . ARG A 1 360 ? -20.815 45.975 11.286 1.00 83.62 360 ARG A CA 1
ATOM 2850 C C . ARG A 1 360 ? -20.708 46.820 12.547 1.00 83.62 360 ARG A C 1
ATOM 2852 O O . ARG A 1 360 ? -19.611 46.985 13.070 1.00 83.62 360 ARG A O 1
ATOM 2859 N N . ALA A 1 361 ? -21.836 47.326 13.048 1.00 82.50 361 ALA A N 1
ATOM 2860 C CA . ALA A 1 361 ? -21.881 48.125 14.267 1.00 82.50 361 ALA A CA 1
ATOM 2861 C C . ALA A 1 361 ? -21.316 47.336 15.458 1.00 82.50 361 ALA A C 1
ATOM 2863 O O . ALA A 1 361 ? -20.411 47.813 16.134 1.00 82.50 361 ALA A O 1
ATOM 2864 N N . ARG A 1 362 ? -21.745 46.078 15.635 1.00 81.44 362 ARG A N 1
ATOM 2865 C CA . ARG A 1 362 ? -21.247 45.193 16.702 1.00 81.44 362 ARG A CA 1
ATOM 2866 C C . ARG A 1 362 ? -19.758 44.873 16.582 1.00 81.44 362 ARG A C 1
ATOM 2868 O O . ARG A 1 362 ? -19.079 44.778 17.601 1.00 81.44 362 ARG A O 1
ATOM 2875 N N . ALA A 1 363 ? -19.248 44.687 15.366 1.00 82.19 363 ALA A N 1
ATOM 2876 C CA . ALA A 1 363 ? -17.827 44.442 15.132 1.00 82.19 363 ALA A CA 1
ATOM 2877 C C . ALA A 1 363 ? -16.973 45.672 15.486 1.00 82.19 363 ALA A C 1
ATOM 2879 O O . ALA A 1 363 ? -15.931 45.534 16.128 1.00 82.19 363 ALA A O 1
ATOM 2880 N N . MET A 1 364 ? -17.448 46.871 15.134 1.00 80.56 364 MET A N 1
ATOM 2881 C CA . MET A 1 364 ? -16.759 48.137 15.410 1.00 80.56 364 MET A CA 1
ATOM 2882 C C . MET A 1 364 ? -16.846 48.566 16.883 1.00 80.56 364 MET A C 1
ATOM 2884 O O . MET A 1 364 ? -15.912 49.177 17.390 1.00 80.56 364 MET A O 1
ATOM 2888 N N . GLU A 1 365 ? -17.946 48.249 17.570 1.00 78.62 365 GLU A N 1
ATOM 2889 C CA . GLU A 1 365 ? -18.202 48.661 18.958 1.00 78.62 365 GLU A CA 1
ATOM 2890 C C . GLU A 1 365 ? -17.590 47.697 19.990 1.00 78.62 365 GLU A C 1
ATOM 2892 O O . GLU A 1 365 ? -17.131 48.126 21.045 1.00 78.62 365 GLU A O 1
ATOM 2897 N N . GLY A 1 366 ? -17.563 46.392 19.693 1.00 62.62 366 GLY A N 1
ATOM 2898 C CA . GLY A 1 366 ? -17.233 45.360 20.680 1.00 62.62 366 GLY A CA 1
ATOM 2899 C C . GLY A 1 366 ? -15.801 44.826 20.659 1.00 62.62 366 GLY A C 1
ATOM 2900 O O . GLY A 1 366 ? -15.431 44.115 21.586 1.00 62.62 366 GLY A O 1
ATOM 2901 N N . GLY A 1 367 ? -15.002 45.073 19.614 1.00 59.28 367 GLY A N 1
ATOM 2902 C CA . GLY A 1 367 ? -13.607 44.599 19.516 1.00 59.28 367 GLY A CA 1
ATOM 2903 C C . GLY A 1 367 ? -13.382 43.077 19.645 1.00 59.28 367 GLY A C 1
ATOM 2904 O O . GLY A 1 367 ? -12.241 42.629 19.650 1.00 59.28 367 GLY A O 1
ATOM 2905 N N . HIS A 1 368 ? -14.435 42.263 19.767 1.00 67.88 368 HIS A N 1
ATOM 2906 C CA . HIS A 1 368 ? -14.344 40.822 19.988 1.00 67.88 368 HIS A CA 1
ATOM 2907 C C . HIS A 1 368 ? -14.250 40.056 18.659 1.00 67.88 368 HIS A C 1
ATOM 2909 O O . HIS A 1 368 ? -15.099 40.222 17.778 1.00 67.88 368 HIS A O 1
ATOM 2915 N N . ASP A 1 369 ? -13.294 39.124 18.558 1.00 72.25 369 ASP A N 1
ATOM 2916 C CA . ASP A 1 369 ? -13.040 38.276 17.376 1.00 72.25 369 ASP A CA 1
ATOM 2917 C C . ASP A 1 369 ? -14.290 37.568 16.826 1.00 72.25 369 ASP A C 1
ATOM 2919 O O . ASP A 1 369 ? -14.410 37.319 15.625 1.00 72.25 369 ASP A O 1
ATOM 2923 N N . GLY A 1 370 ? -15.252 37.243 17.696 1.00 75.69 370 GLY A N 1
ATOM 2924 C CA . GLY A 1 370 ? -16.511 36.607 17.306 1.00 75.69 370 GLY A CA 1
ATOM 2925 C C . GLY A 1 370 ? -17.437 37.505 16.476 1.00 75.69 370 GLY A C 1
ATOM 2926 O O . GLY A 1 370 ? -18.081 37.015 15.550 1.00 75.69 370 GLY A O 1
ATOM 2927 N N . ALA A 1 371 ? -17.492 38.810 16.766 1.00 80.81 371 ALA A N 1
ATOM 2928 C CA . ALA A 1 371 ? -18.328 39.756 16.023 1.00 80.81 371 ALA A CA 1
ATOM 2929 C C . ALA A 1 371 ? -17.744 40.033 14.630 1.00 80.81 371 ALA A C 1
ATOM 2931 O O . ALA A 1 371 ? -18.471 39.993 13.635 1.00 80.81 371 ALA A O 1
ATOM 2932 N N . TRP A 1 372 ? -16.420 40.194 14.552 1.00 83.62 372 TRP A N 1
ATOM 2933 C CA . TRP A 1 372 ? -15.696 40.328 13.288 1.00 83.62 372 TRP A CA 1
ATOM 2934 C C . TRP A 1 372 ? -15.828 39.094 12.400 1.00 83.62 372 TRP A C 1
ATOM 2936 O O . TRP A 1 372 ? -16.092 39.236 11.209 1.00 83.62 372 TRP A O 1
ATOM 2946 N N . ARG A 1 373 ? -15.729 37.882 12.961 1.00 83.00 373 ARG A N 1
ATOM 2947 C CA . ARG A 1 373 ? -15.909 36.639 12.192 1.00 83.00 373 ARG A CA 1
ATOM 2948 C C . ARG A 1 373 ? -17.285 36.568 11.522 1.00 83.00 373 ARG A C 1
ATOM 2950 O O . ARG A 1 373 ? -17.378 36.193 10.358 1.00 83.00 373 ARG A O 1
ATOM 2957 N N . ASN A 1 374 ? -18.339 36.965 12.234 1.00 82.75 374 ASN A N 1
ATOM 2958 C CA . ASN A 1 374 ? -19.699 36.962 11.694 1.00 82.75 374 ASN A CA 1
ATOM 2959 C C . ASN A 1 374 ? -19.895 38.036 10.616 1.00 82.75 374 ASN A C 1
ATOM 2961 O O . ASN A 1 374 ? -20.507 37.760 9.588 1.00 82.75 374 ASN A O 1
ATOM 2965 N N . TYR A 1 375 ? -19.352 39.239 10.828 1.00 87.19 375 TYR A N 1
ATOM 2966 C CA . TYR A 1 375 ? -19.429 40.322 9.849 1.00 87.19 375 TYR A CA 1
ATOM 2967 C C . TYR A 1 375 ? -18.682 39.982 8.553 1.00 87.19 375 TYR A C 1
ATOM 2969 O O . TYR A 1 375 ? -19.245 40.078 7.465 1.00 87.19 375 TYR A O 1
ATOM 2977 N N . LEU A 1 376 ? -17.436 39.515 8.662 1.00 88.06 376 LEU A N 1
ATOM 2978 C CA . LEU A 1 376 ? -16.615 39.158 7.505 1.00 88.06 376 LEU A CA 1
ATOM 2979 C C . LEU A 1 376 ? -17.177 37.947 6.749 1.00 88.06 376 LEU A C 1
ATOM 2981 O O . LEU A 1 376 ? -17.158 37.944 5.520 1.00 88.06 376 LEU A O 1
ATOM 2985 N N . GLY A 1 377 ? -17.732 36.959 7.461 1.00 84.25 377 GLY A N 1
ATOM 2986 C CA . GLY A 1 377 ? -18.444 35.838 6.843 1.00 84.25 377 GLY A CA 1
ATOM 2987 C C . GLY A 1 377 ? -19.639 36.304 6.007 1.00 84.25 377 GLY A C 1
ATOM 2988 O O . GLY A 1 377 ? -19.768 35.913 4.850 1.00 84.25 377 GLY A O 1
ATOM 2989 N N . ALA A 1 378 ? -20.450 37.218 6.543 1.00 85.62 378 ALA A N 1
ATOM 2990 C CA . ALA A 1 378 ? -21.593 37.777 5.825 1.00 85.62 378 ALA A CA 1
ATOM 2991 C C . ALA A 1 378 ? -21.182 38.646 4.613 1.00 85.62 378 ALA A C 1
ATOM 2993 O O . ALA A 1 378 ? -21.891 38.667 3.608 1.00 85.62 378 ALA A O 1
ATOM 2994 N N . LEU A 1 379 ? -20.022 39.319 4.654 1.00 86.81 379 LEU A N 1
ATOM 2995 C CA . LEU A 1 379 ? -19.475 40.033 3.488 1.00 86.81 379 LEU A CA 1
ATOM 2996 C C . LEU A 1 379 ? -19.071 39.083 2.350 1.00 86.81 379 LEU A C 1
ATOM 2998 O O . LEU A 1 379 ? -19.261 39.430 1.184 1.00 86.81 379 LEU A O 1
ATOM 3002 N N . VAL A 1 380 ? -18.535 37.900 2.669 1.00 85.38 380 VAL A N 1
ATOM 3003 C CA . VAL A 1 380 ? -18.220 36.864 1.669 1.00 85.38 380 VAL A CA 1
ATOM 3004 C C . VAL A 1 380 ? -19.497 36.287 1.067 1.00 85.38 380 VAL A C 1
ATOM 3006 O O . VAL A 1 380 ? -19.595 36.189 -0.153 1.00 85.38 380 VAL A O 1
ATOM 3009 N N . GLU A 1 381 ? -20.489 35.959 1.901 1.00 84.19 381 GLU A N 1
ATOM 3010 C CA . GLU A 1 381 ? -21.788 35.433 1.449 1.00 84.19 381 GLU A CA 1
ATOM 3011 C C . GLU A 1 381 ? -22.505 36.392 0.482 1.00 84.19 381 GLU A C 1
ATOM 3013 O O . GLU A 1 381 ? -23.201 35.946 -0.426 1.00 84.19 381 GLU A O 1
ATOM 3018 N N . GLN A 1 382 ? -22.306 37.704 0.645 1.00 84.75 382 GLN A N 1
ATOM 3019 C CA . GLN A 1 382 ? -22.895 38.740 -0.212 1.00 84.75 382 GLN A CA 1
ATOM 3020 C C . GLN A 1 382 ? -21.952 39.256 -1.318 1.00 84.75 382 GLN A C 1
ATOM 3022 O O . GLN A 1 382 ? -22.249 40.276 -1.939 1.00 84.75 382 GLN A O 1
ATOM 3027 N N . ASP A 1 383 ? -20.816 38.587 -1.556 1.00 83.56 383 ASP A N 1
ATOM 3028 C CA . ASP A 1 383 ? -19.800 38.930 -2.569 1.00 83.56 383 ASP A CA 1
ATOM 3029 C C . ASP A 1 383 ? -19.322 40.400 -2.528 1.00 83.56 383 ASP A C 1
ATOM 3031 O O . ASP A 1 383 ? -19.039 41.042 -3.543 1.00 83.56 383 ASP A O 1
ATOM 3035 N N . ARG A 1 384 ? -19.211 40.970 -1.323 1.00 87.38 384 ARG A N 1
ATOM 3036 C CA . ARG A 1 384 ? -18.830 42.375 -1.091 1.00 87.38 384 ARG A CA 1
ATOM 3037 C C . ARG A 1 384 ? -17.308 42.570 -1.118 1.00 87.38 384 ARG A C 1
ATOM 3039 O O . ARG A 1 384 ? -16.711 43.070 -0.162 1.00 87.38 384 ARG A O 1
ATOM 3046 N N . ALA A 1 385 ? -16.677 42.203 -2.234 1.00 85.88 385 ALA A N 1
ATOM 3047 C CA . ALA A 1 385 ? -15.220 42.212 -2.409 1.00 85.88 385 ALA A CA 1
ATOM 3048 C C . ALA A 1 385 ? -14.570 43.585 -2.148 1.00 85.88 385 ALA A C 1
ATOM 3050 O O . ALA A 1 385 ? -13.522 43.655 -1.515 1.00 85.88 385 ALA A O 1
ATOM 3051 N N . ASP A 1 386 ? -15.201 44.687 -2.563 1.00 88.25 386 ASP A N 1
ATOM 3052 C CA . ASP A 1 386 ? -14.640 46.041 -2.404 1.00 88.25 386 ASP A CA 1
ATOM 3053 C C . ASP A 1 386 ? -14.566 46.506 -0.947 1.00 88.25 386 ASP A C 1
ATOM 3055 O O . ASP A 1 386 ? -13.761 47.365 -0.585 1.00 88.25 386 ASP A O 1
ATOM 3059 N N . GLU A 1 387 ? -15.437 45.968 -0.098 1.00 87.25 387 GLU A N 1
ATOM 3060 C CA . GLU A 1 387 ? -15.433 46.252 1.333 1.00 87.25 387 GLU A CA 1
ATOM 3061 C C . GLU A 1 387 ? -14.387 45.402 2.058 1.00 87.25 387 GLU A C 1
ATOM 3063 O O . GLU A 1 387 ? -13.656 45.920 2.902 1.00 87.25 387 GLU A O 1
ATOM 3068 N N . LEU A 1 388 ? -14.225 44.141 1.644 1.00 90.06 388 LEU A N 1
ATOM 3069 C CA . LEU A 1 388 ? -13.129 43.282 2.093 1.00 90.06 388 LEU A CA 1
ATOM 3070 C C . LEU A 1 388 ? -11.756 43.833 1.677 1.00 90.06 388 LEU A C 1
ATOM 3072 O O . LEU A 1 388 ? -10.853 43.836 2.508 1.00 90.06 388 LEU A O 1
ATOM 3076 N N . ARG A 1 389 ? -11.609 44.370 0.453 1.00 92.56 389 ARG A N 1
ATOM 3077 C CA . ARG A 1 389 ? -10.392 45.069 -0.013 1.00 92.56 389 ARG A CA 1
ATOM 3078 C C . ARG A 1 389 ? -10.036 46.232 0.892 1.00 92.56 389 ARG A C 1
ATOM 3080 O O . ARG A 1 389 ? -8.959 46.237 1.472 1.00 92.56 389 ARG A O 1
ATOM 3087 N N . ARG A 1 390 ? -10.975 47.157 1.108 1.00 90.56 390 ARG A N 1
ATOM 3088 C CA . ARG A 1 390 ? -10.754 48.324 1.977 1.00 90.56 390 ARG A CA 1
ATOM 3089 C C . ARG A 1 390 ? -10.330 47.932 3.393 1.00 90.56 390 ARG A C 1
ATOM 3091 O O . ARG A 1 390 ? -9.430 48.554 3.944 1.00 90.56 390 ARG A O 1
ATOM 3098 N N . LEU A 1 391 ? -10.959 46.912 3.980 1.00 89.19 391 LEU A N 1
ATOM 3099 C CA . LEU A 1 391 ? -10.606 46.433 5.320 1.00 89.19 391 LEU A CA 1
ATOM 3100 C C . LEU A 1 391 ? -9.249 45.714 5.348 1.00 89.19 391 LEU A C 1
ATOM 3102 O O . LEU A 1 391 ? -8.487 45.892 6.297 1.00 89.19 391 LEU A O 1
ATOM 3106 N N . ALA A 1 392 ? -8.932 44.925 4.322 1.00 89.94 392 ALA A N 1
ATOM 3107 C CA . ALA A 1 392 ? -7.647 44.244 4.202 1.00 89.94 392 ALA A CA 1
ATOM 3108 C C . ALA A 1 392 ? -6.496 45.240 3.982 1.00 89.94 392 ALA A C 1
ATOM 3110 O O . ALA A 1 392 ? -5.454 45.113 4.618 1.00 89.94 392 ALA A O 1
ATOM 3111 N N . ASP A 1 393 ? -6.704 46.267 3.155 1.00 89.62 393 ASP A N 1
ATOM 3112 C CA . ASP A 1 393 ? -5.735 47.341 2.893 1.00 89.62 393 ASP A CA 1
ATOM 3113 C C . ASP A 1 393 ? -5.532 48.239 4.121 1.00 89.62 393 ASP A C 1
ATOM 3115 O O . ASP A 1 393 ? -4.446 48.770 4.338 1.00 89.62 393 ASP A O 1
ATOM 3119 N N . ALA A 1 394 ? -6.552 48.347 4.979 1.00 88.19 394 ALA A N 1
ATOM 3120 C CA . ALA A 1 394 ? -6.444 48.958 6.303 1.00 88.19 394 ALA A CA 1
ATOM 3121 C C . ALA A 1 394 ? -5.723 48.064 7.339 1.00 88.19 394 ALA A C 1
ATOM 3123 O O . ALA A 1 394 ? -5.588 48.459 8.496 1.00 88.19 394 ALA A O 1
ATOM 3124 N N . GLY A 1 395 ? -5.266 46.868 6.949 1.00 85.00 395 GLY A N 1
ATOM 3125 C CA . GLY A 1 395 ? -4.488 45.958 7.791 1.00 85.00 395 GLY A CA 1
ATOM 3126 C C . GLY A 1 395 ? -5.312 44.977 8.629 1.00 85.00 395 GLY A C 1
ATOM 3127 O O . GLY A 1 395 ? -4.761 44.354 9.535 1.00 85.00 395 GLY A O 1
ATOM 3128 N N . HIS A 1 396 ? -6.615 44.807 8.369 1.00 88.25 396 HIS A N 1
ATOM 3129 C CA . HIS A 1 396 ? -7.441 43.873 9.140 1.00 88.25 396 HIS A CA 1
ATOM 3130 C C . HIS A 1 396 ? -7.171 42.406 8.726 1.00 88.25 396 HIS A C 1
ATOM 3132 O O . HIS A 1 396 ? -7.590 41.989 7.639 1.00 88.25 396 HIS A O 1
ATOM 3138 N N . PRO A 1 397 ? -6.583 41.557 9.596 1.00 84.56 397 PRO A N 1
ATOM 3139 C CA . PRO A 1 397 ? -6.108 40.220 9.214 1.00 84.56 397 PRO A CA 1
ATOM 3140 C C . PRO A 1 397 ? -7.241 39.282 8.776 1.00 84.56 397 PRO A C 1
ATOM 3142 O O . PRO A 1 397 ? -7.121 38.565 7.785 1.00 84.56 397 PRO A O 1
ATOM 3145 N N . GLY A 1 398 ? -8.395 39.341 9.450 1.00 85.94 398 GLY A N 1
ATOM 3146 C CA . GLY A 1 398 ? -9.568 38.560 9.047 1.00 85.94 398 GLY A CA 1
ATOM 3147 C C . GLY A 1 398 ? -10.110 38.949 7.665 1.00 85.94 398 GLY A C 1
ATOM 3148 O O . GLY A 1 398 ? -10.568 38.085 6.923 1.00 85.94 398 GLY A O 1
ATOM 3149 N N . ALA A 1 399 ? -10.037 40.230 7.287 1.00 89.62 399 ALA A N 1
ATOM 3150 C CA . ALA A 1 399 ? -10.532 40.689 5.994 1.00 89.62 399 ALA A CA 1
ATOM 3151 C C . ALA A 1 399 ? -9.579 40.263 4.875 1.00 89.62 399 ALA A C 1
ATOM 3153 O O . ALA A 1 399 ? -10.047 39.791 3.843 1.00 89.62 399 ALA A O 1
ATOM 3154 N N . ALA A 1 400 ? -8.264 40.332 5.119 1.00 91.31 400 ALA A N 1
ATOM 3155 C CA . ALA A 1 400 ? -7.243 39.795 4.222 1.00 91.31 400 ALA A CA 1
ATOM 3156 C C . ALA A 1 400 ? -7.438 38.288 3.974 1.00 91.31 400 ALA A C 1
ATOM 3158 O O . ALA A 1 400 ? -7.440 37.846 2.826 1.00 91.31 400 ALA A O 1
ATOM 3159 N N . TYR A 1 401 ? -7.721 37.506 5.026 1.00 91.56 401 TYR A N 1
ATOM 3160 C CA . TYR A 1 401 ? -8.053 36.085 4.886 1.00 91.56 401 TYR A CA 1
ATOM 3161 C C . TYR A 1 401 ? -9.276 35.848 3.988 1.00 91.56 401 TYR A C 1
ATOM 3163 O O . TYR A 1 401 ? -9.202 35.076 3.030 1.00 91.56 401 TYR A O 1
ATOM 3171 N N . HIS A 1 402 ? -10.398 36.511 4.278 1.00 90.06 402 HIS A N 1
ATOM 3172 C CA . HIS A 1 402 ? -11.643 36.323 3.530 1.00 90.06 402 HIS A CA 1
ATOM 3173 C C . HIS A 1 402 ? -11.546 36.829 2.082 1.00 90.06 402 HIS A C 1
ATOM 3175 O O . HIS A 1 402 ? -12.055 36.172 1.172 1.00 90.06 402 HIS A O 1
ATOM 3181 N N . LEU A 1 403 ? -10.833 37.934 1.848 1.00 93.25 403 LEU A N 1
ATOM 3182 C CA . LEU A 1 403 ? -10.528 38.430 0.509 1.00 93.25 403 LEU A CA 1
ATOM 3183 C C . LEU A 1 403 ? -9.680 37.425 -0.278 1.00 93.25 403 LEU A C 1
ATOM 3185 O O . LEU A 1 403 ? -10.029 37.094 -1.406 1.00 93.25 403 LEU A O 1
ATOM 3189 N N . ALA A 1 404 ? -8.615 36.884 0.317 1.00 92.81 404 ALA A N 1
ATOM 3190 C CA . ALA A 1 404 ? -7.759 35.898 -0.339 1.00 92.81 404 ALA A CA 1
ATOM 3191 C C . ALA A 1 404 ? -8.533 34.633 -0.759 1.00 92.81 404 ALA A C 1
ATOM 3193 O O . ALA A 1 404 ? -8.320 34.117 -1.858 1.00 92.81 404 ALA A O 1
ATOM 3194 N N . GLN A 1 405 ? -9.474 34.154 0.068 1.00 91.06 405 GLN A N 1
ATOM 3195 C CA . GLN A 1 405 ? -10.345 33.031 -0.309 1.00 91.06 405 GLN A CA 1
ATOM 3196 C C . GLN A 1 405 ? -11.245 33.371 -1.504 1.00 91.06 405 GLN A C 1
ATOM 3198 O O . GLN A 1 405 ? -11.379 32.555 -2.417 1.00 91.06 405 GLN A O 1
ATOM 3203 N N . LEU A 1 406 ? -11.817 34.577 -1.529 1.00 90.31 406 LEU A N 1
ATOM 3204 C CA . LEU A 1 406 ? -12.677 35.030 -2.621 1.00 90.31 406 LEU A CA 1
ATOM 3205 C C . LEU A 1 406 ? -11.897 35.196 -3.936 1.00 90.31 406 LEU A C 1
ATOM 3207 O O . LEU A 1 406 ? -12.349 34.744 -4.989 1.00 90.31 406 LEU A O 1
ATOM 3211 N N . LEU A 1 407 ? -10.698 35.786 -3.883 1.00 92.44 407 LEU A N 1
ATOM 3212 C CA . LEU A 1 407 ? -9.816 35.945 -5.045 1.00 92.44 407 LEU A CA 1
ATOM 3213 C C . LEU A 1 407 ? -9.356 34.592 -5.604 1.00 92.44 407 LEU A C 1
ATOM 3215 O O . LEU A 1 407 ? -9.334 34.413 -6.823 1.00 92.44 407 LEU A O 1
ATOM 3219 N N . LYS A 1 408 ? -9.062 33.618 -4.731 1.00 91.88 408 LYS A N 1
ATOM 3220 C CA . LYS A 1 408 ? -8.775 32.229 -5.121 1.00 91.88 408 LYS A CA 1
ATOM 3221 C C . LYS A 1 408 ? -9.955 31.603 -5.858 1.00 91.88 408 LYS A C 1
ATOM 3223 O O . LYS A 1 408 ? -9.771 31.048 -6.938 1.00 91.88 408 LYS A O 1
ATOM 3228 N N . GLN A 1 409 ? -11.163 31.717 -5.303 1.00 89.12 409 GLN A N 1
ATOM 3229 C CA . GLN A 1 409 ? -12.380 31.175 -5.915 1.00 89.12 409 GLN A CA 1
ATOM 3230 C C . GLN A 1 409 ? -12.636 31.785 -7.299 1.00 89.12 409 GLN A C 1
ATOM 3232 O O . GLN A 1 409 ? -12.981 31.069 -8.236 1.00 89.12 409 GLN A O 1
ATOM 3237 N N . LYS A 1 410 ? -12.404 33.093 -7.444 1.00 89.12 410 LYS A N 1
ATOM 3238 C CA . LYS A 1 410 ? -12.535 33.822 -8.714 1.00 89.12 410 LYS A CA 1
ATOM 3239 C C . LYS A 1 410 ? -11.323 33.674 -9.646 1.00 89.12 410 LYS A C 1
ATOM 3241 O O . LYS A 1 410 ? -11.328 34.253 -10.727 1.00 89.12 410 LYS A O 1
ATOM 3246 N N . ARG A 1 411 ? -10.294 32.913 -9.245 1.00 88.50 411 ARG A N 1
ATOM 3247 C CA . ARG A 1 411 ? -9.017 32.729 -9.962 1.00 88.50 411 ARG A CA 1
ATOM 3248 C C . ARG A 1 411 ? -8.363 34.046 -10.400 1.00 88.50 411 ARG A C 1
ATOM 3250 O O . ARG A 1 411 ? -7.755 34.132 -11.465 1.00 88.50 411 ARG A O 1
ATOM 3257 N N . LEU A 1 412 ? -8.440 35.076 -9.559 1.00 91.88 412 LEU A N 1
ATOM 3258 C CA . LEU A 1 412 ? -7.785 36.367 -9.789 1.00 91.88 412 LEU A CA 1
ATOM 3259 C C . LEU A 1 412 ? -6.307 36.296 -9.367 1.00 91.88 412 LEU A C 1
ATOM 3261 O O . LEU A 1 412 ? -5.879 36.930 -8.406 1.00 91.88 412 LEU A O 1
ATOM 3265 N N . VAL A 1 413 ? -5.527 35.485 -10.093 1.00 91.75 413 VAL A N 1
ATOM 3266 C CA . VAL A 1 413 ? -4.130 35.131 -9.762 1.00 91.75 413 VAL A CA 1
ATOM 3267 C C . VAL A 1 413 ? -3.217 36.354 -9.697 1.00 91.75 413 VAL A C 1
ATOM 3269 O O . VAL A 1 413 ? -2.370 36.441 -8.813 1.00 91.75 413 VAL A O 1
ATOM 3272 N N . ARG A 1 414 ? -3.420 37.332 -10.586 1.00 92.62 414 ARG A N 1
ATOM 3273 C CA . ARG A 1 414 ? -2.631 38.570 -10.603 1.00 92.62 414 ARG A CA 1
ATOM 3274 C C . ARG A 1 414 ? -2.832 39.401 -9.335 1.00 92.62 414 ARG A C 1
ATOM 3276 O O . ARG A 1 414 ? -1.857 39.805 -8.722 1.00 92.62 414 ARG A O 1
ATOM 3283 N N . GLU A 1 415 ? -4.081 39.562 -8.895 1.00 92.56 415 GLU A N 1
ATOM 3284 C CA . GLU A 1 415 ? -4.393 40.284 -7.653 1.00 92.56 415 GLU A CA 1
ATOM 3285 C C . GLU A 1 415 ? -3.825 39.547 -6.428 1.00 92.56 415 GLU A C 1
ATOM 3287 O O . GLU A 1 415 ? -3.288 40.176 -5.520 1.00 92.56 415 GLU A O 1
ATOM 3292 N N . LEU A 1 416 ? -3.865 38.209 -6.416 1.00 93.19 416 LEU A N 1
ATOM 3293 C CA . LEU A 1 416 ? -3.225 37.410 -5.364 1.00 93.19 416 LEU A CA 1
ATOM 3294 C C . LEU A 1 416 ? -1.700 37.594 -5.330 1.00 93.19 416 LEU A C 1
ATOM 3296 O O . LEU A 1 416 ? -1.132 37.725 -4.247 1.00 93.19 416 LEU A O 1
ATOM 3300 N N . ALA A 1 417 ? -1.048 37.623 -6.495 1.00 91.94 417 ALA A N 1
ATOM 3301 C CA . ALA A 1 417 ? 0.394 37.827 -6.613 1.00 91.94 417 ALA A CA 1
ATOM 3302 C C . ALA A 1 417 ? 0.820 39.229 -6.152 1.00 91.94 417 ALA A C 1
ATOM 3304 O O . ALA A 1 417 ? 1.744 39.342 -5.346 1.00 91.94 417 ALA A O 1
ATOM 3305 N N . ASP A 1 418 ? 0.105 40.270 -6.584 1.00 92.88 418 ASP A N 1
ATOM 3306 C CA . ASP A 1 418 ? 0.379 41.658 -6.195 1.00 92.88 418 ASP A CA 1
ATOM 3307 C C . ASP A 1 418 ? 0.228 41.844 -4.672 1.00 92.88 418 ASP A C 1
ATOM 3309 O O . ASP A 1 418 ? 1.074 42.457 -4.016 1.00 92.88 418 ASP A O 1
ATOM 3313 N N . ARG A 1 419 ? -0.815 41.253 -4.069 1.00 92.88 419 ARG A N 1
ATOM 3314 C CA . ARG A 1 419 ? -1.026 41.305 -2.611 1.00 92.88 419 ARG A CA 1
ATOM 3315 C C . ARG A 1 419 ? 0.010 40.498 -1.831 1.00 92.88 419 ARG A C 1
ATOM 3317 O O . ARG A 1 419 ? 0.475 40.964 -0.792 1.00 92.88 419 ARG A O 1
ATOM 3324 N N . ALA A 1 420 ? 0.403 39.322 -2.321 1.00 92.62 420 ALA A N 1
ATOM 3325 C CA . ALA A 1 420 ? 1.463 38.530 -1.697 1.00 92.62 420 ALA A CA 1
ATOM 3326 C C . ALA A 1 420 ? 2.792 39.304 -1.675 1.00 92.62 420 ALA A C 1
ATOM 3328 O O . ALA A 1 420 ? 3.460 39.346 -0.645 1.00 92.62 420 ALA A O 1
ATOM 3329 N N . GLN A 1 421 ? 3.141 39.987 -2.773 1.00 91.88 421 GLN A N 1
ATOM 3330 C CA . GLN A 1 421 ? 4.313 40.871 -2.844 1.00 91.88 421 GLN A CA 1
ATOM 3331 C C . GLN A 1 421 ? 4.219 42.068 -1.890 1.00 91.88 421 GLN A C 1
ATOM 3333 O O . GLN A 1 421 ? 5.237 42.506 -1.355 1.00 91.88 421 GLN A O 1
ATOM 3338 N N . ALA A 1 422 ? 3.008 42.572 -1.644 1.00 90.00 422 ALA A N 1
ATOM 3339 C CA . ALA A 1 422 ? 2.749 43.611 -0.649 1.00 90.00 422 ALA A CA 1
ATOM 3340 C C . ALA A 1 422 ? 2.810 43.103 0.811 1.00 90.00 422 ALA A C 1
ATOM 3342 O O . ALA A 1 422 ? 2.662 43.900 1.737 1.00 90.00 422 ALA A O 1
ATOM 3343 N N . GLY A 1 423 ? 3.045 41.803 1.033 1.00 89.06 423 GLY A N 1
ATOM 3344 C CA . GLY A 1 423 ? 3.196 41.192 2.357 1.00 89.06 423 GLY A CA 1
ATOM 3345 C C . GLY A 1 423 ? 1.939 40.504 2.904 1.00 89.06 423 GLY A C 1
ATOM 3346 O O . GLY A 1 423 ? 1.929 40.090 4.064 1.00 89.06 423 GLY A O 1
ATOM 3347 N N . ASP A 1 424 ? 0.881 40.350 2.103 1.00 91.44 424 ASP A N 1
ATOM 3348 C CA . ASP A 1 424 ? -0.331 39.625 2.497 1.00 91.44 424 ASP A CA 1
ATOM 3349 C C . ASP A 1 424 ? -0.107 38.102 2.425 1.00 91.44 424 ASP A C 1
ATOM 3351 O O . ASP A 1 424 ? -0.278 37.458 1.385 1.00 91.44 424 ASP A O 1
ATOM 3355 N N . ALA A 1 425 ? 0.256 37.502 3.562 1.00 91.06 425 ALA A N 1
ATOM 3356 C CA . ALA A 1 425 ? 0.503 36.063 3.664 1.00 91.06 425 ALA A CA 1
ATOM 3357 C C . ALA A 1 425 ? -0.742 35.206 3.358 1.00 91.06 425 ALA A C 1
ATOM 3359 O O . ALA A 1 425 ? -0.614 34.048 2.949 1.00 91.06 425 ALA A O 1
ATOM 3360 N N . HIS A 1 426 ? -1.957 35.738 3.543 1.00 92.75 426 HIS A N 1
ATOM 3361 C CA . HIS A 1 426 ? -3.175 35.017 3.178 1.00 92.75 426 HIS A CA 1
ATOM 3362 C C . HIS A 1 426 ? -3.342 34.961 1.660 1.00 92.75 426 HIS A C 1
ATOM 3364 O O . HIS A 1 426 ? -3.676 33.894 1.137 1.00 92.75 426 HIS A O 1
ATOM 3370 N N . ALA A 1 427 ? -3.043 36.058 0.960 1.00 92.69 427 ALA A N 1
ATOM 3371 C CA . ALA A 1 427 ? -2.998 36.085 -0.499 1.00 92.69 427 ALA A CA 1
ATOM 3372 C C . ALA A 1 427 ? -1.914 35.146 -1.051 1.00 92.69 427 ALA A C 1
ATOM 3374 O O . ALA A 1 427 ? -2.190 34.374 -1.965 1.00 92.69 427 ALA A O 1
ATOM 3375 N N . GLY A 1 428 ? -0.726 35.117 -0.439 1.00 92.56 428 GLY A N 1
ATOM 3376 C CA . GLY A 1 428 ? 0.344 34.196 -0.831 1.00 92.56 428 GLY A CA 1
ATOM 3377 C C . GLY A 1 428 ? -0.010 32.715 -0.633 1.00 92.56 428 GLY A C 1
ATOM 3378 O O . GLY A 1 428 ? 0.242 31.892 -1.511 1.00 92.56 428 GLY A O 1
ATOM 3379 N N . ARG A 1 429 ? -0.678 32.353 0.473 1.00 92.56 429 ARG A N 1
ATOM 3380 C CA . ARG A 1 429 ? -1.203 30.985 0.677 1.00 92.56 429 ARG A CA 1
ATOM 3381 C C . ARG A 1 429 ? -2.299 30.625 -0.322 1.00 92.56 429 ARG A C 1
ATOM 3383 O O . ARG A 1 429 ? -2.366 29.488 -0.780 1.00 92.56 429 ARG A O 1
ATOM 3390 N N . ALA A 1 430 ? -3.166 31.579 -0.644 1.00 91.44 430 ALA A N 1
ATOM 3391 C CA . ALA A 1 430 ? -4.201 31.394 -1.651 1.00 91.44 430 ALA A CA 1
ATOM 3392 C C . ALA A 1 430 ? -3.602 31.210 -3.054 1.00 91.44 430 ALA A C 1
ATOM 3394 O O . ALA A 1 430 ? -4.057 30.329 -3.774 1.00 91.44 430 ALA A O 1
ATOM 3395 N N . LEU A 1 431 ? -2.563 31.974 -3.406 1.00 92.25 431 LEU A N 1
ATOM 3396 C CA . LEU A 1 431 ? -1.802 31.826 -4.647 1.00 92.25 431 LEU A CA 1
ATOM 3397 C C . LEU A 1 431 ? -1.137 30.452 -4.738 1.00 92.25 431 LEU A C 1
ATOM 3399 O O . LEU A 1 431 ? -1.277 29.772 -5.751 1.00 92.25 431 LEU A O 1
ATOM 3403 N N . LEU A 1 432 ? -0.478 30.015 -3.660 1.00 91.88 432 LEU A N 1
ATOM 3404 C CA . LEU A 1 432 ? 0.124 28.687 -3.598 1.00 91.88 432 LEU A CA 1
ATOM 3405 C C . LEU A 1 432 ? -0.918 27.587 -3.832 1.00 91.88 432 LEU A C 1
ATOM 3407 O O . LEU A 1 432 ? -0.663 26.685 -4.612 1.00 91.88 432 LEU A O 1
ATOM 3411 N N . ALA A 1 433 ? -2.106 27.694 -3.234 1.00 90.06 433 ALA A N 1
ATOM 3412 C CA . ALA A 1 433 ? -3.182 26.723 -3.436 1.00 90.06 433 ALA A CA 1
ATOM 3413 C C . ALA A 1 433 ? -3.772 26.719 -4.863 1.00 90.06 433 ALA A C 1
ATOM 3415 O O . ALA A 1 433 ? -4.487 25.784 -5.214 1.00 90.06 433 ALA A O 1
ATOM 3416 N N . VAL A 1 434 ? -3.534 27.763 -5.669 1.00 88.50 434 VAL A N 1
ATOM 3417 C CA . VAL A 1 434 ? -3.887 27.773 -7.101 1.00 88.50 434 VAL A CA 1
ATOM 3418 C C . VAL A 1 434 ? -2.816 27.070 -7.937 1.00 88.50 434 VAL A C 1
ATOM 3420 O O . VAL A 1 434 ? -3.169 26.380 -8.887 1.00 88.50 434 VAL A O 1
ATOM 3423 N N . LEU A 1 435 ? -1.538 27.257 -7.593 1.00 85.56 435 LEU A N 1
ATOM 3424 C CA . LEU A 1 435 ? -0.394 26.640 -8.279 1.00 85.56 435 LEU A CA 1
ATOM 3425 C C . LEU A 1 435 ? -0.264 25.146 -7.954 1.00 85.56 435 LEU A C 1
ATOM 3427 O O . LEU A 1 435 ? -0.056 24.331 -8.840 1.00 85.56 435 LEU A O 1
ATOM 3431 N N . ASP A 1 436 ? -0.408 24.810 -6.677 1.00 84.38 436 ASP A N 1
ATOM 3432 C CA . ASP A 1 436 ? -0.234 23.480 -6.099 1.00 84.38 436 ASP A CA 1
ATOM 3433 C C . ASP A 1 436 ? -1.502 23.151 -5.288 1.00 84.38 436 ASP A C 1
ATOM 3435 O O . ASP A 1 436 ? -1.548 23.369 -4.067 1.00 84.38 436 ASP A O 1
ATOM 3439 N N . PRO A 1 437 ? -2.602 22.758 -5.961 1.00 78.75 437 PRO A N 1
ATOM 3440 C CA . PRO A 1 437 ? -3.846 22.442 -5.279 1.00 78.75 437 PRO A CA 1
ATOM 3441 C C . PRO A 1 437 ? -3.631 21.232 -4.360 1.00 78.75 437 PRO A C 1
ATOM 3443 O O . PRO A 1 437 ? -3.029 20.242 -4.779 1.00 78.75 437 PRO A O 1
ATOM 3446 N N . PRO A 1 438 ? -4.129 21.264 -3.109 1.00 69.12 438 PRO A N 1
ATOM 3447 C CA . PRO A 1 438 ? -4.066 20.087 -2.255 1.00 69.12 438 PRO A CA 1
ATOM 3448 C C . PRO A 1 438 ? -4.797 18.919 -2.937 1.00 69.12 438 PRO A C 1
ATOM 3450 O O . PRO A 1 438 ? -5.788 19.166 -3.634 1.00 69.12 438 PRO A O 1
ATOM 3453 N N . PRO A 1 439 ? -4.349 17.665 -2.727 1.00 55.28 439 PRO A N 1
ATOM 3454 C CA . PRO A 1 439 ? -5.039 16.499 -3.265 1.00 55.28 439 PRO A CA 1
ATOM 3455 C C . PRO A 1 439 ? -6.512 16.565 -2.861 1.00 55.28 439 PRO A C 1
ATOM 3457 O O . PRO A 1 439 ? -6.829 16.879 -1.705 1.00 55.28 439 PRO A O 1
ATOM 3460 N N . SER A 1 440 ? -7.395 16.346 -3.834 1.00 51.09 440 SER A N 1
ATOM 3461 C CA . SER A 1 440 ? -8.836 16.406 -3.617 1.00 51.09 440 SER A CA 1
ATOM 3462 C C . SER A 1 440 ? -9.242 15.388 -2.539 1.00 51.09 440 SER A C 1
ATOM 3464 O O . SER A 1 440 ? -8.559 14.383 -2.339 1.00 51.09 440 SER A O 1
ATOM 3466 N N . GLU A 1 441 ? -10.335 15.628 -1.804 1.00 44.19 441 GLU A N 1
ATOM 3467 C CA . GLU A 1 441 ? -10.846 14.604 -0.873 1.00 44.19 441 GLU A CA 1
ATOM 3468 C C . GLU A 1 441 ? -11.277 13.319 -1.602 1.00 44.19 441 GLU A C 1
ATOM 3470 O O . GLU A 1 441 ? -11.289 12.268 -0.976 1.00 44.19 441 GLU A O 1
ATOM 3475 N N . GLU A 1 442 ? -11.526 13.378 -2.916 1.00 43.41 442 GLU A N 1
ATOM 3476 C CA . GLU A 1 442 ? -11.789 12.216 -3.778 1.00 43.41 442 GLU A CA 1
ATOM 3477 C C . GLU A 1 442 ? -10.517 11.408 -4.113 1.00 43.41 442 GLU A C 1
ATOM 3479 O O . GLU A 1 442 ? -10.612 10.226 -4.431 1.00 43.41 442 GLU A O 1
ATOM 3484 N N . ASP A 1 443 ? -9.325 12.006 -3.984 1.00 39.22 443 ASP A N 1
ATOM 3485 C CA . ASP A 1 443 ? -8.023 11.346 -4.178 1.00 39.22 443 ASP A CA 1
ATOM 3486 C C . ASP A 1 443 ? -7.400 10.846 -2.862 1.00 39.22 443 ASP A C 1
ATOM 3488 O O . ASP A 1 443 ? -6.281 10.317 -2.849 1.00 39.22 443 ASP A O 1
ATOM 3492 N N . ARG A 1 444 ? -8.090 11.011 -1.725 1.00 37.19 444 ARG A N 1
ATOM 3493 C CA . ARG A 1 444 ? -7.676 10.357 -0.481 1.00 37.19 444 ARG A CA 1
ATOM 3494 C C . ARG A 1 444 ? -8.128 8.900 -0.551 1.00 37.19 444 ARG A C 1
ATOM 3496 O O . ARG A 1 444 ? -9.324 8.671 -0.687 1.00 37.19 444 ARG A O 1
ATOM 3503 N N . PRO A 1 445 ? -7.219 7.911 -0.453 1.00 36.72 445 PRO A N 1
ATOM 3504 C CA . PRO A 1 445 ? -7.653 6.531 -0.307 1.00 36.72 445 PRO A CA 1
ATOM 3505 C C . PRO A 1 445 ? -8.554 6.457 0.928 1.00 36.72 445 PRO A C 1
ATOM 3507 O O . PRO A 1 445 ? -8.132 6.876 2.008 1.00 36.72 445 PRO A O 1
ATOM 3510 N N . ASP A 1 446 ? -9.789 5.989 0.734 1.00 38.00 446 ASP A N 1
ATOM 3511 C CA . ASP A 1 446 ? -10.714 5.652 1.814 1.00 38.00 446 ASP A CA 1
ATOM 3512 C C . ASP A 1 446 ? -9.955 4.780 2.826 1.00 38.00 446 ASP A C 1
ATOM 3514 O O . ASP A 1 446 ? -9.568 3.650 2.515 1.00 38.00 446 ASP A O 1
ATOM 3518 N N . TYR A 1 447 ? -9.679 5.340 4.005 1.00 39.91 447 TYR A N 1
ATOM 3519 C CA . TYR A 1 447 ? -9.062 4.640 5.133 1.00 39.91 447 TYR A CA 1
ATOM 3520 C C . TYR A 1 447 ? -10.117 4.236 6.153 1.00 39.91 447 TYR A C 1
ATOM 3522 O O . TYR A 1 447 ? -10.942 5.105 6.523 1.00 39.91 447 TYR A O 1
#

Secondary structure (DSSP, 8-state):
--SHHHHHHHHTT-HHHHHHHHHTT-HHHHHHHHHHHHHHT----HHHHHHTT-HHHHHHHHHHHHTTT-HHHHHHHHTTT-HHHHHHHHHHHHHTT-HHHHHHHHHTT-HHHHHHHHHHHHHTT-HHHHHHHHHHT-HHHHHHHHHHHHHTT-HHHHHHHHHTT-HHHHHHHHHHHHHTT-HHHHHHHHHHTT-SHHHHHHHHHTT-HHHHHHHHTT-HHHHHHHHHHHHHTT-HHHHHHHHHTT-HHHHHHHHHHHHHTT-HHHHHHHHHTT-HHHHHHHHHHHHHHT-HHHHHHHHHTT-HHHHHHHHHHHHHTT-HHHHHHHHHTT-HHHHHHHHHHHHHTT-PPPPPPPPHHHHHHHHHHH--HHHHHHHHHHHHHTT-HHHHHHHHHTT-HHHHHHHHHHHHHTT-HHHHHHHHHTT-HHHHHHHHHHHSPPPPGGGS---

Foldseek 3Di:
DAAVVLLVCLLLLVLVVLVVVLLVQRQNSVLLNQLLCVLVVHDRCLVVSVVSVHLNSVLVVLVVVLVVPCLVVLVVCVVVVNLSSLLSSLVVCLVVLVLVVLVVCVVVPNPNSLQCNLVSCVVVVVLVVLVVCLVVPRPNSLLSNLVVCVVVVVLVVLVVVLVVVSVSSLVVNLVSCVVVVNLVVNLVSLVVHVNDLVNLVSCLVVVVLVVLVVCVVPDVSSVVSNLVSCLVVVVLVVLVVCVVVPNPSSVVSNLVSCLVVVVLVVLVVVVVVVPPSSLLSNLVSCLVVVVLVVLVVVVVVVSPVSLVSNLVSCVVVVVLVVLVVVVVVPDPVSVVVVVVVVVVVPDDDDDDDDDQVVLVCCVVPPVDPVSVLSNLVVCLVVVVLVVLVVCVVVVNLSSLLSNLVSCLVVVVLVVLSVVSNVRSSNSSSSNSCNSPPDPDPVPPPDD

Sequence (447 aa):
MGSDDVRELIISGSFARLRERAYAGNTVAAEMLDDLGALLGWENELPALEAAGNAYAIRRMAVQRSFHDELSGLRALADRGHRPSEEILVRRLVDKEAVDELRARADAGSHDAGRELPWLLVRLGRLDEVRASADAGDHWSRQCYVEHLLRNGEVAEVERRAHEGDSAAETQLVRHYERHGEPDKAIELLRRGSGGHRLEDLLAAHGRVDELRALATTSRNAQRELVELLAKREDLAGLREFADAGDLKARDRLIHLLGRRQLTDELRPYAEAGHTWATIHWISAFYQQGDEQTLRRLAAEGWDRAESMLVRLLREQGRDEDLRRYAESGSERARSELDGRARLAAKPPPPPKPDLDTLRARAMEGGHDGAWRNYLGALVEQDRADELRRLADAGHPGAAYHLAQLLKQKRLVRELADRAQAGDAHAGRALLAVLDPPPSEEDRPDY

pLDDT: mean 87.16, std 10.26, range [36.72, 96.5]